Protein 1DN2 (pdb70)

Secondary structure (DSSP, 8-state):
--EEEEEPPPHHHHH-TTS--EEEEEEEEEESS----EEEEEETTEEE---EEPPPEE-SSSEEEEEEEEE--HHHHHTT--EEEEEE-TTSSS-EEEEE-PPPS--BPPEEEEEPPPGGGGGSSEEEEEEEEEEEBSS--EEEEEETTEEE--EEEPPPEE-TTS-EEEEEEEEEEHHHHHTT--EEEEEE-TTSGGGEEEEEE--/--EEEEEPPPHHHHH-TTS--EEEEEEEEEESS----EEEEEETTEEE---EEPPPEE-SSSEEEEEEEEE--HHHHHTT--EEEEEE-TT-SS-EEEEE-PPPS--BPPEEEEEPPPGGGGGSSEEEEEEEEEEEBSS--EEEEEETTEEE--EEEPPPEE-TTS-EEEEEEEEEEHHHHHTT--EEEEEE-TTSGGGEEEEEE--/-EEEETTEEEEE-/-EEEETTEEEEE-

Solvent-accessible surface area: 21873 Å² total; per-residue (Å²): 86,9,42,5,106,18,99,72,11,140,42,45,27,5,4,0,84,60,76,87,1,63,0,27,0,7,0,41,68,0,30,79,145,50,25,123,28,128,38,19,6,34,22,79,57,106,70,41,155,84,34,150,88,102,112,133,100,60,72,194,102,85,19,28,94,12,9,2,18,3,62,8,120,24,125,34,13,25,96,26,68,70,4,64,0,50,0,28,12,183,47,23,144,60,78,45,91,89,66,37,27,23,49,140,41,155,54,95,106,4,54,6,5,12,4,68,11,11,178,59,0,53,112,70,132,85,0,2,0,1,0,2,0,23,5,0,40,1,41,59,24,15,16,34,4,21,3,124,48,118,67,26,132,73,61,75,44,3,64,53,23,103,20,92,82,43,0,38,0,3,0,0,2,0,23,5,67,48,58,77,4,94,132,39,41,73,0,19,0,2,0,2,0,38,27,12,109,6,14,22,32,71,53,70,17,50,137,111,55,13,142,2,75,60,69,51,0,51,57,102,89,11,43,5,106,19,100,72,12,138,43,47,28,6,5,0,85,60,74,87,1,60,0,26,0,7,0,40,64,0,31,74,150,47,23,113,29,127,36,20,6,34,22,78,58,106,68,39,153,83,34,151,90,102,111,134,98,59,73,198,98,88,20,28,95,12,9,2,18,2,61,8,119,22,124,33,14,26,94,27,67,68,4,63,0,50,0,24,14,170,53,22,142,61,73,45,89,89,68,36,28,24,48,142,41,152,56,90,108,4,47,6,5,17,4,61,16,15,199,62,1,44,107,78,139,73,0,1,0,1,0,3,0,24,5,0,38,2,40,63,25,14,15,36,3,18,3,121,47,119,66,26,131,74,61,77,44,2,67,54,25,101,21,91,82,44,0,38,0,4,0,0,3,0,22,6,66,64,56,77,18,103,134,30,43,76,0,15,0,1,0,1,0,34,29,14,110,7,12,27,35,78,47,76,14,49,130,112,56,13,144,3,83,60,70,50,0,52,55,104

Sequence (440 aa):
GPSVFLFPPKPKDTLMISRTPEVTCVVVDVSHENPEVKFNWYVDGVEVHNAKTKPREEQYNSTYRVVSVLTVLHQDWLNGKEYKCKVSNKALPAPIEKTISKAKGQPREPQVYTLPPSREEMTKNQVSLTCLVKGFYPSDIAVEWESNGQPENNYKTTPPVLDSDGSFFLYSKLTVDKSRWQQGNVFSCSVMHEALHNHYTQKSLSLDCAWHLGELVWCTGPSVFLFPPKPKDTLMISRTPEVTCVVVDVSHENPEVKFNWYVDGVEVHNAKTKPREEQYNSTYRVVSVLTVLHQDWLNGKEYKCKVSNKALPAPIEKTISKAKGQPREPQVYTLPPSREEMTKNQVSLTCLVKGFYPSDIAVEWESNGQPENNYKTTPPVLDSDGSFFLYSKLTVDKSRWQQGNVFSCSVMHEALHNHYTQKSLSLDCAWHLGELVWCT

CATH classification: 2.60.40.10 (+1 more: 2.60.40.10)

Structure (mmCIF, N/CA/C/O backbone):
data_1DN2
#
_entry.id   1DN2
#
_cell.length_a   67.541
_cell.length_b   60.825
_cell.length_c   68.174
_cell.angle_alpha   90.00
_cell.angle_beta   103.87
_cell.angle_gamma   90.00
#
_symmetry.space_group_name_H-M   'P 1 21 1'
#
loop_
_entity.id
_entity.type
_entity.pdbx_description
1 polymer 'IMMUNOGLOBULIN LAMBDA HEAVY CHAIN'
2 polymer 'ENGINEERED PEPTIDE'
3 branched beta-D-galactopyranose-(1-4)-2-acetamido-2-deoxy-beta-D-glucopyranose-(1-2)-alpha-D-mannopyranose-(1-6)-[alpha-D-mannopyranose-(1-3)]beta-D-mannopyranose-(1-4)-2-acetamido-2-deoxy-beta-D-glucopyranose-(1-4)-[beta-L-fucopyranose-(1-6)]2-acetamido-2-deoxy-beta-D-glucopyranose
4 branched beta-D-galactopyranose-(1-4)-2-acetamido-2-deoxy-beta-D-glucopyranose-(1-2)-alpha-D-mannopyranose-(1-6)-[alpha-D-mannopyranose-(1-3)]beta-D-mannopyranose-(1-4)-2-acetamido-2-deoxy-beta-D-glucopyranose-(1-4)-[alpha-L-fucopyranose-(1-6)]2-acetamido-2-deoxy-beta-D-glucopyranose
5 water water
#
loop_
_atom_site.group_PDB
_atom_site.id
_atom_site.type_symbol
_atom_site.label_atom_id
_atom_site.label_alt_id
_atom_site.label_comp_id
_atom_site.label_asym_id
_atom_site.label_entity_id
_atom_site.label_seq_id
_atom_site.pdbx_PDB_ins_code
_atom_site.Cartn_x
_atom_site.Cartn_y
_atom_site.Cartn_z
_atom_site.occupancy
_atom_site.B_iso_or_equiv
_atom_site.auth_seq_id
_atom_site.auth_comp_id
_atom_site.auth_asym_id
_atom_site.auth_atom_id
_atom_site.pdbx_PDB_model_num
ATOM 1 N N . GLY A 1 1 ? 9.900 4.725 -22.072 1.00 27.24 237 GLY A N 1
ATOM 2 C CA . GLY A 1 1 ? 9.713 3.320 -21.580 1.00 28.22 237 GLY A CA 1
ATOM 3 C C . GLY A 1 1 ? 9.239 3.291 -20.134 1.00 27.28 237 GLY A C 1
ATOM 4 O O . GLY A 1 1 ? 9.486 4.245 -19.390 1.00 29.89 237 GLY A O 1
ATOM 5 N N . PRO A 1 2 ? 8.517 2.241 -19.717 1.00 25.80 238 PRO A N 1
ATOM 6 C CA . PRO A 1 2 ? 8.019 2.126 -18.341 1.00 25.21 238 PRO A CA 1
ATOM 7 C C . PRO A 1 2 ? 9.165 2.010 -17.350 1.00 24.24 238 PRO A C 1
ATOM 8 O O . PRO A 1 2 ? 10.277 1.653 -17.719 1.00 27.27 238 PRO A O 1
ATOM 12 N N . SER A 1 3 ? 8.893 2.307 -16.094 1.00 23.48 239 SER A N 1
ATOM 13 C CA . SER A 1 3 ? 9.901 2.198 -15.057 1.00 26.22 239 SER A CA 1
ATOM 14 C C . SER A 1 3 ? 9.316 1.355 -13.923 1.00 27.04 239 SER A C 1
ATOM 15 O O . SER A 1 3 ? 8.101 1.340 -13.712 1.00 29.97 239 SER A O 1
ATOM 18 N N . VAL A 1 4 ? 10.164 0.632 -13.207 1.00 25.68 240 VAL A N 1
ATOM 19 C CA . VAL A 1 4 ? 9.677 -0.228 -12.142 1.00 25.96 240 VAL A CA 1
ATOM 20 C C . VAL A 1 4 ? 10.276 0.075 -10.768 1.00 26.48 240 VAL A C 1
ATOM 21 O O . VAL A 1 4 ? 11.462 0.412 -10.652 1.00 28.26 240 VAL A O 1
ATOM 25 N N . PHE A 1 5 ? 9.448 -0.039 -9.733 1.00 24.10 241 PHE A N 1
ATOM 26 C CA . PHE A 1 5 ? 9.875 0.195 -8.358 1.00 23.50 241 PHE A CA 1
ATOM 27 C C . PHE A 1 5 ? 9.300 -0.891 -7.452 1.00 22.81 241 PHE A C 1
ATOM 28 O O . PHE A 1 5 ? 8.080 -1.055 -7.363 1.00 21.07 241 PHE A O 1
ATOM 36 N N . LEU A 1 6 ? 10.191 -1.616 -6.771 1.00 21.58 242 LEU A N 1
ATOM 37 C CA . LEU A 1 6 ? 9.815 -2.728 -5.890 1.00 21.06 242 LEU A CA 1
ATOM 38 C C . LEU A 1 6 ? 9.920 -2.354 -4.413 1.00 20.56 242 LEU A C 1
ATOM 39 O O . LEU A 1 6 ? 11.008 -2.062 -3.915 1.00 24.29 242 LEU A O 1
ATOM 44 N N . PHE A 1 7 ? 8.795 -2.398 -3.709 1.00 18.78 243 PHE A N 1
ATOM 45 C CA . PHE A 1 7 ? 8.755 -2.001 -2.306 1.00 17.70 243 PHE A CA 1
ATOM 46 C C . PHE A 1 7 ? 8.603 -3.147 -1.301 1.00 19.17 243 PHE A C 1
ATOM 47 O O . PHE A 1 7 ? 7.880 -4.112 -1.552 1.00 21.27 243 PHE A O 1
ATOM 55 N N . PRO A 1 8 ? 9.293 -3.054 -0.143 1.00 19.27 244 PRO A N 1
ATOM 56 C CA . PRO A 1 8 ? 9.234 -4.083 0.899 1.00 18.20 244 PRO A CA 1
ATOM 57 C C . PRO A 1 8 ? 7.970 -3.917 1.717 1.00 19.48 244 PRO A C 1
ATOM 58 O O . PRO A 1 8 ? 7.293 -2.901 1.608 1.00 23.54 244 PRO A O 1
ATOM 62 N N . PRO A 1 9 ? 7.601 -4.928 2.504 1.00 19.95 245 PRO A N 1
ATOM 63 C CA . PRO A 1 9 ? 6.389 -4.798 3.317 1.00 21.34 245 PRO A CA 1
ATOM 64 C C . PRO A 1 9 ? 6.622 -3.865 4.509 1.00 21.88 245 PRO A C 1
ATOM 65 O O . PRO A 1 9 ? 7.760 -3.531 4.819 1.00 23.60 245 PRO A O 1
ATOM 69 N N . LYS A 1 10 ? 5.547 -3.412 5.145 1.00 24.00 246 LYS A N 1
ATOM 70 C CA . LYS A 1 10 ? 5.651 -2.518 6.300 1.00 23.94 246 LYS A CA 1
ATOM 71 C C . LYS A 1 10 ? 6.240 -3.269 7.485 1.00 24.66 246 LYS A C 1
ATOM 72 O O . LYS A 1 10 ? 5.943 -4.455 7.699 1.00 23.96 246 LYS A O 1
ATOM 78 N N . PRO A 1 11 ? 7.039 -2.577 8.311 1.00 25.53 247 PRO A N 1
ATOM 79 C CA . PRO A 1 11 ? 7.635 -3.243 9.473 1.00 24.47 247 PRO A CA 1
ATOM 80 C C . PRO A 1 11 ? 6.586 -3.893 10.377 1.00 24.45 247 PRO A C 1
ATOM 81 O O . PRO A 1 11 ? 6.730 -5.056 10.757 1.00 24.69 247 PRO A O 1
ATOM 85 N N . LYS A 1 12 ? 5.508 -3.167 10.675 1.00 25.11 248 LYS A N 1
ATOM 86 C CA . LYS A 1 12 ? 4.439 -3.697 11.532 1.00 23.40 248 LYS A CA 1
ATOM 87 C C . LYS A 1 12 ? 3.756 -4.938 10.969 1.00 22.57 248 LYS A C 1
ATOM 88 O O . LYS A 1 12 ? 3.305 -5.777 11.728 1.00 24.77 248 LYS A O 1
ATOM 94 N N . ASP A 1 13 ? 3.682 -5.052 9.646 1.00 23.43 249 ASP A N 1
ATOM 95 C CA . ASP A 1 13 ? 3.046 -6.200 9.003 1.00 22.66 249 ASP A CA 1
ATOM 96 C C . ASP A 1 13 ? 3.904 -7.455 9.078 1.00 22.55 249 ASP A C 1
ATOM 97 O O . ASP A 1 13 ? 3.388 -8.567 9.027 1.00 23.78 249 ASP A O 1
ATOM 102 N N . THR A 1 14 ? 5.219 -7.279 9.137 1.00 22.54 250 THR A N 1
ATOM 103 C CA . THR A 1 14 ? 6.120 -8.421 9.212 1.00 21.30 250 THR A CA 1
ATOM 104 C C . THR A 1 14 ? 6.313 -8.908 10.647 1.00 20.69 250 THR A C 1
ATOM 105 O O . THR A 1 14 ? 6.536 -10.092 10.872 1.00 22.08 250 THR A O 1
ATOM 109 N N . LEU A 1 15 ? 6.208 -7.989 11.605 1.00 19.77 251 LEU A N 1
ATOM 110 C CA . LEU A 1 15 ? 6.390 -8.280 13.031 1.00 18.52 251 LEU A CA 1
ATOM 111 C C . LEU A 1 15 ? 5.142 -8.743 13.807 1.00 18.93 251 LEU A C 1
ATOM 112 O O . LEU A 1 15 ? 5.269 -9.314 14.890 1.00 18.57 251 LEU A O 1
ATOM 117 N N . MET A 1 16 ? 3.948 -8.461 13.284 1.00 18.39 252 MET A N 1
ATOM 118 C CA . MET A 1 16 ? 2.703 -8.856 13.933 1.00 17.03 252 MET A CA 1
ATOM 119 C C . MET A 1 16 ? 2.078 -10.010 13.167 1.00 18.42 252 MET A C 1
ATOM 120 O O . MET A 1 16 ? 1.800 -9.894 11.974 1.00 20.41 252 MET A O 1
ATOM 125 N N . ILE A 1 17 ? 1.817 -11.109 13.863 1.00 18.75 253 ILE A N 1
ATOM 126 C CA . ILE A 1 17 ? 1.227 -12.301 13.268 1.00 17.73 253 ILE A CA 1
ATOM 127 C C . ILE A 1 17 ? -0.235 -12.067 12.892 1.00 19.03 253 ILE A C 1
ATOM 128 O O . ILE A 1 17 ? -0.816 -12.831 12.120 1.00 20.07 253 ILE A O 1
ATOM 133 N N . SER A 1 18 ? -0.822 -11.001 13.427 1.00 19.70 254 SER A N 1
ATOM 134 C CA . SER A 1 18 ? -2.209 -10.677 13.126 1.00 21.66 254 SER A CA 1
ATOM 135 C C . SER A 1 18 ? -2.344 -9.841 11.852 1.00 21.84 254 SER A C 1
ATOM 136 O O . SER A 1 18 ? -3.451 -9.418 11.500 1.00 22.63 254 SER A O 1
ATOM 139 N N . ARG A 1 19 ? -1.229 -9.592 11.170 1.00 22.58 255 ARG A N 1
ATOM 140 C CA . ARG A 1 19 ? -1.252 -8.802 9.937 1.00 24.29 255 ARG A CA 1
ATOM 141 C C . ARG A 1 19 ? -0.703 -9.574 8.749 1.00 25.38 255 ARG A C 1
ATOM 142 O O . ARG A 1 19 ? -0.087 -10.622 8.920 1.00 27.04 255 ARG A O 1
ATOM 150 N N . THR A 1 20 ? -0.928 -9.048 7.549 1.00 26.26 256 THR A N 1
ATOM 151 C CA . THR A 1 20 ? -0.486 -9.706 6.317 1.00 25.84 256 THR A CA 1
ATOM 152 C C . THR A 1 20 ? 0.465 -8.844 5.473 1.00 26.04 256 THR A C 1
ATOM 153 O O . THR A 1 20 ? 0.024 -7.938 4.751 1.00 28.71 256 THR A O 1
ATOM 157 N N . PRO A 1 21 ? 1.780 -9.123 5.557 1.00 22.74 257 PRO A N 1
ATOM 158 C CA . PRO A 1 21 ? 2.832 -8.409 4.835 1.00 21.99 257 PRO A CA 1
ATOM 159 C C . PRO A 1 21 ? 2.779 -8.709 3.348 1.00 22.63 257 PRO A C 1
ATOM 160 O O . PRO A 1 21 ? 2.406 -9.815 2.956 1.00 25.95 257 PRO A O 1
ATOM 164 N N . GLU A 1 22 ? 3.195 -7.750 2.524 1.00 21.46 258 GLU A N 1
ATOM 165 C CA . GLU A 1 22 ? 3.182 -7.944 1.081 1.00 20.78 258 GLU A CA 1
ATOM 166 C C . GLU A 1 22 ? 4.226 -7.095 0.369 1.00 22.09 258 GLU A C 1
ATOM 167 O O . GLU A 1 22 ? 4.595 -6.016 0.847 1.00 23.80 258 GLU A O 1
ATOM 173 N N . VAL A 1 23 ? 4.761 -7.628 -0.724 1.00 21.88 259 VAL A N 1
ATOM 174 C CA . VAL A 1 23 ? 5.750 -6.924 -1.532 1.00 22.41 259 VAL A CA 1
ATOM 175 C C . VAL A 1 23 ? 4.962 -6.306 -2.692 1.00 24.11 259 VAL A C 1
ATOM 176 O O . VAL A 1 23 ? 4.080 -6.961 -3.267 1.00 27.81 259 VAL A O 1
ATOM 180 N N . THR A 1 24 ? 5.272 -5.060 -3.041 1.00 21.97 260 THR A N 1
ATOM 181 C CA . THR A 1 24 ? 4.546 -4.354 -4.095 1.00 18.08 260 THR A CA 1
ATOM 182 C C . THR A 1 24 ? 5.408 -3.950 -5.281 1.00 17.25 260 THR A C 1
ATOM 183 O O . THR A 1 24 ? 6.323 -3.150 -5.137 1.00 19.33 260 THR A O 1
ATOM 187 N N . CYS A 1 25 ? 5.104 -4.493 -6.454 1.00 17.23 261 CYS A N 1
ATOM 188 C CA . CYS A 1 25 ? 5.849 -4.173 -7.664 1.00 16.73 261 CYS A CA 1
ATOM 189 C C . CYS A 1 25 ? 5.050 -3.131 -8.458 1.00 18.39 261 CYS A C 1
ATOM 190 O O . CYS A 1 25 ? 4.025 -3.465 -9.058 1.00 18.32 261 CYS A O 1
ATOM 193 N N . VAL A 1 26 ? 5.504 -1.875 -8.420 1.00 18.76 262 VAL A N 1
ATOM 194 C CA . VAL A 1 26 ? 4.856 -0.745 -9.103 1.00 16.23 262 VAL A CA 1
ATOM 195 C C . VAL A 1 26 ? 5.489 -0.408 -10.451 1.00 18.51 262 VAL A C 1
ATOM 196 O O . VAL A 1 26 ? 6.695 -0.146 -10.534 1.00 21.67 262 VAL A O 1
ATOM 200 N N . VAL A 1 27 ? 4.674 -0.360 -11.496 1.00 18.67 263 VAL A N 1
ATOM 201 C CA . VAL A 1 27 ? 5.161 -0.014 -12.828 1.00 19.64 263 VAL A CA 1
ATOM 202 C C . VAL A 1 27 ? 4.578 1.344 -13.244 1.00 19.07 263 VAL A C 1
ATOM 203 O O . VAL A 1 27 ? 3.360 1.527 -13.301 1.00 17.02 263 VAL A O 1
ATOM 207 N N . VAL A 1 28 ? 5.452 2.310 -13.479 1.00 19.17 264 VAL A N 1
ATOM 208 C CA . VAL A 1 28 ? 5.009 3.636 -13.886 1.00 21.28 264 VAL A CA 1
ATOM 209 C C . VAL A 1 28 ? 5.317 3.911 -15.354 1.00 20.38 26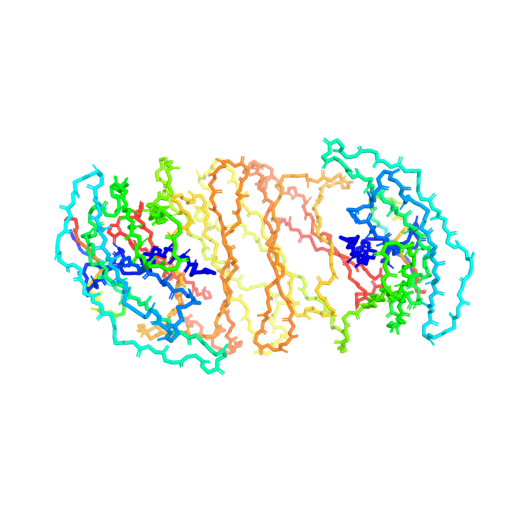4 VAL A C 1
ATOM 210 O O . VAL A 1 28 ? 5.998 3.128 -16.020 1.00 20.39 264 VAL A O 1
ATOM 214 N N . ASP A 1 29 ? 4.789 5.020 -15.855 1.00 18.88 265 ASP A N 1
ATOM 215 C CA . ASP A 1 29 ? 4.992 5.415 -17.234 1.00 18.15 265 ASP A CA 1
ATOM 216 C C . ASP A 1 29 ? 4.533 4.368 -18.227 1.00 20.08 265 ASP A C 1
ATOM 217 O O . ASP A 1 29 ? 5.228 4.087 -19.215 1.00 22.30 265 ASP A O 1
ATOM 222 N N . VAL A 1 30 ? 3.387 3.756 -17.950 1.00 20.38 266 VAL A N 1
ATOM 223 C CA . VAL A 1 30 ? 2.824 2.772 -18.870 1.00 20.08 266 VAL A CA 1
ATOM 224 C C . VAL A 1 30 ? 2.092 3.608 -19.924 1.00 21.07 266 VAL A C 1
ATOM 225 O O . VAL A 1 30 ? 1.436 4.598 -19.579 1.00 22.91 266 VAL A O 1
ATOM 229 N N . SER A 1 31 ? 2.238 3.247 -21.197 1.00 21.32 267 SER A N 1
ATOM 230 C CA . SER A 1 31 ? 1.614 3.995 -22.294 1.00 21.15 267 SER A CA 1
ATOM 231 C C . SER A 1 31 ? 0.197 3.559 -22.649 1.00 22.53 267 SER A C 1
ATOM 232 O O . SER A 1 31 ? -0.197 2.423 -22.381 1.00 24.58 267 SER A O 1
ATOM 235 N N . HIS A 1 32 ? -0.561 4.447 -23.285 1.00 23.46 268 HIS A N 1
ATOM 236 C CA . HIS A 1 32 ? -1.914 4.093 -23.701 1.00 25.34 268 HIS A CA 1
ATOM 237 C C . HIS A 1 32 ? -1.870 3.145 -24.897 1.00 27.29 268 HIS A C 1
ATOM 238 O O . HIS A 1 32 ? -2.713 2.259 -25.027 1.00 27.36 268 HIS A O 1
ATOM 245 N N . GLU A 1 33 ? -0.848 3.296 -25.736 1.00 29.42 269 GLU A N 1
ATOM 246 C CA . GLU A 1 33 ? -0.690 2.446 -26.910 1.00 29.68 269 GLU A CA 1
ATOM 247 C C . GLU A 1 33 ? -0.471 0.983 -26.517 1.00 28.81 269 GLU A C 1
ATOM 248 O O . GLU A 1 33 ? -1.002 0.083 -27.165 1.00 28.31 269 GLU A O 1
ATOM 254 N N . ASN A 1 34 ? 0.292 0.748 -25.449 1.00 27.90 270 ASN A N 1
ATOM 255 C CA . ASN A 1 34 ? 0.573 -0.618 -24.968 1.00 27.63 270 ASN A CA 1
ATOM 256 C C . ASN A 1 34 ? 0.521 -0.716 -23.437 1.00 24.99 270 ASN A C 1
ATOM 257 O O . ASN A 1 34 ? 1.555 -0.775 -22.782 1.00 24.39 270 ASN A O 1
ATOM 262 N N . PRO A 1 35 ? -0.690 -0.784 -22.855 1.00 23.42 271 PRO A N 1
ATOM 263 C CA . PRO A 1 35 ? -0.883 -0.869 -21.402 1.00 21.91 271 PRO A CA 1
ATOM 264 C C . PRO A 1 35 ? -0.798 -2.259 -20.766 1.00 20.97 271 PRO A C 1
ATOM 265 O O . PRO A 1 35 ? -0.847 -2.380 -19.543 1.00 18.33 271 PRO A O 1
ATOM 269 N N . GLU A 1 36 ? -0.685 -3.296 -21.596 1.00 21.40 272 GLU A N 1
ATOM 270 C CA . GLU A 1 36 ? -0.617 -4.685 -21.137 1.00 21.05 272 GLU A CA 1
ATOM 271 C C . GLU A 1 36 ? 0.750 -5.002 -20.554 1.00 22.65 272 GLU A C 1
ATOM 272 O O . GLU A 1 36 ? 1.755 -4.930 -21.262 1.00 25.71 272 GLU A O 1
ATOM 278 N N . VAL A 1 37 ? 0.786 -5.386 -19.282 1.00 21.55 273 VAL A N 1
ATOM 279 C CA . VAL A 1 37 ? 2.036 -5.702 -18.600 1.00 19.12 273 VAL A CA 1
ATOM 280 C C . VAL A 1 37 ? 2.034 -7.099 -17.987 1.00 20.88 273 VAL A C 1
ATOM 281 O O . VAL A 1 37 ? 1.095 -7.463 -17.267 1.00 21.11 273 VAL A O 1
ATOM 285 N N . LYS A 1 38 ? 3.086 -7.871 -18.267 1.00 19.63 274 LYS A N 1
ATOM 286 C CA . LYS A 1 38 ? 3.207 -9.217 -17.731 1.00 20.92 274 LYS A CA 1
ATOM 287 C C . LYS A 1 38 ? 4.142 -9.231 -16.532 1.00 21.88 274 LYS A C 1
ATOM 288 O O . LYS A 1 38 ? 5.185 -8.572 -16.537 1.00 22.42 274 LYS A O 1
ATOM 294 N N . PHE A 1 39 ? 3.735 -9.952 -15.490 1.00 21.82 275 PHE A N 1
ATOM 295 C CA . PHE A 1 39 ? 4.516 -10.066 -14.274 1.00 19.12 275 PHE A CA 1
ATOM 296 C C . PHE A 1 39 ? 4.961 -11.507 -14.029 1.00 21.91 275 PHE A C 1
ATOM 297 O O . PHE A 1 39 ? 4.179 -12.460 -14.181 1.00 20.04 275 PHE A O 1
ATOM 305 N N . ASN A 1 40 ? 6.228 -11.655 -13.650 1.00 24.03 276 ASN A N 1
ATOM 306 C CA . ASN A 1 40 ? 6.808 -12.948 -13.309 1.00 23.00 276 ASN A CA 1
ATOM 307 C C . ASN A 1 40 ? 7.480 -12.748 -11.952 1.00 23.11 276 ASN A C 1
ATOM 308 O O . ASN A 1 40 ? 8.362 -11.901 -11.816 1.00 22.30 276 ASN A O 1
ATOM 313 N N . TRP A 1 41 ? 6.972 -13.434 -10.927 1.00 23.90 277 TRP A N 1
ATOM 314 C CA . TRP A 1 41 ? 7.516 -13.333 -9.570 1.00 23.77 277 TRP A CA 1
ATOM 315 C C . TRP A 1 41 ? 8.356 -14.555 -9.204 1.00 23.81 277 TRP A C 1
ATOM 316 O O . TRP A 1 41 ? 8.066 -15.677 -9.626 1.00 23.90 277 TRP A O 1
ATOM 327 N N . TYR A 1 42 ? 9.384 -14.333 -8.397 1.00 23.42 278 TYR A N 1
ATOM 328 C CA . TYR A 1 42 ? 10.269 -15.399 -7.982 1.00 22.01 278 TYR A CA 1
ATOM 329 C C . TYR A 1 42 ? 10.624 -15.208 -6.523 1.00 23.39 278 TYR A C 1
ATOM 330 O O . TYR A 1 42 ? 10.602 -14.083 -6.024 1.00 23.99 278 TYR A O 1
ATOM 339 N N . VAL A 1 43 ? 10.864 -16.311 -5.822 1.00 24.98 279 VAL A N 1
ATOM 340 C CA . VAL A 1 43 ? 11.291 -16.264 -4.425 1.00 26.75 279 VAL A CA 1
ATOM 341 C C . VAL A 1 43 ? 12.491 -17.211 -4.370 1.00 30.38 279 VAL A C 1
ATOM 342 O O . VAL A 1 43 ? 12.329 -18.436 -4.476 1.00 31.54 279 VAL A O 1
ATOM 346 N N . ASP A 1 44 ? 13.688 -16.625 -4.307 1.00 30.15 280 ASP A N 1
ATOM 347 C CA . ASP A 1 44 ? 14.947 -17.365 -4.277 1.00 28.39 280 ASP A CA 1
ATOM 348 C C . ASP A 1 44 ? 15.111 -18.156 -5.562 1.00 30.76 280 ASP A C 1
ATOM 349 O O . ASP A 1 44 ? 15.586 -19.299 -5.555 1.00 33.36 280 ASP A O 1
ATOM 354 N N . GLY A 1 45 ? 14.684 -17.550 -6.665 1.00 31.45 281 GLY A N 1
ATOM 355 C CA . GLY A 1 45 ? 14.792 -18.189 -7.965 1.00 31.68 281 GLY A CA 1
ATOM 356 C C . GLY A 1 45 ? 13.566 -18.986 -8.370 1.00 32.31 281 GLY A C 1
ATOM 357 O O . GLY A 1 45 ? 13.258 -19.088 -9.559 1.00 33.61 281 GLY A O 1
ATOM 358 N N . VAL A 1 46 ? 12.853 -19.538 -7.391 1.00 32.29 282 VAL A N 1
ATOM 359 C CA . VAL A 1 46 ? 11.660 -20.344 -7.656 1.00 31.40 282 VAL A CA 1
ATOM 360 C C . VAL A 1 46 ? 10.460 -19.451 -7.976 1.00 30.51 282 VAL A C 1
ATOM 361 O O . VAL A 1 46 ? 10.054 -18.636 -7.141 1.00 30.78 282 VAL A O 1
ATOM 365 N N . GLU A 1 47 ? 9.908 -19.605 -9.181 1.00 27.79 283 GLU A N 1
ATOM 366 C CA . GLU A 1 47 ? 8.759 -18.818 -9.619 1.00 25.71 283 GLU A CA 1
ATOM 367 C C . GLU A 1 47 ? 7.498 -19.169 -8.835 1.00 27.73 283 GLU A C 1
ATOM 368 O O . GLU A 1 47 ? 7.213 -20.354 -8.632 1.00 30.60 283 GLU A O 1
ATOM 374 N N . VAL A 1 48 ? 6.763 -18.148 -8.382 1.00 27.60 284 VAL A N 1
ATOM 375 C CA . VAL A 1 48 ? 5.512 -18.339 -7.631 1.00 25.27 284 VAL A CA 1
ATOM 376 C C . VAL A 1 48 ? 4.342 -17.755 -8.407 1.00 25.09 284 VAL A C 1
ATOM 377 O O . VAL A 1 48 ? 4.526 -16.862 -9.227 1.00 25.38 284 VAL A O 1
ATOM 381 N N . HIS A 1 49 ? 3.128 -18.205 -8.103 1.00 27.07 285 HIS A N 1
ATOM 382 C CA . HIS A 1 49 ? 1.950 -17.752 -8.852 1.00 26.13 285 HIS A CA 1
ATOM 383 C C . HIS A 1 49 ? 0.767 -17.135 -8.108 1.00 25.46 285 HIS A C 1
ATOM 384 O O . HIS A 1 49 ? -0.270 -16.886 -8.722 1.00 25.51 285 HIS A O 1
ATOM 391 N N . ASN A 1 50 ? 0.919 -16.841 -6.821 1.00 23.85 286 ASN A N 1
ATOM 392 C CA . ASN A 1 50 ? -0.189 -16.278 -6.050 1.00 22.25 286 ASN A CA 1
ATOM 393 C C . ASN A 1 50 ? -0.319 -14.747 -6.024 1.00 21.99 286 ASN A C 1
ATOM 394 O O . ASN A 1 50 ? -1.035 -14.206 -5.175 1.00 21.19 286 ASN A O 1
ATOM 399 N N . ALA A 1 51 ? 0.353 -14.049 -6.936 1.00 20.21 287 ALA A N 1
ATOM 400 C CA . ALA A 1 51 ? 0.267 -12.590 -6.958 1.00 19.18 287 ALA A CA 1
ATOM 401 C C . ALA A 1 51 ? -1.023 -12.099 -7.616 1.00 19.72 287 ALA A C 1
ATOM 402 O O . ALA A 1 51 ? -1.594 -12.766 -8.482 1.00 18.56 287 ALA A O 1
ATOM 404 N N . LYS A 1 52 ? -1.477 -10.928 -7.185 1.00 20.41 288 LYS A N 1
ATOM 405 C CA . LYS A 1 52 ? -2.688 -10.313 -7.710 1.00 21.15 288 LYS A CA 1
ATOM 406 C C . LYS A 1 52 ? -2.376 -8.924 -8.287 1.00 21.62 288 LYS A C 1
ATOM 407 O O . LYS A 1 52 ? -1.505 -8.214 -7.776 1.00 22.09 288 LYS A O 1
ATOM 413 N N . THR A 1 53 ? -3.077 -8.540 -9.350 1.00 19.46 289 THR A N 1
ATOM 414 C CA . THR A 1 53 ? -2.870 -7.231 -9.948 1.00 17.95 289 THR A CA 1
ATOM 415 C C . THR A 1 53 ? -3.894 -6.235 -9.423 1.00 19.51 289 THR A C 1
ATOM 416 O O . THR A 1 53 ? -5.094 -6.514 -9.408 1.00 20.18 289 THR A O 1
ATOM 420 N N . LYS A 1 54 ? -3.418 -5.091 -8.951 1.00 20.88 290 LYS A N 1
ATOM 421 C CA . LYS A 1 54 ? -4.313 -4.064 -8.450 1.00 24.20 290 LYS A CA 1
ATOM 422 C C . LYS A 1 54 ? -5.026 -3.462 -9.668 1.00 26.64 290 LYS A C 1
ATOM 423 O O . LYS A 1 54 ? -4.555 -3.616 -10.795 1.00 29.40 290 LYS A O 1
ATOM 429 N N . PRO A 1 55 ? -6.203 -2.838 -9.476 1.00 26.89 291 PRO A N 1
ATOM 430 C CA . PRO A 1 55 ? -6.902 -2.246 -10.627 1.00 26.66 291 PRO A CA 1
ATOM 431 C C . PRO A 1 55 ? -6.088 -1.105 -11.247 1.00 27.57 291 PRO A C 1
ATOM 432 O O . PRO A 1 55 ? -5.541 -0.276 -10.520 1.00 29.40 291 PRO A O 1
ATOM 436 N N . ARG A 1 56 ? -6.011 -1.073 -12.580 1.00 27.88 292 ARG A N 1
ATOM 437 C CA . ARG A 1 56 ? -5.257 -0.046 -13.311 1.00 26.54 292 ARG A CA 1
ATOM 438 C C . ARG A 1 56 ? -5.666 1.381 -12.942 1.00 27.21 292 ARG A C 1
ATOM 439 O O . ARG A 1 56 ? -6.849 1.664 -12.730 1.00 28.00 292 ARG A O 1
ATOM 447 N N . GLU A 1 57 ? -4.690 2.282 -12.903 1.00 28.30 293 GLU A N 1
ATOM 448 C CA . GLU A 1 57 ? -4.959 3.662 -12.529 1.00 29.77 293 GLU A CA 1
ATOM 449 C C . GLU A 1 57 ? -4.374 4.724 -13.476 1.00 29.83 293 GLU A C 1
ATOM 450 O O . GLU A 1 57 ? -3.160 4.807 -13.679 1.00 26.86 293 GLU A O 1
ATOM 456 N N . GLU A 1 58 ? -5.268 5.537 -14.035 1.00 30.79 294 GLU A N 1
ATOM 457 C CA . GLU A 1 58 ? -4.932 6.631 -14.942 1.00 29.08 294 GLU A CA 1
ATOM 458 C C . GLU A 1 58 ? -4.260 7.747 -14.145 1.00 27.58 294 GLU A C 1
ATOM 459 O O . GLU A 1 58 ? -4.823 8.247 -13.164 1.00 25.16 294 GLU A O 1
ATOM 465 N N . GLN A 1 59 ? -3.074 8.153 -14.589 1.00 27.32 295 GLN A N 1
ATOM 466 C CA . GLN A 1 59 ? -2.307 9.182 -13.894 1.00 27.58 295 GLN A CA 1
ATOM 467 C C . GLN A 1 59 ? -2.513 10.616 -14.402 1.00 26.67 295 GLN A C 1
ATOM 468 O O . GLN A 1 59 ? -2.081 11.578 -13.771 1.00 25.75 295 GLN A O 1
ATOM 474 N N . TYR A 1 60 ? -3.174 10.747 -15.545 1.00 25.97 296 TYR A N 1
ATOM 475 C CA . TYR A 1 60 ? -3.485 12.045 -16.138 1.00 23.81 296 TYR A CA 1
ATOM 476 C C . TYR A 1 60 ? -2.317 12.827 -16.688 1.00 22.32 296 TYR A C 1
ATOM 477 O O . TYR A 1 60 ? -2.468 13.974 -17.093 1.00 19.07 296 TYR A O 1
ATOM 486 N N . ASN A 1 61 ? -1.157 12.187 -16.755 1.00 23.28 297 ASN A N 1
ATOM 487 C CA . ASN A 1 61 ? 0.030 12.827 -17.320 1.00 23.73 297 ASN A CA 1
ATOM 488 C C . ASN A 1 61 ? 0.472 12.042 -18.568 1.00 22.78 297 ASN A C 1
ATOM 489 O O . ASN A 1 61 ? 1.638 12.062 -18.947 1.00 20.39 297 ASN A O 1
ATOM 494 N N . SER A 1 62 ? -0.506 11.370 -19.182 1.00 23.48 298 SER A N 1
ATOM 495 C CA . SER A 1 62 ? -0.374 10.544 -20.396 1.00 24.85 298 SER A CA 1
ATOM 496 C C . SER A 1 62 ? 0.019 9.080 -20.169 1.00 25.08 298 SER A C 1
ATOM 497 O O . SER A 1 62 ? 0.180 8.322 -21.138 1.00 23.66 298 SER A O 1
ATOM 500 N N . THR A 1 63 ? 0.124 8.673 -18.905 1.00 25.12 299 THR A N 1
ATOM 501 C CA . THR A 1 63 ? 0.526 7.312 -18.579 1.00 22.77 299 THR A CA 1
ATOM 502 C C . THR A 1 63 ? -0.388 6.641 -17.570 1.00 23.10 299 THR A C 1
ATOM 503 O O . THR A 1 63 ? -1.196 7.295 -16.895 1.00 23.14 299 THR A O 1
ATOM 507 N N . TYR A 1 64 ? -0.216 5.331 -17.451 1.00 22.99 300 TYR A N 1
ATOM 508 C CA . TYR A 1 64 ? -0.950 4.521 -16.485 1.00 21.88 300 TYR A CA 1
ATOM 509 C C . TYR A 1 64 ? 0.061 4.122 -15.421 1.00 19.64 300 TYR A C 1
ATOM 510 O O . TYR A 1 64 ? 1.266 4.361 -15.567 1.00 18.85 300 TYR A O 1
ATOM 519 N N . ARG A 1 65 ? -0.448 3.500 -14.366 1.00 19.12 301 ARG A N 1
ATOM 520 C CA . ARG A 1 65 ? 0.346 2.991 -13.264 1.00 18.61 301 ARG A CA 1
ATOM 521 C C . ARG A 1 65 ? -0.239 1.598 -13.048 1.00 19.29 301 ARG A C 1
ATOM 522 O O . ARG A 1 65 ? -1.438 1.458 -12.771 1.00 18.42 301 ARG A O 1
ATOM 530 N N . VAL A 1 66 ? 0.571 0.578 -13.320 1.00 18.64 302 VAL A N 1
ATOM 531 C CA . VAL A 1 66 ? 0.167 -0.815 -13.158 1.00 17.02 302 VAL A CA 1
ATOM 532 C C . VAL A 1 66 ? 0.903 -1.372 -11.937 1.00 17.16 302 VAL A C 1
ATOM 533 O O . VAL A 1 66 ? 2.112 -1.212 -11.822 1.00 20.70 302 VAL A O 1
ATOM 537 N N . VAL A 1 67 ? 0.179 -2.020 -11.033 1.00 15.44 303 VAL A N 1
ATOM 538 C CA . VAL A 1 67 ? 0.772 -2.554 -9.814 1.00 14.40 303 VAL A CA 1
ATOM 539 C C . VAL A 1 67 ? 0.442 -4.031 -9.537 1.00 13.88 303 VAL A C 1
ATOM 540 O O . VAL A 1 67 ? -0.687 -4.463 -9.729 1.00 15.36 303 VAL A O 1
ATOM 544 N N . SER A 1 68 ? 1.434 -4.796 -9.087 1.00 14.80 304 SER A N 1
ATOM 545 C CA . SER A 1 68 ? 1.238 -6.197 -8.722 1.00 13.63 304 SER A CA 1
ATOM 546 C C . SER A 1 68 ? 1.617 -6.339 -7.259 1.00 13.46 304 SER A C 1
ATOM 547 O O . SER A 1 68 ? 2.611 -5.778 -6.824 1.00 14.29 304 SER A O 1
ATOM 550 N N . VAL A 1 69 ? 0.805 -7.066 -6.503 1.00 16.65 305 VAL A N 1
ATOM 551 C CA . VAL A 1 69 ? 1.029 -7.285 -5.080 1.00 17.49 305 VAL A CA 1
ATOM 552 C C . VAL A 1 69 ? 1.237 -8.771 -4.799 1.00 19.31 305 VAL A C 1
ATOM 553 O O . VAL A 1 69 ? 0.456 -9.613 -5.253 1.00 19.77 305 VAL A O 1
ATOM 557 N N . LEU A 1 70 ? 2.300 -9.089 -4.066 1.00 20.93 306 LEU A N 1
ATOM 558 C CA . LEU A 1 70 ? 2.594 -10.473 -3.687 1.00 22.24 306 LEU A CA 1
ATOM 559 C C . LEU A 1 70 ? 2.579 -10.564 -2.170 1.00 23.94 306 LEU A C 1
ATOM 560 O O . LEU A 1 70 ? 3.258 -9.790 -1.481 1.00 24.89 306 LEU A O 1
ATOM 565 N N . THR A 1 71 ? 1.766 -11.470 -1.651 1.00 24.95 307 THR A N 1
ATOM 566 C CA . THR A 1 71 ? 1.680 -11.679 -0.213 1.00 25.23 307 THR A CA 1
ATOM 567 C C . THR A 1 71 ? 2.892 -12.520 0.190 1.00 24.58 307 THR A C 1
ATOM 568 O O . THR A 1 71 ? 3.336 -13.385 -0.575 1.00 24.37 307 THR A O 1
ATOM 572 N N . VAL A 1 72 ? 3.486 -12.222 1.339 1.00 23.31 308 VAL A N 1
ATOM 573 C CA . VAL A 1 72 ? 4.629 -13.008 1.779 1.00 24.38 308 VAL A CA 1
ATOM 574 C C . VAL A 1 72 ? 4.355 -13.580 3.163 1.00 25.50 308 VAL A C 1
ATOM 575 O O . VAL A 1 72 ? 3.408 -13.164 3.848 1.00 24.33 308 VAL A O 1
ATOM 579 N N . LEU A 1 73 ? 5.135 -14.595 3.529 1.00 25.17 309 LEU A N 1
ATOM 580 C CA . LEU A 1 73 ? 5.007 -15.234 4.834 1.00 23.79 309 LEU A CA 1
ATOM 581 C C . LEU A 1 73 ? 5.948 -14.527 5.792 1.00 23.06 309 LEU A C 1
ATOM 582 O O . LEU A 1 73 ? 7.102 -14.274 5.455 1.00 25.05 309 LEU A O 1
ATOM 587 N N . HIS A 1 74 ? 5.451 -14.195 6.977 1.00 23.23 310 HIS A N 1
ATOM 588 C CA . HIS A 1 74 ? 6.244 -13.501 7.989 1.00 23.49 310 HIS A CA 1
ATOM 589 C C . HIS A 1 74 ? 7.638 -14.096 8.122 1.00 25.86 310 HIS A C 1
ATOM 590 O O . HIS A 1 74 ? 8.634 -13.381 8.050 1.00 26.01 310 HIS A O 1
ATOM 597 N N . GLN A 1 75 ? 7.699 -15.415 8.285 1.00 27.46 311 GLN A N 1
ATOM 598 C CA . GLN A 1 75 ? 8.969 -16.114 8.444 1.00 28.80 311 GLN A CA 1
ATOM 599 C C . GLN A 1 75 ? 9.831 -16.083 7.169 1.00 29.30 311 GLN A C 1
ATOM 600 O O . GLN A 1 75 ? 11.056 -16.016 7.254 1.00 30.48 311 GLN A O 1
ATOM 606 N N . ASP A 1 76 ? 9.210 -16.108 5.991 1.00 28.69 312 ASP A N 1
ATOM 607 C CA . ASP A 1 76 ? 9.983 -16.056 4.747 1.00 27.84 312 ASP A CA 1
ATOM 608 C C . ASP A 1 76 ? 10.719 -14.725 4.647 1.00 27.21 312 ASP A C 1
ATOM 609 O O . ASP A 1 76 ? 11.908 -14.681 4.328 1.00 28.32 312 ASP A O 1
ATOM 614 N N . TRP A 1 77 ? 10.012 -13.636 4.932 1.00 25.45 313 TRP A N 1
ATOM 615 C CA . TRP A 1 77 ? 10.617 -12.309 4.875 1.00 25.44 313 TRP A CA 1
ATOM 616 C C . TRP A 1 77 ? 11.712 -12.184 5.929 1.00 25.62 313 TRP A C 1
ATOM 617 O O . TRP A 1 77 ? 12.865 -11.879 5.607 1.00 29.47 313 TRP A O 1
ATOM 628 N N . LEU A 1 78 ? 11.351 -12.439 7.181 1.00 23.64 314 LEU A N 1
ATOM 629 C CA . LEU A 1 78 ? 12.296 -12.356 8.280 1.00 24.86 314 LEU A CA 1
ATOM 630 C C . LEU A 1 78 ? 13.531 -13.241 8.096 1.00 26.57 314 LEU A C 1
ATOM 631 O O . LEU A 1 78 ? 14.601 -12.924 8.621 1.00 27.63 314 LEU A O 1
ATOM 636 N N . ASN A 1 79 ? 13.400 -14.322 7.328 1.00 28.15 315 ASN A N 1
ATOM 637 C CA . ASN A 1 79 ? 14.531 -15.224 7.095 1.00 29.51 315 ASN A CA 1
ATOM 638 C C . ASN A 1 79 ? 15.456 -14.800 5.948 1.00 30.12 315 ASN A C 1
ATOM 639 O O . ASN A 1 79 ? 16.370 -15.540 5.576 1.00 31.22 315 ASN A O 1
ATOM 644 N N . GLY A 1 80 ? 15.204 -13.629 5.370 1.00 29.76 316 GLY A N 1
ATOM 645 C CA . GLY A 1 80 ? 16.065 -13.124 4.312 1.00 30.21 316 GLY A CA 1
ATOM 646 C C . GLY A 1 80 ? 15.910 -13.683 2.915 1.00 31.14 316 GLY A C 1
ATOM 647 O O . GLY A 1 80 ? 16.875 -13.706 2.142 1.00 32.24 316 GLY A O 1
ATOM 648 N N . LYS A 1 81 ? 14.703 -14.125 2.576 1.00 31.25 317 LYS A N 1
ATOM 649 C CA . LYS A 1 81 ? 14.439 -14.665 1.245 1.00 30.51 317 LYS A CA 1
ATOM 650 C C . LYS A 1 81 ? 14.348 -13.514 0.252 1.00 30.59 317 LYS A C 1
ATOM 651 O O . LYS A 1 81 ? 13.901 -12.425 0.606 1.00 30.00 317 LYS A O 1
ATOM 657 N N . GLU A 1 82 ? 14.795 -13.738 -0.977 1.00 31.82 318 GLU A N 1
ATOM 658 C CA . GLU A 1 82 ? 14.770 -12.683 -1.980 1.00 32.77 318 GLU A CA 1
ATOM 659 C C . GLU A 1 82 ? 13.579 -12.762 -2.902 1.00 30.95 318 GLU A C 1
ATOM 660 O O . GLU A 1 82 ? 13.271 -13.826 -3.438 1.00 31.70 318 GLU A O 1
ATOM 666 N N . TYR A 1 83 ? 12.933 -11.618 -3.100 1.00 29.30 319 TYR A N 1
ATOM 667 C CA . TYR A 1 83 ? 11.762 -11.504 -3.967 1.00 26.05 319 TYR A CA 1
ATOM 668 C C . TYR A 1 83 ? 12.123 -10.728 -5.239 1.00 25.59 319 TYR A C 1
ATOM 669 O O . TYR A 1 83 ? 12.593 -9.587 -5.168 1.00 25.48 319 TYR A O 1
ATOM 678 N N . LYS A 1 84 ? 11.943 -11.359 -6.396 1.00 24.57 320 LYS A N 1
ATOM 679 C CA . LYS A 1 84 ? 12.256 -10.728 -7.671 1.00 22.79 320 LYS A CA 1
ATOM 680 C C . LYS A 1 84 ? 10.987 -10.554 -8.499 1.00 24.06 320 LYS A C 1
ATOM 681 O O . LYS A 1 84 ? 10.189 -11.483 -8.625 1.00 23.48 320 LYS A O 1
ATOM 687 N N . CYS A 1 85 ? 10.831 -9.369 -9.084 1.00 24.20 321 CYS A N 1
ATOM 688 C CA . CYS A 1 85 ? 9.683 -9.047 -9.920 1.00 22.79 321 CYS A CA 1
ATOM 689 C C . CYS A 1 85 ? 10.197 -8.747 -11.308 1.00 21.92 321 CYS A C 1
ATOM 690 O O . CYS A 1 85 ? 11.059 -7.887 -11.466 1.00 23.37 321 CYS A O 1
ATOM 693 N N . LYS A 1 86 ? 9.696 -9.469 -12.304 1.00 21.87 322 LYS A N 1
ATOM 694 C CA . LYS A 1 86 ? 10.097 -9.242 -13.687 1.00 19.95 322 LYS A CA 1
ATOM 695 C C . LYS A 1 86 ? 8.912 -8.616 -14.412 1.00 18.30 322 LYS A C 1
ATOM 696 O O . LYS A 1 86 ? 7.804 -9.138 -14.355 1.00 19.07 322 LYS A O 1
ATOM 702 N N . VAL A 1 87 ? 9.155 -7.489 -15.074 1.00 18.39 323 VAL A N 1
ATOM 703 C CA . VAL A 1 87 ? 8.123 -6.752 -15.800 1.00 16.96 323 VAL A CA 1
ATOM 704 C C . VAL A 1 87 ? 8.389 -6.746 -17.302 1.00 19.02 323 VAL A C 1
ATOM 705 O O . VAL A 1 87 ? 9.466 -6.335 -17.741 1.00 19.46 323 VAL A O 1
ATOM 709 N N . SER A 1 88 ? 7.396 -7.161 -18.085 1.00 20.81 324 SER A N 1
ATOM 710 C CA . SER A 1 88 ? 7.516 -7.207 -19.538 1.00 22.04 324 SER A CA 1
ATOM 711 C C . SER A 1 88 ? 6.412 -6.365 -20.182 1.00 25.09 324 SER A C 1
ATOM 712 O O . SER A 1 88 ? 5.257 -6.445 -19.768 1.00 27.62 324 SER A O 1
ATOM 715 N N . ASN A 1 89 ? 6.767 -5.576 -21.197 1.00 26.99 325 ASN A N 1
ATOM 716 C CA . ASN A 1 89 ? 5.828 -4.692 -21.903 1.00 27.83 325 ASN A CA 1
ATOM 717 C C . ASN A 1 89 ? 6.378 -4.382 -23.309 1.00 29.48 325 ASN A C 1
ATOM 718 O O . ASN A 1 89 ? 7.572 -4.126 -23.456 1.00 29.41 325 ASN A O 1
ATOM 723 N N . LYS A 1 90 ? 5.515 -4.366 -24.326 1.00 29.29 326 LYS A N 1
ATOM 724 C CA . LYS A 1 90 ? 5.966 -4.136 -25.698 1.00 31.52 326 LYS A CA 1
ATOM 725 C C . LYS A 1 90 ? 6.809 -2.881 -25.952 1.00 32.87 326 LYS A C 1
ATOM 726 O O . LYS A 1 90 ? 7.501 -2.802 -26.962 1.00 33.35 326 LYS A O 1
ATOM 732 N N . ALA A 1 91 ? 6.757 -1.900 -25.057 1.00 33.64 327 ALA A N 1
ATOM 733 C CA . ALA A 1 91 ? 7.553 -0.681 -25.225 1.00 33.33 327 ALA A CA 1
ATOM 734 C C . ALA A 1 91 ? 8.898 -0.786 -24.480 1.00 32.14 327 ALA A C 1
ATOM 735 O O . ALA A 1 91 ? 9.623 0.201 -24.320 1.00 31.85 327 ALA A O 1
ATOM 737 N N . LEU A 1 92 ? 9.236 -2.001 -24.066 1.00 30.11 328 LEU A N 1
ATOM 738 C CA . LEU A 1 92 ? 10.451 -2.272 -23.313 1.00 29.71 328 LEU A CA 1
ATOM 739 C C . LEU A 1 92 ? 11.319 -3.193 -24.142 1.00 33.38 328 LEU A C 1
ATOM 740 O O . LEU A 1 92 ? 10.892 -4.295 -24.500 1.00 34.63 328 LEU A O 1
ATOM 745 N N . PRO A 1 93 ? 12.568 -2.780 -24.420 1.00 36.11 329 PRO A N 1
ATOM 746 C CA . PRO A 1 93 ? 13.487 -3.602 -25.218 1.00 36.64 329 PRO A CA 1
ATOM 747 C C . PRO A 1 93 ? 13.665 -5.024 -24.671 1.00 35.54 329 PRO A C 1
ATOM 748 O O . PRO A 1 93 ? 13.613 -5.994 -25.431 1.00 34.56 329 PRO A O 1
ATOM 752 N N . ALA A 1 94 ? 13.809 -5.135 -23.351 1.00 34.52 330 ALA A N 1
ATOM 753 C CA . ALA A 1 94 ? 13.982 -6.417 -22.663 1.00 33.86 330 ALA A CA 1
ATOM 754 C C . ALA A 1 94 ? 13.321 -6.330 -21.288 1.00 32.25 330 ALA A C 1
ATOM 755 O O . ALA A 1 94 ? 13.207 -5.238 -20.719 1.00 31.94 330 ALA A O 1
ATOM 757 N N . PRO A 1 95 ? 12.845 -7.471 -20.753 1.00 30.50 331 PRO A N 1
ATOM 758 C CA . PRO A 1 95 ? 12.201 -7.469 -19.430 1.00 28.47 331 PRO A CA 1
ATOM 759 C C . PRO A 1 95 ? 13.056 -6.796 -18.341 1.00 25.88 331 PRO A C 1
ATOM 760 O O . PRO A 1 95 ? 14.283 -6.919 -18.340 1.00 23.86 331 PRO A O 1
ATOM 764 N N . ILE A 1 96 ? 12.400 -6.071 -17.435 1.00 25.13 332 ILE A N 1
ATOM 765 C CA . ILE A 1 96 ? 13.078 -5.383 -16.333 1.00 23.84 332 ILE A CA 1
ATOM 766 C C . ILE A 1 96 ? 12.901 -6.201 -15.076 1.00 24.79 332 ILE A C 1
ATOM 767 O O . ILE A 1 96 ? 11.794 -6.639 -14.789 1.00 26.78 332 ILE A O 1
ATOM 772 N N . GLU A 1 97 ? 13.983 -6.386 -14.322 1.00 26.57 333 GLU A N 1
ATOM 773 C CA . GLU A 1 97 ? 13.946 -7.160 -13.083 1.00 27.10 333 GLU A CA 1
ATOM 774 C C . GLU A 1 97 ? 14.493 -6.382 -11.898 1.00 27.97 333 GLU A C 1
ATOM 775 O O . GLU A 1 97 ? 15.582 -5.807 -11.965 1.00 28.21 333 GLU A O 1
ATOM 781 N N . LYS A 1 98 ? 13.719 -6.349 -10.819 1.00 28.83 334 LYS A N 1
ATOM 782 C CA . LYS A 1 98 ? 14.127 -5.687 -9.589 1.00 28.49 334 LYS A CA 1
ATOM 783 C C . LYS A 1 98 ? 14.080 -6.764 -8.509 1.00 28.82 334 LYS A C 1
ATOM 784 O O . LYS A 1 98 ? 13.276 -7.690 -8.596 1.00 28.17 334 LYS A O 1
ATOM 790 N N . THR A 1 99 ? 14.964 -6.667 -7.523 1.00 29.47 335 THR A N 1
ATOM 791 C CA . THR A 1 99 ? 14.998 -7.629 -6.436 1.00 29.76 335 THR A CA 1
ATOM 792 C C . THR A 1 99 ? 15.076 -6.870 -5.127 1.00 30.82 335 THR A C 1
ATOM 793 O O . THR A 1 99 ? 15.746 -5.833 -5.049 1.00 31.79 335 THR A O 1
ATOM 797 N N . ILE A 1 100 ? 14.321 -7.333 -4.132 1.00 30.24 336 ILE A N 1
ATOM 798 C CA . ILE A 1 100 ? 14.351 -6.735 -2.798 1.00 31.39 336 ILE A CA 1
ATOM 799 C C . ILE A 1 100 ? 14.136 -7.803 -1.746 1.00 30.92 336 ILE A C 1
ATOM 800 O O . ILE A 1 100 ? 13.435 -8.795 -1.970 1.00 30.74 336 ILE A O 1
ATOM 805 N N . SER A 1 101 ? 14.756 -7.592 -0.597 1.00 30.64 337 SER A N 1
ATOM 806 C CA . SER A 1 101 ? 14.653 -8.509 0.521 1.00 31.18 337 SER A CA 1
ATOM 807 C C . SER A 1 101 ? 15.104 -7.742 1.749 1.00 30.71 337 SER A C 1
ATOM 808 O O . SER A 1 101 ? 15.490 -6.572 1.643 1.00 31.16 337 SER A O 1
ATOM 811 N N . LYS A 1 102 ? 15.018 -8.386 2.907 1.00 28.18 338 LYS A N 1
ATOM 812 C CA . LYS A 1 102 ? 15.425 -7.778 4.163 1.00 26.70 338 LYS A CA 1
ATOM 813 C C . LYS A 1 102 ? 16.907 -7.406 4.093 1.00 26.26 338 LYS A C 1
ATOM 814 O O . LYS A 1 102 ? 17.657 -7.976 3.293 1.00 27.82 338 LYS A O 1
ATOM 820 N N . ALA A 1 103 ? 17.314 -6.426 4.896 1.00 24.29 339 ALA A N 1
ATOM 821 C CA . ALA A 1 103 ? 18.711 -6.007 4.947 1.00 21.60 339 ALA A CA 1
ATOM 822 C C . ALA A 1 103 ? 19.513 -7.158 5.543 1.00 22.94 339 ALA A C 1
ATOM 823 O O . ALA A 1 103 ? 19.107 -7.759 6.537 1.00 21.36 339 ALA A O 1
ATOM 825 N N . LYS A 1 104 ? 20.645 -7.475 4.930 1.00 25.26 340 LYS A N 1
ATOM 826 C CA . LYS A 1 104 ? 21.487 -8.564 5.417 1.00 27.03 340 LYS A CA 1
ATOM 827 C C . LYS A 1 104 ? 22.439 -8.126 6.542 1.00 26.99 340 LYS A C 1
ATOM 828 O O . LYS A 1 104 ? 23.032 -7.044 6.487 1.00 26.27 340 LYS A O 1
ATOM 834 N N . GLY A 1 105 ? 22.581 -8.980 7.552 1.00 25.03 341 GLY A N 1
ATOM 835 C CA . GLY A 1 105 ? 23.443 -8.672 8.678 1.00 25.39 341 GLY A CA 1
ATOM 836 C C . GLY A 1 105 ? 22.816 -9.296 9.904 1.00 27.94 341 GLY A C 1
ATOM 837 O O . GLY A 1 105 ? 21.584 -9.365 9.988 1.00 28.07 341 GLY A O 1
ATOM 838 N N . GLN A 1 106 ? 23.625 -9.760 10.854 1.00 28.28 342 GLN A N 1
ATOM 839 C CA . GLN A 1 106 ? 23.060 -10.391 12.043 1.00 28.51 342 GLN A CA 1
ATOM 840 C C . GLN A 1 106 ? 22.148 -9.440 12.811 1.00 27.37 342 GLN A C 1
ATOM 841 O O . GLN A 1 106 ? 22.521 -8.303 13.090 1.00 30.69 342 GLN A O 1
ATOM 847 N N . PRO A 1 107 ? 20.905 -9.865 13.072 1.00 25.15 343 PRO A N 1
ATOM 848 C CA . PRO A 1 107 ? 19.935 -9.053 13.804 1.00 24.45 343 PRO A CA 1
ATOM 849 C C . PRO A 1 107 ? 20.389 -8.841 15.238 1.00 25.93 343 PRO A C 1
ATOM 850 O O . PRO A 1 107 ? 20.878 -9.772 15.878 1.00 29.54 343 PRO A O 1
ATOM 854 N N . ARG A 1 108 ? 20.238 -7.619 15.738 1.00 25.30 344 ARG A N 1
ATOM 855 C CA . ARG A 1 108 ? 20.611 -7.292 17.108 1.00 23.41 344 ARG A CA 1
ATOM 856 C C . ARG A 1 108 ? 19.423 -6.662 17.803 1.00 23.60 344 ARG A C 1
ATOM 857 O O . ARG A 1 108 ? 18.692 -5.863 17.210 1.00 22.88 344 ARG A O 1
ATOM 865 N N . GLU A 1 109 ? 19.230 -7.045 19.061 1.00 25.38 345 GLU A N 1
ATOM 866 C CA . GLU A 1 109 ? 18.125 -6.560 19.880 1.00 25.01 345 GLU A CA 1
ATOM 867 C C . GLU A 1 109 ? 18.311 -5.125 20.329 1.00 23.42 345 GLU A C 1
ATOM 868 O O . GLU A 1 109 ? 19.367 -4.754 20.837 1.00 26.09 345 GLU A O 1
ATOM 874 N N . PRO A 1 110 ? 17.286 -4.290 20.121 1.00 23.19 346 PRO A N 1
ATOM 875 C CA . PRO A 1 110 ? 17.328 -2.881 20.508 1.00 20.92 346 PRO A CA 1
ATOM 876 C C . PRO A 1 110 ? 17.193 -2.716 22.005 1.00 21.44 346 PRO A C 1
ATOM 877 O O . PRO A 1 110 ? 16.426 -3.436 22.658 1.00 23.47 346 PRO A O 1
ATOM 881 N N . GLN A 1 111 ? 17.961 -1.789 22.556 1.00 21.96 347 GLN A N 1
ATOM 882 C CA . GLN A 1 111 ? 17.910 -1.493 23.980 1.00 23.85 347 GLN A CA 1
ATOM 883 C C . GLN A 1 111 ? 17.023 -0.261 24.051 1.00 24.09 347 GLN A C 1
ATOM 884 O O . GLN A 1 111 ? 17.260 0.721 23.336 1.00 25.65 347 GLN A O 1
ATOM 890 N N . VAL A 1 112 ? 15.988 -0.320 24.880 1.00 21.14 348 VAL A N 1
ATOM 891 C CA . VAL A 1 112 ? 15.038 0.778 24.984 1.00 18.53 348 VAL A CA 1
ATOM 892 C C . VAL A 1 112 ? 15.121 1.443 26.346 1.00 19.37 348 VAL A C 1
ATOM 893 O O . VAL A 1 112 ? 14.954 0.777 27.368 1.00 23.32 348 VAL A O 1
ATOM 897 N N . TYR A 1 113 ? 15.381 2.747 26.368 1.00 17.63 349 TYR A N 1
ATOM 898 C CA . TYR A 1 113 ? 15.485 3.471 27.627 1.00 17.98 349 TYR A CA 1
ATOM 899 C C . TYR A 1 113 ? 14.603 4.713 27.595 1.00 20.21 349 TYR A C 1
ATOM 900 O O . TYR A 1 113 ? 14.719 5.537 26.690 1.00 23.58 349 TYR A O 1
ATOM 909 N N . THR A 1 114 ? 13.700 4.838 28.559 1.00 20.30 350 THR A N 1
ATOM 910 C CA . THR A 1 114 ? 12.827 6.003 28.626 1.00 21.55 350 THR A CA 1
ATOM 911 C C . THR A 1 114 ? 13.545 7.091 29.427 1.00 22.78 350 THR A C 1
ATOM 912 O O . THR A 1 114 ? 14.167 6.798 30.453 1.00 25.07 350 THR A O 1
ATOM 916 N N . LEU A 1 115 ? 13.487 8.330 28.949 1.00 21.08 351 LEU A N 1
ATOM 917 C CA . LEU A 1 115 ? 14.156 9.445 29.612 1.00 19.82 351 LEU A CA 1
ATOM 918 C C . LEU A 1 115 ? 13.157 10.547 29.923 1.00 22.72 351 LEU A C 1
ATOM 919 O O . LEU A 1 115 ? 12.496 11.069 29.029 1.00 26.83 351 LEU A O 1
ATOM 924 N N . PRO A 1 116 ? 13.053 10.938 31.196 1.00 24.55 352 PRO A N 1
ATOM 925 C CA . PRO A 1 116 ? 12.124 11.986 31.623 1.00 25.11 352 PRO A CA 1
ATOM 926 C C . PRO A 1 116 ? 12.529 13.373 31.145 1.00 25.98 352 PRO A C 1
ATOM 927 O O . PRO A 1 116 ? 13.687 13.597 30.786 1.00 28.56 352 PRO A O 1
ATOM 931 N N . PRO A 1 117 ? 11.575 14.323 31.136 1.00 25.74 353 PRO A N 1
ATOM 932 C CA . PRO A 1 117 ? 11.817 15.707 30.704 1.00 24.31 353 PRO A CA 1
ATOM 933 C C . PRO A 1 117 ? 12.772 16.439 31.631 1.00 23.69 353 PRO A C 1
ATOM 934 O O . PRO A 1 117 ? 12.782 16.197 32.833 1.00 23.16 353 PRO A O 1
ATOM 938 N N . SER A 1 118 ? 13.589 17.317 31.065 1.00 24.81 354 SER A N 1
ATOM 939 C CA . SER A 1 118 ? 14.534 18.079 31.854 1.00 26.18 354 SER A CA 1
ATOM 940 C C . SER A 1 118 ? 13.774 18.982 32.806 1.00 28.39 354 SER A C 1
ATOM 941 O O . SER A 1 118 ? 12.756 19.570 32.446 1.00 28.05 354 SER A O 1
ATOM 944 N N . ARG A 1 119 ? 14.274 19.070 34.032 1.00 30.38 355 ARG A N 1
ATOM 945 C CA . ARG A 1 119 ? 13.688 19.926 35.058 1.00 29.45 355 ARG A CA 1
ATOM 946 C C . ARG A 1 119 ? 13.579 21.361 34.540 1.00 28.76 355 ARG A C 1
ATOM 947 O O . ARG A 1 119 ? 12.695 22.114 34.940 1.00 26.51 355 ARG A O 1
ATOM 955 N N . GLU A 1 120 ? 14.469 21.728 33.626 1.00 29.41 356 GLU A N 1
ATOM 956 C CA . GLU A 1 120 ? 14.443 23.065 33.052 1.00 32.03 356 GLU A CA 1
ATOM 957 C C . GLU A 1 120 ? 13.246 23.305 32.139 1.00 30.31 356 GLU A C 1
ATOM 958 O O . GLU A 1 120 ? 12.832 24.440 31.931 1.00 29.76 356 GLU A O 1
ATOM 964 N N . GLU A 1 121 ? 12.692 22.231 31.597 1.00 30.27 357 GLU A N 1
ATOM 965 C CA . GLU A 1 121 ? 11.556 22.326 30.694 1.00 29.61 357 GLU A CA 1
ATOM 966 C C . GLU A 1 121 ? 10.214 22.591 31.390 1.00 31.93 357 GLU A C 1
ATOM 967 O O . GLU A 1 121 ? 9.252 22.999 30.744 1.00 33.54 357 GLU A O 1
ATOM 973 N N . MET A 1 122 ? 10.165 22.415 32.707 1.00 33.76 358 MET A N 1
ATOM 974 C CA . MET A 1 122 ? 8.936 22.619 33.473 1.00 35.05 358 MET A CA 1
ATOM 975 C C . MET A 1 122 ? 8.375 24.043 33.440 1.00 37.04 358 MET A C 1
ATOM 976 O O . MET A 1 122 ? 7.248 24.292 33.873 1.00 38.25 358 MET A O 1
ATOM 981 N N . THR A 1 123 ? 9.158 24.985 32.944 1.00 38.28 359 THR A N 1
ATOM 982 C CA . THR A 1 123 ? 8.695 26.357 32.870 1.00 40.45 359 THR A CA 1
ATOM 983 C C . THR A 1 123 ? 7.789 26.544 31.652 1.00 40.81 359 THR A C 1
ATOM 984 O O . THR A 1 123 ? 7.122 27.574 31.517 1.00 42.59 359 THR A O 1
ATOM 988 N N . LYS A 1 124 ? 7.791 25.551 30.762 1.00 38.46 360 LYS A N 1
ATOM 989 C CA . LYS A 1 124 ? 6.988 25.576 29.543 1.00 34.14 360 LYS A CA 1
ATOM 990 C C . LYS A 1 124 ? 5.587 25.002 29.771 1.00 32.59 360 LYS A C 1
ATOM 991 O O . LYS A 1 124 ? 5.297 24.444 30.827 1.00 32.74 360 LYS A O 1
ATOM 997 N N . ASN A 1 125 ? 4.708 25.161 28.789 1.00 32.03 361 ASN A N 1
ATOM 998 C CA . ASN A 1 125 ? 3.338 24.659 28.909 1.00 31.35 361 ASN A CA 1
ATOM 999 C C . ASN A 1 125 ? 3.192 23.149 28.692 1.00 31.03 361 ASN A C 1
ATOM 1000 O O . ASN A 1 125 ? 2.291 22.511 29.255 1.00 32.30 361 ASN A O 1
ATOM 1005 N N . GLN A 1 126 ? 4.071 22.583 27.869 1.00 27.64 362 GLN A N 1
ATOM 1006 C CA . GLN A 1 126 ? 4.049 21.160 27.568 1.00 24.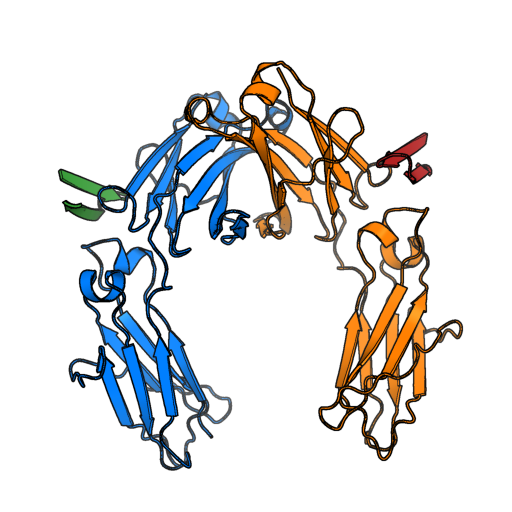58 362 GLN A CA 1
ATOM 1007 C C . GLN A 1 126 ? 5.481 20.637 27.704 1.00 24.36 362 GLN A C 1
ATOM 1008 O O . GLN A 1 126 ? 6.435 21.400 27.530 1.00 24.76 362 GLN A O 1
ATOM 1014 N N . VAL A 1 127 ? 5.633 19.344 27.990 1.00 22.22 363 VAL A N 1
ATOM 1015 C CA . VAL A 1 127 ? 6.952 18.745 28.163 1.00 22.15 363 VAL A CA 1
ATOM 1016 C C . VAL A 1 127 ? 7.295 17.606 27.208 1.00 20.80 363 VAL A C 1
ATOM 1017 O O . VAL A 1 127 ? 6.410 17.025 26.585 1.00 22.52 363 VAL A O 1
ATOM 1021 N N . SER A 1 128 ? 8.576 17.253 27.149 1.00 19.35 364 SER A N 1
ATOM 1022 C CA . SER A 1 128 ? 9.054 16.200 26.257 1.00 19.42 364 SER A CA 1
ATOM 1023 C C . SER A 1 128 ? 9.469 14.900 26.934 1.00 19.82 364 SER A C 1
ATOM 1024 O O . SER A 1 128 ? 10.379 14.881 27.762 1.00 17.95 364 SER A O 1
ATOM 1027 N N . LEU A 1 129 ? 8.818 13.808 26.563 1.00 20.51 365 LEU A N 1
ATOM 1028 C CA . LEU A 1 129 ? 9.171 12.506 27.103 1.00 20.95 365 LEU A CA 1
ATOM 1029 C C . LEU A 1 129 ? 10.024 11.829 26.027 1.00 18.36 365 LEU A C 1
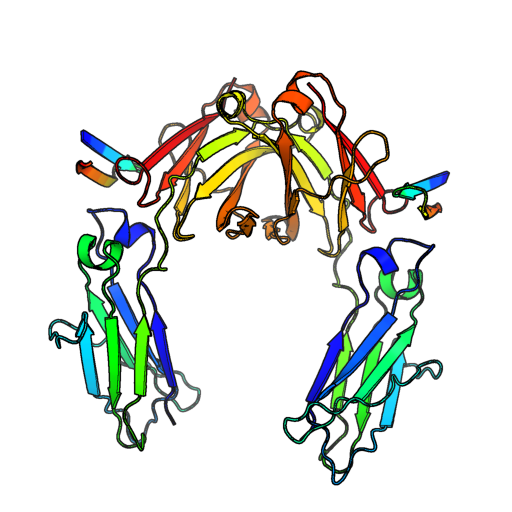ATOM 1030 O O . LEU A 1 129 ? 9.619 11.720 24.882 1.00 18.05 365 LEU A O 1
ATOM 1035 N N . THR A 1 130 ? 11.230 11.427 26.378 1.00 17.79 366 THR A N 1
ATOM 1036 C CA . THR A 1 130 ? 12.101 10.807 25.405 1.00 16.85 366 THR A CA 1
ATOM 1037 C C . THR A 1 130 ? 12.125 9.292 25.550 1.00 18.47 366 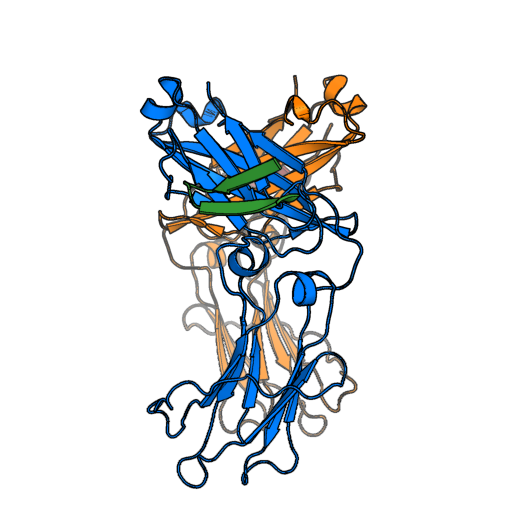THR A C 1
ATOM 1038 O O . THR A 1 130 ? 11.865 8.754 26.633 1.00 18.55 366 THR A O 1
ATOM 1042 N N . CYS A 1 131 ? 12.406 8.619 24.438 1.00 18.07 367 CYS A N 1
ATOM 1043 C CA . CYS A 1 131 ? 12.546 7.175 24.389 1.00 17.06 367 CYS A CA 1
ATOM 1044 C C . CYS A 1 131 ? 13.739 6.935 23.462 1.00 17.57 367 CYS A C 1
ATOM 1045 O O . CYS A 1 131 ? 13.732 7.361 22.297 1.00 18.10 367 CYS A O 1
ATOM 1048 N N . LEU A 1 132 ? 14.804 6.364 24.018 1.00 17.01 368 LEU A N 1
ATOM 1049 C CA . LEU A 1 132 ? 16.012 6.054 23.260 1.00 15.86 368 LEU A CA 1
ATOM 1050 C C . LEU A 1 132 ? 16.003 4.583 22.904 1.00 15.54 368 LEU A C 1
ATOM 1051 O O . LEU A 1 132 ? 15.942 3.717 23.776 1.00 16.12 368 LEU A O 1
ATOM 1056 N N . VAL A 1 133 ? 16.034 4.308 21.614 1.00 14.57 369 VAL A N 1
ATOM 1057 C CA . VAL A 1 133 ? 16.037 2.942 21.134 1.00 14.44 369 VAL A CA 1
ATOM 1058 C C . VAL A 1 133 ? 17.356 2.831 20.400 1.00 15.35 369 VAL A C 1
ATOM 1059 O O . VAL A 1 133 ? 17.555 3.510 19.390 1.00 16.91 369 VAL A O 1
ATOM 1063 N N . LYS A 1 134 ? 18.265 2.009 20.916 1.00 15.53 370 LYS A N 1
ATOM 1064 C CA . LYS A 1 134 ? 19.582 1.867 20.304 1.00 16.45 370 LYS A CA 1
ATOM 1065 C C . LYS A 1 134 ? 20.090 0.440 20.207 1.00 16.92 370 LYS A C 1
ATOM 1066 O O . LYS A 1 134 ? 19.560 -0.459 20.851 1.00 19.50 370 LYS A O 1
ATOM 1072 N N . GLY A 1 135 ? 21.148 0.266 19.415 1.00 16.82 371 GLY A N 1
ATOM 1073 C CA . GLY A 1 135 ? 21.784 -1.027 19.239 1.00 15.34 371 GLY A CA 1
ATOM 1074 C C . GLY A 1 135 ? 21.006 -2.051 18.447 1.00 15.27 371 GLY A C 1
ATOM 1075 O O . GLY A 1 135 ? 21.259 -3.252 18.577 1.00 14.42 371 GLY A O 1
ATOM 1076 N N . PHE A 1 136 ? 20.110 -1.583 17.579 1.00 15.15 372 PHE A N 1
ATOM 1077 C CA . PHE A 1 136 ? 19.296 -2.496 16.789 1.00 14.07 372 PHE A CA 1
ATOM 1078 C C . PHE A 1 136 ? 19.717 -2.698 15.346 1.00 14.34 372 PHE A C 1
ATOM 1079 O O . PHE A 1 136 ? 20.289 -1.814 14.711 1.00 15.36 372 PHE A O 1
ATOM 1087 N N . TYR A 1 137 ? 19.426 -3.883 14.836 1.00 15.33 373 TYR A N 1
ATOM 1088 C CA . TYR A 1 137 ? 19.731 -4.225 13.457 1.00 15.45 373 TYR A CA 1
ATOM 1089 C C . TYR A 1 137 ? 18.793 -5.351 13.009 1.00 16.08 373 TYR A C 1
ATOM 1090 O O . TYR A 1 137 ? 18.585 -6.313 13.745 1.00 19.72 373 TYR A O 1
ATOM 1099 N N . PRO A 1 138 ? 18.144 -5.210 11.841 1.00 15.52 374 PRO A N 1
ATOM 1100 C CA . PRO A 1 138 ? 18.194 -4.099 10.890 1.00 15.78 374 PRO A CA 1
ATOM 1101 C C . PRO A 1 138 ? 17.398 -2.866 11.353 1.00 17.30 374 PRO A C 1
ATOM 1102 O O . PRO A 1 138 ? 16.847 -2.844 12.455 1.00 15.35 374 PRO A O 1
ATOM 1106 N N . SER A 1 139 ? 17.367 -1.835 10.513 1.00 19.19 375 SER A N 1
ATOM 1107 C CA . SER A 1 139 ? 16.667 -0.599 10.840 1.00 18.82 375 SER A CA 1
ATOM 1108 C C . SER A 1 139 ? 15.144 -0.696 10.807 1.00 19.25 375 SER A C 1
ATOM 1109 O O . SER A 1 139 ? 14.464 0.249 11.195 1.00 21.95 375 SER A O 1
ATOM 1112 N N . ASP A 1 140 ? 14.607 -1.808 10.312 1.00 18.96 376 ASP A N 1
ATOM 1113 C CA . ASP A 1 140 ? 13.158 -1.997 10.237 1.00 19.74 376 ASP A CA 1
ATOM 1114 C C . ASP A 1 140 ? 12.602 -2.046 11.644 1.00 17.62 376 ASP A C 1
ATOM 1115 O O . ASP A 1 140 ? 12.857 -2.996 12.377 1.00 16.71 376 ASP A O 1
ATOM 1120 N N . ILE A 1 141 ? 11.796 -1.052 12.001 1.00 16.92 377 ILE A N 1
ATOM 1121 C CA . ILE A 1 141 ? 11.254 -0.968 13.357 1.00 13.77 377 ILE A CA 1
ATOM 1122 C C . ILE A 1 141 ? 9.935 -0.165 13.409 1.00 15.31 377 ILE A C 1
ATOM 1123 O O . ILE A 1 141 ? 9.517 0.450 12.413 1.00 15.66 377 ILE A O 1
ATOM 1128 N N . ALA A 1 142 ? 9.266 -0.208 14.557 1.00 14.23 378 ALA A N 1
ATOM 1129 C CA . ALA A 1 142 ? 8.023 0.515 14.756 1.00 13.47 378 ALA A CA 1
ATOM 1130 C C . ALA A 1 142 ? 8.015 0.971 16.193 1.00 14.91 378 ALA A C 1
ATOM 1131 O O . ALA A 1 142 ? 8.166 0.146 17.093 1.00 16.29 378 ALA A O 1
ATOM 1133 N N . VAL A 1 143 ? 7.864 2.275 16.412 1.00 16.73 379 VAL A N 1
ATOM 1134 C CA . VAL A 1 143 ? 7.852 2.848 17.768 1.00 16.88 379 VAL A CA 1
ATOM 1135 C C . VAL A 1 143 ? 6.602 3.705 17.965 1.00 19.41 379 VAL A C 1
ATOM 1136 O O . VAL A 1 143 ? 6.338 4.598 17.150 1.00 21.47 379 VAL A O 1
ATOM 1140 N N . GLU A 1 144 ? 5.858 3.456 19.045 1.00 19.16 380 GLU A N 1
ATOM 1141 C CA . GLU A 1 144 ? 4.631 4.200 19.343 1.00 20.88 380 GLU A CA 1
ATOM 1142 C C . GLU A 1 144 ? 4.537 4.484 20.846 1.00 21.93 380 GLU A C 1
ATOM 1143 O O . GLU A 1 144 ? 5.324 3.951 21.627 1.00 20.38 380 GLU A O 1
ATOM 1149 N N . TRP A 1 145 ? 3.589 5.326 21.250 1.00 21.47 381 TRP A N 1
ATOM 1150 C CA . TRP A 1 145 ? 3.413 5.669 22.664 1.00 22.99 381 TRP A CA 1
ATOM 1151 C C . TRP A 1 145 ? 1.969 5.449 23.128 1.00 25.83 381 TRP A C 1
ATOM 1152 O O . TRP A 1 145 ? 1.027 5.490 22.318 1.00 26.09 381 TRP A O 1
ATOM 1163 N N . GLU A 1 146 ? 1.793 5.267 24.434 1.00 27.30 382 GLU A N 1
ATOM 1164 C CA . GLU A 1 146 ? 0.467 5.055 25.002 1.00 31.48 382 GLU A CA 1
ATOM 1165 C C . GLU A 1 146 ? 0.404 5.374 26.496 1.00 33.33 382 GLU A C 1
ATOM 1166 O O . GLU A 1 146 ? 1.436 5.502 27.155 1.00 32.75 382 GLU A O 1
ATOM 1172 N N . SER A 1 147 ? -0.818 5.494 27.012 1.00 35.41 383 SER A N 1
ATOM 1173 C CA . SER A 1 147 ? -1.075 5.788 28.416 1.00 37.65 383 SER A CA 1
ATOM 1174 C C . SER A 1 147 ? -2.440 5.194 28.773 1.00 40.68 383 SER A C 1
ATOM 1175 O O . SER A 1 147 ? -3.445 5.463 28.106 1.00 41.49 383 SER A O 1
ATOM 1178 N N . ASN A 1 148 ? -2.464 4.370 29.817 1.00 43.15 384 ASN A N 1
ATOM 1179 C CA . ASN A 1 148 ? -3.688 3.725 30.279 1.00 44.73 384 ASN A CA 1
ATOM 1180 C C . ASN A 1 148 ? -4.274 2.895 29.149 1.00 44.92 384 ASN A C 1
ATOM 1181 O O . ASN A 1 148 ? -5.488 2.887 28.935 1.00 45.78 384 ASN A O 1
ATOM 1186 N N . GLY A 1 149 ? -3.397 2.237 28.395 1.00 43.73 385 GLY A N 1
ATOM 1187 C CA . GLY A 1 149 ? -3.842 1.409 27.287 1.00 42.17 385 GLY A CA 1
ATOM 1188 C C . GLY A 1 149 ? -4.352 2.184 26.088 1.00 40.11 385 GLY A C 1
ATOM 1189 O O . GLY A 1 149 ? -4.759 1.598 25.094 1.00 39.49 385 GLY A O 1
ATOM 1190 N N . GLN A 1 150 ? -4.356 3.504 26.190 1.00 41.25 386 GLN A N 1
ATOM 1191 C CA . GLN A 1 150 ? -4.803 4.357 25.101 1.00 42.67 386 GLN A CA 1
ATOM 1192 C C . GLN A 1 150 ? -3.611 4.952 24.361 1.00 40.65 386 GLN A C 1
ATOM 1193 O O . GLN A 1 150 ? -2.650 5.404 24.984 1.00 40.10 386 GLN A O 1
ATOM 1199 N N . PRO A 1 151 ? -3.648 4.936 23.017 1.00 37.20 387 PRO A N 1
ATOM 1200 C CA . PRO A 1 151 ? -2.573 5.473 22.182 1.00 34.09 387 PRO A CA 1
ATOM 1201 C C . PRO A 1 151 ? -2.400 6.997 22.249 1.00 32.76 387 PRO A C 1
ATOM 1202 O O . PRO A 1 151 ? -3.375 7.747 22.174 1.00 31.45 387 PRO A O 1
ATOM 1206 N N . GLU A 1 152 ? -1.152 7.441 22.406 1.00 31.91 388 GLU A N 1
ATOM 1207 C CA . GLU A 1 152 ? -0.823 8.864 22.464 1.00 31.22 388 GLU A CA 1
ATOM 1208 C C . GLU A 1 152 ? -0.239 9.194 21.096 1.00 31.06 388 GLU A C 1
ATOM 1209 O O . GLU A 1 152 ? 0.809 8.679 20.732 1.00 32.55 388 GLU A O 1
ATOM 1215 N N . ASN A 1 153 ? -0.923 10.050 20.344 1.00 31.80 389 ASN A N 1
ATOM 1216 C CA . ASN A 1 153 ? -0.505 10.408 18.991 1.00 33.04 389 ASN A CA 1
ATOM 1217 C C . ASN A 1 153 ? 0.380 11.633 18.867 1.00 33.35 389 ASN A C 1
ATOM 1218 O O . ASN A 1 153 ? 0.829 11.959 17.770 1.00 33.86 389 ASN A O 1
ATOM 1223 N N . ASN A 1 154 ? 0.626 12.330 19.967 1.00 32.41 390 ASN A N 1
ATOM 1224 C CA . ASN A 1 154 ? 1.429 13.542 19.900 1.00 30.14 390 ASN A CA 1
ATOM 1225 C C . ASN A 1 154 ? 2.944 13.331 19.994 1.00 28.80 390 ASN A C 1
ATOM 1226 O O . ASN A 1 154 ? 3.590 13.871 20.892 1.00 30.60 390 ASN A O 1
ATOM 1231 N N . TYR A 1 155 ? 3.516 12.578 19.055 1.00 25.87 391 TYR A N 1
ATOM 1232 C CA . TYR A 1 155 ? 4.957 12.325 19.050 1.00 22.23 391 TYR A CA 1
ATOM 1233 C C . TYR A 1 155 ? 5.601 12.410 17.661 1.00 21.57 391 TYR A C 1
ATOM 1234 O O . TYR A 1 155 ? 4.925 12.432 16.640 1.00 21.78 391 TYR A O 1
ATOM 1243 N N . LYS A 1 156 ? 6.924 12.478 17.642 1.00 20.97 392 LYS A N 1
ATOM 1244 C CA . LYS A 1 156 ? 7.706 12.551 16.410 1.00 18.78 392 LYS A CA 1
ATOM 1245 C C . LYS A 1 156 ? 8.889 11.626 16.646 1.00 17.96 392 LYS A C 1
ATOM 1246 O O . LYS A 1 156 ? 9.446 11.614 17.746 1.00 21.97 392 LYS A O 1
ATOM 1252 N N . THR A 1 157 ? 9.274 10.855 15.642 1.00 13.36 393 THR A N 1
ATOM 1253 C CA . THR A 1 157 ? 10.393 9.943 15.817 1.00 13.34 393 THR A CA 1
ATOM 1254 C C . THR A 1 157 ? 11.464 10.196 14.767 1.00 14.34 393 THR A C 1
ATOM 1255 O O . THR A 1 157 ? 11.161 10.329 13.580 1.00 17.10 393 THR A O 1
ATOM 1259 N N . THR A 1 158 ? 12.714 10.294 15.197 1.00 12.93 394 THR A N 1
ATOM 1260 C CA . THR A 1 158 ? 13.783 10.544 14.248 1.00 15.01 394 THR A CA 1
ATOM 1261 C C . THR A 1 158 ? 13.969 9.335 13.349 1.00 16.73 394 THR A C 1
ATOM 1262 O O . THR A 1 158 ? 13.506 8.236 13.679 1.00 21.40 394 THR A O 1
ATOM 1266 N N . PRO A 1 159 ? 14.538 9.538 12.146 1.00 17.43 395 PRO A N 1
ATOM 1267 C CA . PRO A 1 159 ? 14.728 8.359 11.303 1.00 16.99 395 PRO A CA 1
ATOM 1268 C C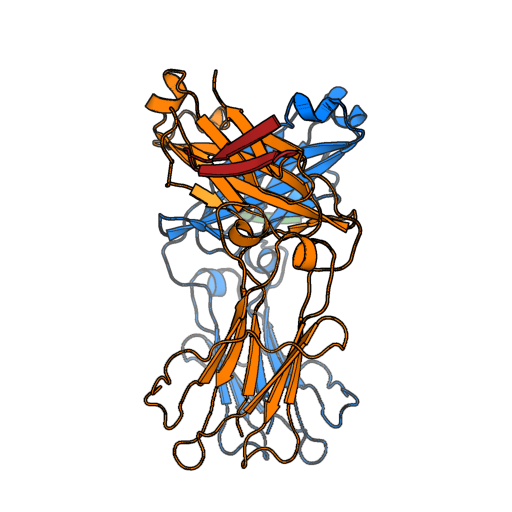 . PRO A 1 159 ? 15.914 7.603 11.915 1.00 16.85 395 PRO A C 1
ATOM 1269 O O . PRO A 1 159 ? 16.643 8.155 12.743 1.00 16.69 395 PRO A O 1
ATOM 1273 N N . PRO A 1 160 ? 16.049 6.309 11.620 1.00 16.31 396 PRO A N 1
ATOM 1274 C CA . PRO A 1 160 ? 17.177 5.581 12.199 1.00 15.58 396 PRO A CA 1
ATOM 1275 C C . PRO A 1 160 ? 18.502 6.172 11.755 1.00 15.52 396 PRO A C 1
ATOM 1276 O O . PRO A 1 160 ? 18.666 6.522 10.580 1.00 15.31 396 PRO A O 1
ATOM 1280 N N . VAL A 1 161 ? 19.427 6.316 12.702 1.00 14.39 397 VAL A N 1
ATOM 1281 C CA . VAL A 1 161 ? 20.758 6.840 12.404 1.00 13.81 397 VAL A CA 1
ATOM 1282 C C . VAL A 1 161 ? 21.769 5.700 12.609 1.00 15.74 397 VAL A C 1
ATOM 1283 O O . VAL A 1 161 ? 21.669 4.937 13.574 1.00 16.03 397 VAL A O 1
ATOM 1287 N N . LEU A 1 162 ? 22.696 5.545 11.670 1.00 15.93 398 LEU A N 1
ATOM 1288 C CA . LEU A 1 162 ? 23.706 4.497 11.765 1.00 16.18 398 LEU A CA 1
ATOM 1289 C C . LEU A 1 162 ? 24.764 4.832 12.833 1.00 16.60 398 LEU A C 1
ATOM 1290 O O . LEU A 1 162 ? 25.459 5.836 12.723 1.00 19.54 398 LEU A O 1
ATOM 1295 N N . ASP A 1 163 ? 24.863 4.006 13.871 1.00 16.66 399 ASP A N 1
ATOM 1296 C CA . ASP A 1 163 ? 25.825 4.226 14.959 1.00 16.59 399 ASP A CA 1
ATOM 1297 C C . ASP A 1 163 ? 27.221 3.721 14.561 1.00 17.56 399 ASP A C 1
ATOM 1298 O O . ASP A 1 163 ? 27.369 3.011 13.564 1.00 18.73 399 ASP A O 1
ATOM 1303 N N . SER A 1 164 ? 28.230 4.042 15.368 1.00 18.05 400 SER A N 1
ATOM 1304 C CA . SER A 1 164 ? 29.611 3.649 15.086 1.00 19.34 400 SER A CA 1
ATOM 1305 C C . SER A 1 164 ? 29.930 2.160 15.214 1.00 21.35 400 SER A C 1
ATOM 1306 O O . SER A 1 164 ? 31.017 1.721 14.822 1.00 21.09 400 SER A O 1
ATOM 1309 N N . ASP A 1 165 ? 28.991 1.385 15.758 1.00 21.68 401 ASP A N 1
ATOM 1310 C CA . ASP A 1 165 ? 29.197 -0.054 15.923 1.00 21.09 401 ASP A CA 1
ATOM 1311 C C . ASP A 1 165 ? 28.441 -0.888 14.886 1.00 21.76 401 ASP A C 1
ATOM 1312 O O . ASP A 1 165 ? 28.301 -2.102 15.033 1.00 21.29 401 ASP A O 1
ATOM 1317 N N . GLY A 1 166 ? 27.910 -0.225 13.866 1.00 21.08 402 GLY A N 1
ATOM 1318 C CA . GLY A 1 166 ? 27.191 -0.939 12.829 1.00 22.42 402 GLY A CA 1
ATOM 1319 C C . GLY A 1 166 ? 25.731 -1.197 13.148 1.00 22.42 402 GLY A C 1
ATOM 1320 O O . GLY A 1 166 ? 25.034 -1.904 12.403 1.00 24.67 402 GLY A O 1
ATOM 1321 N N . SER A 1 167 ? 25.265 -0.651 14.263 1.00 19.08 403 SER A N 1
ATOM 1322 C CA . SER A 1 167 ? 23.881 -0.827 14.645 1.00 16.19 403 SER A CA 1
ATOM 1323 C C . SER A 1 167 ? 23.214 0.512 14.421 1.00 15.92 403 SER A C 1
ATOM 1324 O O . SER A 1 167 ? 23.887 1.501 14.120 1.00 15.52 403 SER A O 1
ATOM 1327 N N . PHE A 1 168 ? 21.899 0.541 14.603 1.00 16.49 404 PHE A N 1
ATOM 1328 C CA . PHE A 1 168 ? 21.102 1.748 14.455 1.00 14.74 404 PHE A CA 1
ATOM 1329 C C . PHE A 1 168 ? 20.514 2.177 15.800 1.00 15.07 404 PHE A C 1
ATOM 1330 O O . PHE A 1 168 ? 20.328 1.357 16.708 1.00 17.73 404 PHE A O 1
ATOM 1338 N N . PHE A 1 169 ? 20.207 3.461 15.910 1.00 14.79 405 PHE A N 1
ATOM 1339 C CA . PHE A 1 169 ? 19.585 4.025 17.099 1.00 15.37 405 PHE A CA 1
ATOM 1340 C C . PHE A 1 169 ? 18.659 5.144 16.612 1.00 16.68 405 PHE A C 1
ATOM 1341 O O . PHE A 1 169 ? 18.773 5.608 15.467 1.00 17.27 405 PHE A O 1
ATOM 1349 N N . LEU A 1 170 ? 17.730 5.554 17.463 1.00 15.15 406 LEU A N 1
ATOM 1350 C CA . LEU A 1 170 ? 16.819 6.632 17.126 1.00 12.82 406 LEU A CA 1
ATOM 1351 C C . LEU A 1 170 ? 16.268 7.161 18.436 1.00 13.98 406 LEU A C 1
ATOM 1352 O O . LEU A 1 170 ? 16.477 6.567 19.500 1.00 14.17 406 LEU A O 1
ATOM 1357 N N . TYR A 1 171 ? 15.555 8.270 18.347 1.00 15.40 407 TYR A N 1
ATOM 1358 C CA . TYR A 1 171 ? 14.947 8.892 19.505 1.00 17.29 407 TYR A CA 1
ATOM 1359 C C . TYR A 1 171 ? 13.505 9.242 19.140 1.00 19.05 407 TYR A C 1
ATOM 1360 O O . TYR A 1 171 ? 13.233 9.661 18.006 1.00 19.24 407 TYR A O 1
ATOM 1369 N N . SER A 1 172 ? 12.587 9.038 20.083 1.00 18.02 408 SER A N 1
ATOM 1370 C CA . SER A 1 172 ? 11.183 9.360 19.867 1.00 17.49 408 SER A CA 1
ATOM 1371 C C . SER A 1 172 ? 10.796 10.334 20.958 1.00 18.88 408 SER A C 1
ATOM 1372 O O . SER A 1 172 ? 11.134 10.120 22.128 1.00 21.46 408 SER A O 1
ATOM 1375 N N . LYS A 1 173 ? 10.105 11.404 20.580 1.00 17.88 409 LYS A N 1
ATOM 1376 C CA . LYS A 1 173 ? 9.700 12.423 21.532 1.00 16.36 409 LYS A CA 1
ATOM 1377 C C . LYS A 1 173 ? 8.196 12.620 21.596 1.00 17.50 409 LYS A C 1
ATOM 1378 O O . LYS A 1 173 ? 7.564 12.966 20.604 1.00 19.34 409 LYS A O 1
ATOM 1384 N N . LEU A 1 174 ? 7.627 12.374 22.766 1.00 16.92 410 LEU A N 1
ATOM 1385 C CA . LEU A 1 174 ? 6.205 12.562 22.993 1.00 18.20 410 LEU A CA 1
ATOM 1386 C C . LEU A 1 174 ? 6.059 13.857 23.793 1.00 20.27 410 LEU A C 1
ATOM 1387 O O . LEU A 1 174 ? 6.745 14.049 24.799 1.00 21.42 410 LEU A O 1
ATOM 1392 N N . THR A 1 175 ? 5.182 14.741 23.334 1.00 19.43 411 THR A N 1
ATOM 1393 C CA . THR A 1 175 ? 4.948 16.016 23.997 1.00 19.32 411 THR A CA 1
ATOM 1394 C C . THR A 1 175 ? 3.609 15.969 24.735 1.00 20.39 411 THR A C 1
ATOM 1395 O O . THR A 1 175 ? 2.569 15.709 24.127 1.00 20.63 411 THR A O 1
ATOM 1399 N N . VAL A 1 176 ? 3.628 16.205 26.041 1.00 21.29 412 VAL A N 1
ATOM 1400 C CA . VAL A 1 176 ? 2.399 16.162 26.827 1.00 23.57 412 VAL A CA 1
ATOM 1401 C C . VAL A 1 176 ? 2.207 17.414 27.675 1.00 25.77 412 VAL A C 1
ATOM 1402 O O . VAL A 1 176 ? 3.172 18.106 27.982 1.00 25.36 412 VAL A O 1
ATOM 1406 N N . ASP A 1 177 ? 0.955 17.720 28.019 1.00 29.21 413 ASP A N 1
ATOM 1407 C CA . ASP A 1 177 ? 0.654 18.882 28.845 1.00 31.84 413 ASP A CA 1
ATOM 1408 C C . ASP A 1 177 ? 1.362 18.693 30.171 1.00 32.19 413 ASP A C 1
ATOM 1409 O O . ASP A 1 177 ? 1.212 17.651 30.822 1.00 32.03 413 ASP A O 1
ATOM 1414 N N . LYS A 1 178 ? 2.115 19.709 30.574 1.00 30.18 414 LYS A N 1
ATOM 1415 C CA . LYS A 1 178 ? 2.877 19.656 31.807 1.00 28.74 414 LYS A CA 1
ATOM 1416 C C . LYS A 1 178 ? 2.041 19.141 32.957 1.00 28.84 414 LYS A C 1
ATOM 1417 O O . LYS A 1 178 ? 2.516 18.345 33.762 1.00 30.15 414 LYS A O 1
ATOM 1423 N N . SER A 1 179 ? 0.779 19.548 32.998 1.00 29.10 415 SER A N 1
ATOM 1424 C CA . SER A 1 179 ? -0.115 19.113 34.062 1.00 29.76 415 SER A CA 1
ATOM 1425 C C . SER A 1 179 ? -0.191 17.591 34.138 1.00 29.10 415 SER A C 1
ATOM 1426 O O . SER A 1 179 ? -0.048 17.003 35.211 1.00 29.46 415 SER A O 1
ATOM 1429 N N . ARG A 1 180 ? -0.336 16.953 32.982 1.00 30.44 416 ARG A N 1
ATOM 1430 C CA . ARG A 1 180 ? -0.436 15.502 32.914 1.00 29.29 416 ARG A CA 1
ATOM 1431 C C . ARG A 1 180 ? 0.779 14.816 33.506 1.00 29.47 416 ARG A C 1
ATOM 1432 O O . ARG A 1 180 ? 0.653 13.829 34.227 1.00 29.67 416 ARG A O 1
ATOM 1440 N N . TRP A 1 181 ? 1.959 15.356 33.224 1.00 30.72 417 TRP A N 1
ATOM 1441 C CA . TRP A 1 181 ? 3.197 14.782 33.740 1.00 30.15 417 TRP A CA 1
ATOM 1442 C C . TRP A 1 181 ? 3.300 14.904 35.257 1.00 31.04 417 TRP A C 1
ATOM 1443 O O . TRP A 1 181 ? 3.528 13.910 35.951 1.00 30.55 417 TRP A O 1
ATOM 1454 N N . GLN A 1 182 ? 3.115 16.126 35.757 1.00 33.87 418 GLN A N 1
ATOM 1455 C CA . GLN A 1 182 ? 3.205 16.436 37.191 1.00 34.83 418 GLN A CA 1
ATOM 1456 C C . GLN A 1 182 ? 2.181 15.707 38.056 1.00 33.64 418 GLN A C 1
ATOM 1457 O O . GLN A 1 182 ? 2.331 15.642 39.279 1.00 30.73 418 GLN A O 1
ATOM 1463 N N . GLN A 1 183 ? 1.153 15.154 37.414 1.00 34.08 419 GLN A N 1
ATOM 1464 C CA . GLN A 1 183 ? 0.112 14.415 38.123 1.00 34.36 419 GLN A CA 1
ATOM 1465 C C . GLN A 1 183 ? 0.380 12.932 38.339 1.00 33.07 419 GLN A C 1
ATOM 1466 O O . GLN A 1 183 ? -0.453 12.247 38.912 1.00 35.30 419 GLN A O 1
ATOM 1472 N N . GLY A 1 184 ? 1.516 12.429 37.865 1.00 32.23 420 GLY A N 1
ATOM 1473 C CA . GLY A 1 184 ? 1.844 11.023 38.057 1.00 30.46 420 GLY A CA 1
ATOM 1474 C C . GLY A 1 184 ? 1.400 10.040 36.989 1.00 30.18 420 GLY A C 1
ATOM 1475 O O . GLY A 1 184 ? 1.570 8.833 37.159 1.00 30.71 420 GLY A O 1
ATOM 1476 N N . ASN A 1 185 ? 0.838 10.546 35.894 1.00 30.28 421 ASN A N 1
ATOM 1477 C CA . ASN A 1 185 ? 0.382 9.707 34.790 1.00 30.73 421 ASN A CA 1
ATOM 1478 C C . ASN A 1 185 ? 1.497 8.853 34.210 1.00 30.36 421 ASN A C 1
ATOM 1479 O O . ASN A 1 185 ? 2.615 9.333 33.990 1.00 31.17 421 ASN A O 1
ATOM 1484 N N . VAL A 1 186 ? 1.189 7.586 33.960 1.00 28.83 422 VAL A N 1
ATOM 1485 C CA . VAL A 1 186 ? 2.177 6.679 33.408 1.00 26.53 422 VAL A CA 1
ATOM 1486 C C . VAL A 1 186 ? 2.064 6.584 31.896 1.00 26.36 422 VAL A C 1
ATOM 1487 O O . VAL A 1 186 ? 0.984 6.332 31.351 1.00 28.24 422 VAL A O 1
ATOM 1491 N N . PHE A 1 187 ? 3.192 6.809 31.233 1.00 24.00 423 PHE A N 1
ATOM 1492 C CA . PHE A 1 187 ? 3.284 6.744 29.789 1.00 22.46 423 PHE A CA 1
ATOM 1493 C C . PHE A 1 187 ? 4.237 5.620 29.409 1.00 23.77 423 PHE A C 1
ATOM 1494 O O . PHE A 1 187 ? 5.198 5.348 30.130 1.00 24.49 423 PHE A O 1
ATOM 1502 N N . SER A 1 188 ? 3.980 4.974 28.276 1.00 25.16 424 SER A N 1
ATOM 1503 C CA . SER A 1 188 ? 4.813 3.877 27.817 1.00 25.33 424 SER A CA 1
ATOM 1504 C C . SER A 1 188 ? 5.265 4.033 26.370 1.00 25.38 424 SER A C 1
ATOM 1505 O O . SER A 1 188 ? 4.555 4.615 25.547 1.00 25.95 424 SER A O 1
ATOM 1508 N N . CYS A 1 189 ? 6.470 3.533 26.093 1.00 24.47 425 CYS A N 1
ATOM 1509 C CA . CYS A 1 189 ? 7.074 3.555 24.764 1.00 22.62 425 CYS A CA 1
ATOM 1510 C C . CYS A 1 189 ? 7.043 2.120 24.246 1.00 22.59 425 CYS A C 1
ATOM 1511 O O . CYS A 1 189 ? 7.661 1.229 24.836 1.00 20.64 425 CYS A O 1
ATOM 1514 N N . SER A 1 190 ? 6.266 1.890 23.194 1.00 23.44 426 SER A N 1
ATOM 1515 C CA . SER A 1 190 ? 6.124 0.566 22.606 1.00 23.69 426 SER A CA 1
ATOM 1516 C C . SER A 1 190 ? 7.012 0.423 21.384 1.00 24.85 426 SER A C 1
ATOM 1517 O O . SER A 1 190 ? 6.886 1.190 20.422 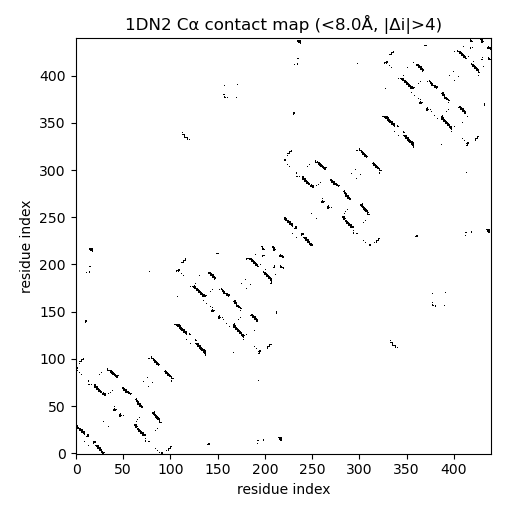1.00 27.66 426 SER A O 1
ATOM 1520 N N . VAL A 1 191 ? 7.893 -0.572 21.416 1.00 23.92 427 VAL A N 1
ATOM 1521 C CA . VAL A 1 191 ? 8.815 -0.831 20.312 1.00 22.44 427 VAL A CA 1
ATOM 1522 C C . VAL A 1 191 ? 8.621 -2.244 19.752 1.00 22.49 427 VAL A C 1
ATOM 1523 O O . VAL A 1 191 ? 8.494 -3.214 20.514 1.00 22.75 427 VAL A O 1
ATOM 1527 N N . MET A 1 192 ? 8.596 -2.345 18.425 1.00 21.60 428 MET A N 1
ATOM 1528 C CA . MET A 1 192 ? 8.451 -3.619 17.720 1.00 20.83 428 MET A CA 1
ATOM 1529 C C . MET A 1 192 ? 9.650 -3.836 16.789 1.00 19.68 428 MET A C 1
ATOM 1530 O O . MET A 1 192 ? 9.920 -3.011 15.909 1.00 17.56 428 MET A O 1
ATOM 1535 N N . HIS A 1 193 ? 10.339 -4.959 16.969 1.00 18.58 429 HIS A N 1
ATOM 1536 C CA . HIS A 1 193 ? 11.517 -5.304 16.179 1.00 19.38 429 HIS A CA 1
ATOM 1537 C C . HIS A 1 193 ? 11.672 -6.823 16.216 1.00 21.66 429 HIS A C 1
ATOM 1538 O O . HIS A 1 193 ? 11.340 -7.455 17.215 1.00 24.69 429 HIS A O 1
ATOM 1545 N N . GLU A 1 194 ? 12.229 -7.405 15.161 1.00 22.50 430 GLU A N 1
ATOM 1546 C CA . GLU A 1 194 ? 12.397 -8.859 15.074 1.00 22.50 430 GLU A CA 1
ATOM 1547 C C . GLU A 1 194 ? 13.278 -9.523 16.122 1.00 22.10 430 GLU A C 1
ATOM 1548 O O . GLU A 1 194 ? 13.107 -10.705 16.415 1.00 22.09 430 GLU A O 1
ATOM 1554 N N . ALA A 1 195 ? 14.241 -8.778 16.652 1.00 21.50 431 ALA A N 1
ATOM 1555 C CA . ALA A 1 195 ? 15.175 -9.300 17.646 1.00 20.36 431 ALA A CA 1
ATOM 1556 C C . ALA A 1 195 ? 14.692 -9.245 19.086 1.00 21.67 431 ALA A C 1
ATOM 1557 O O . ALA A 1 195 ? 15.404 -9.670 19.998 1.00 25.90 431 ALA A O 1
ATOM 1559 N N . LEU A 1 196 ? 13.526 -8.652 19.306 1.00 21.98 432 LEU A N 1
ATOM 1560 C CA . LEU A 1 196 ? 12.963 -8.560 20.648 1.00 21.13 432 LEU A CA 1
ATOM 1561 C C . LEU A 1 196 ? 12.201 -9.843 20.911 1.00 23.27 432 LEU A C 1
ATOM 1562 O O . LEU A 1 196 ? 11.765 -10.519 19.969 1.00 23.99 432 LEU A O 1
ATOM 1567 N N . HIS A 1 197 ? 12.029 -10.190 22.182 1.00 24.07 433 HIS A N 1
ATOM 1568 C CA . HIS A 1 197 ? 11.272 -11.392 22.491 1.00 22.99 433 HIS A CA 1
ATOM 1569 C C . HIS A 1 197 ? 9.841 -11.118 22.014 1.00 24.03 433 HIS A C 1
ATOM 1570 O O . HIS A 1 197 ? 9.247 -10.092 22.366 1.00 25.33 433 HIS A O 1
ATOM 1577 N N . ASN A 1 198 ? 9.318 -11.998 21.164 1.00 21.35 434 ASN A N 1
ATOM 1578 C CA . ASN A 1 198 ? 7.975 -11.832 20.627 1.00 20.22 434 ASN A CA 1
ATOM 1579 C C . ASN A 1 198 ? 7.819 -10.510 19.853 1.00 20.10 434 ASN A C 1
ATOM 1580 O O . ASN A 1 198 ? 6.715 -9.958 19.751 1.00 17.38 434 ASN A O 1
ATOM 1585 N N . HIS A 1 199 ? 8.933 -10.018 19.306 1.00 18.14 435 HIS A N 1
ATOM 1586 C CA . HIS A 1 199 ? 8.957 -8.792 18.498 1.00 17.28 435 HIS A CA 1
ATOM 1587 C C . HIS A 1 199 ? 8.411 -7.560 19.187 1.00 16.50 435 HIS A C 1
ATOM 1588 O O . HIS A 1 199 ? 8.149 -6.558 18.532 1.00 16.62 435 HIS A O 1
ATOM 1595 N N . TYR A 1 200 ? 8.287 -7.594 20.503 1.00 17.18 436 TYR A N 1
ATOM 1596 C CA . TYR A 1 200 ? 7.716 -6.460 21.197 1.00 20.13 436 TYR A CA 1
ATOM 1597 C C . TYR A 1 200 ? 8.389 -6.249 22.535 1.00 22.69 436 TYR A C 1
ATOM 1598 O O . TYR A 1 200 ? 9.045 -7.147 23.055 1.00 25.17 436 TYR A O 1
ATOM 1607 N N . THR A 1 201 ? 8.280 -5.021 23.032 1.00 23.91 437 THR A N 1
ATOM 1608 C CA . THR A 1 201 ? 8.791 -4.620 24.329 1.00 24.96 437 THR A CA 1
ATOM 1609 C C . THR A 1 201 ? 8.135 -3.273 24.581 1.00 25.97 437 THR A C 1
ATOM 1610 O O . THR A 1 201 ? 7.860 -2.515 23.641 1.00 25.33 437 THR A O 1
ATOM 1614 N N . GLN A 1 202 ? 7.902 -2.974 25.850 1.00 26.19 438 GLN A N 1
ATOM 1615 C CA . GLN A 1 202 ? 7.239 -1.746 26.252 1.00 25.54 438 GLN A CA 1
ATOM 1616 C C . GLN A 1 202 ? 7.988 -1.227 27.467 1.00 23.71 438 GLN A C 1
ATOM 1617 O O . GLN A 1 202 ? 8.301 -1.998 28.362 1.00 25.79 438 GLN A O 1
ATOM 1623 N N . LYS A 1 203 ? 8.333 0.054 27.475 1.00 22.57 439 LYS A N 1
ATOM 1624 C CA . LYS A 1 203 ? 9.039 0.643 28.611 1.00 21.84 439 LYS A CA 1
ATOM 1625 C C . LYS A 1 203 ? 8.256 1.848 29.104 1.00 21.63 439 LYS A C 1
ATOM 1626 O O . LYS A 1 203 ? 7.929 2.749 28.326 1.00 17.73 439 LYS A O 1
ATOM 1632 N N . SER A 1 204 ? 7.932 1.836 30.393 1.00 25.17 440 SER A N 1
ATOM 1633 C CA . SER A 1 204 ? 7.154 2.900 31.028 1.00 28.56 440 SER A CA 1
ATOM 1634 C C . SER A 1 204 ? 7.985 4.064 31.571 1.00 27.62 440 SER A C 1
ATOM 1635 O O . SER A 1 204 ? 9.187 3.926 31.832 1.00 25.02 440 SER A O 1
ATOM 1638 N N . LEU A 1 205 ? 7.307 5.186 31.799 1.00 28.03 441 LEU A N 1
ATOM 1639 C CA . LEU A 1 205 ? 7.930 6.408 32.295 1.00 29.20 441 LEU A CA 1
ATOM 1640 C C . LEU A 1 205 ? 6.887 7.198 33.086 1.00 30.12 441 LEU A C 1
ATOM 1641 O O . LEU A 1 205 ? 5.751 7.350 32.630 1.00 31.97 441 LEU A O 1
ATOM 1646 N N . SER A 1 206 ? 7.252 7.664 34.278 1.00 29.86 442 SER A N 1
ATOM 1647 C CA . SER A 1 206 ? 6.336 8.450 35.109 1.00 30.15 442 SER A CA 1
ATOM 1648 C C . SER A 1 206 ? 7.183 9.265 36.074 1.00 30.47 442 SER A C 1
ATOM 1649 O O . SER A 1 206 ? 8.391 9.047 36.170 1.00 31.52 442 SER A O 1
ATOM 1652 N N . LEU A 1 207 ? 6.560 10.203 36.777 1.00 31.22 443 LEU A N 1
ATOM 1653 C CA . LEU A 1 207 ? 7.281 11.046 37.725 1.00 32.22 443 LEU A CA 1
ATOM 1654 C C . LEU A 1 207 ? 7.938 10.296 38.897 1.00 33.33 443 LEU A C 1
ATOM 1655 O O . LEU A 1 207 ? 7.690 9.107 39.130 1.00 36.29 443 LEU A O 1
ATOM 1660 N N . ASP B 2 1 ? 4.868 -17.809 25.188 1.00 34.37 1 ASP E N 1
ATOM 1661 C CA . ASP B 2 1 ? 3.984 -16.723 25.698 1.00 33.85 1 ASP E CA 1
ATOM 1662 C C . ASP B 2 1 ? 3.789 -15.753 24.546 1.00 33.96 1 ASP E C 1
ATOM 1663 O O . ASP B 2 1 ? 4.456 -15.889 23.517 1.00 35.44 1 ASP E O 1
ATOM 1668 N N . CYS B 2 2 ? 2.908 -14.771 24.711 1.00 31.94 2 CYS E N 1
ATOM 1669 C CA . CYS B 2 2 ? 2.638 -13.825 23.633 1.00 29.67 2 CYS E CA 1
ATOM 1670 C C . CYS B 2 2 ? 2.842 -12.366 24.012 1.00 30.31 2 CYS E C 1
ATOM 1671 O O . CYS B 2 2 ? 3.025 -12.039 25.188 1.00 30.74 2 CYS E O 1
ATOM 1674 N N . ALA B 2 3 ? 2.792 -11.504 22.996 1.00 30.15 3 ALA E N 1
ATOM 1675 C CA . ALA B 2 3 ? 2.923 -10.056 23.151 1.00 30.15 3 ALA E CA 1
ATOM 1676 C C . ALA B 2 3 ? 1.736 -9.418 22.436 1.00 29.90 3 ALA E C 1
ATOM 1677 O O . ALA B 2 3 ? 1.332 -9.867 21.362 1.00 28.16 3 ALA E O 1
ATOM 1679 N N . TRP B 2 4 ? 1.173 -8.377 23.038 1.00 31.77 4 TRP E N 1
ATOM 1680 C CA . TRP B 2 4 ? 0.007 -7.715 22.471 1.00 32.08 4 TRP E CA 1
ATOM 1681 C C . TRP B 2 4 ? 0.231 -6.212 22.372 1.00 32.17 4 TRP E C 1
ATOM 1682 O O . TRP B 2 4 ? 0.752 -5.592 23.297 1.00 33.32 4 TRP E O 1
ATOM 1693 N N . HIS B 2 5 ? -0.135 -5.634 21.235 1.00 32.18 5 HIS E N 1
ATOM 1694 C CA . HIS B 2 5 ? -0.006 -4.205 21.043 1.00 32.91 5 HIS E CA 1
ATOM 1695 C C . HIS B 2 5 ? -1.408 -3.636 20.918 1.00 34.58 5 HIS E C 1
ATOM 1696 O O . HIS B 2 5 ? -2.092 -3.870 19.914 1.00 35.87 5 HIS E O 1
ATOM 1703 N N . LEU B 2 6 ? -1.838 -2.904 21.943 1.00 34.54 6 LEU E N 1
ATOM 1704 C CA . LEU B 2 6 ? -3.165 -2.295 21.956 1.00 34.66 6 LEU E CA 1
ATOM 1705 C C . LEU B 2 6 ? -4.242 -3.339 21.698 1.00 36.23 6 LEU E C 1
ATOM 1706 O O . LEU B 2 6 ? -5.181 -3.100 20.933 1.00 35.26 6 LEU E O 1
ATOM 1711 N N . GLY B 2 7 ? -4.087 -4.506 22.315 1.00 37.53 7 GLY E N 1
ATOM 1712 C CA . GLY B 2 7 ? -5.063 -5.564 22.138 1.00 38.95 7 GLY E CA 1
ATOM 1713 C C . GLY B 2 7 ? -4.781 -6.514 20.988 1.00 39.52 7 GLY E C 1
ATOM 1714 O O . GLY B 2 7 ? -5.188 -7.669 21.049 1.00 42.08 7 GLY E O 1
ATOM 1715 N N . GLU B 2 8 ? -4.092 -6.046 19.948 1.00 39.31 8 GLU E N 1
ATOM 1716 C CA . GLU B 2 8 ? -3.771 -6.883 18.787 1.00 38.11 8 GLU E CA 1
ATOM 1717 C C . GLU B 2 8 ? -2.646 -7.877 19.066 1.00 35.96 8 GLU E C 1
ATOM 1718 O O . GLU B 2 8 ? -1.643 -7.529 19.691 1.00 37.36 8 GLU E O 1
ATOM 1724 N N . LEU B 2 9 ? -2.793 -9.104 18.579 1.00 32.21 9 LEU E N 1
ATOM 1725 C CA . LEU B 2 9 ? -1.763 -10.108 18.791 1.00 27.94 9 LEU E CA 1
ATOM 1726 C C . LEU B 2 9 ? -0.569 -9.800 17.911 1.00 25.48 9 LEU E C 1
ATOM 1727 O O . LEU B 2 9 ? -0.699 -9.660 16.692 1.00 25.09 9 LEU E O 1
ATOM 1732 N N . VAL B 2 10 ? 0.589 -9.697 18.547 1.00 22.25 10 VAL E N 1
ATOM 1733 C CA . VAL B 2 10 ? 1.835 -9.417 17.858 1.00 18.77 10 VAL E CA 1
ATOM 1734 C C . VAL B 2 10 ? 2.537 -10.717 17.473 1.00 19.09 10 VAL E C 1
ATOM 1735 O O . VAL B 2 10 ? 2.708 -11.019 16.296 1.00 18.92 10 VAL E O 1
ATOM 1739 N N . TRP B 2 11 ? 2.886 -11.525 18.465 1.00 19.41 11 TRP E N 1
ATOM 1740 C CA . TRP B 2 11 ? 3.622 -12.742 18.191 1.00 18.86 11 TRP E CA 1
ATOM 1741 C C . TRP B 2 11 ? 3.637 -13.609 19.431 1.00 21.88 11 TRP E C 1
ATOM 1742 O O . TRP B 2 11 ? 3.449 -13.097 20.534 1.00 24.04 11 TRP E O 1
ATOM 1753 N N . CYS B 2 12 ? 3.878 -14.908 19.252 1.00 24.56 12 CYS E N 1
ATOM 1754 C CA . CYS B 2 12 ? 3.978 -15.845 20.367 1.00 27.16 12 CYS E CA 1
ATOM 1755 C C . CYS B 2 12 ? 5.126 -16.810 20.107 1.00 30.17 12 CYS E C 1
ATOM 1756 O O . CYS B 2 12 ? 5.278 -17.322 18.998 1.00 29.17 12 CYS E O 1
ATOM 1759 N N . THR B 2 13 ? 5.959 -17.026 21.117 1.00 35.02 13 THR E N 1
ATOM 1760 C CA . THR B 2 13 ? 7.053 -17.973 20.984 1.00 39.40 13 THR E CA 1
ATOM 1761 C C . THR B 2 13 ? 6.513 -19.322 21.459 1.00 42.05 13 THR E C 1
ATOM 1762 O O . THR B 2 13 ? 5.962 -19.432 22.570 1.00 41.54 13 THR E O 1
ATOM 1767 N N . GLY C 1 1 ? 24.054 18.516 -22.147 1.00 26.80 237 GLY B N 1
ATOM 1768 C CA . GLY C 1 1 ? 24.235 19.938 -21.726 1.00 29.64 237 GLY B CA 1
ATOM 1769 C C . GLY C 1 1 ? 24.659 20.012 -20.272 1.00 27.80 237 GLY B C 1
ATOM 1770 O O . GLY C 1 1 ? 24.394 19.072 -19.518 1.00 29.98 237 GLY B O 1
ATOM 1771 N N . PRO C 1 2 ? 25.356 21.081 -19.863 1.00 25.99 238 PRO B N 1
ATOM 1772 C CA . PRO C 1 2 ? 25.819 21.264 -18.482 1.00 25.73 238 PRO B CA 1
ATOM 1773 C C . PRO C 1 2 ? 24.658 21.411 -17.500 1.00 26.49 238 PRO B C 1
ATOM 1774 O O . PRO C 1 2 ? 23.544 21.784 -17.893 1.00 28.83 238 PRO B O 1
ATOM 1778 N N . SER C 1 3 ? 24.915 21.098 -16.236 1.00 25.48 239 SER B N 1
ATOM 1779 C CA . SER C 1 3 ? 23.906 21.222 -15.193 1.00 28.18 239 SER B CA 1
ATOM 1780 C C . SER C 1 3 ? 24.497 22.086 -14.095 1.00 28.46 239 SER B C 1
ATOM 1781 O O . SER C 1 3 ? 25.719 22.119 -13.918 1.00 31.42 239 SER B O 1
ATOM 1784 N N . VAL C 1 4 ? 23.638 22.776 -13.354 1.00 27.51 240 VAL B N 1
ATOM 1785 C CA . VAL C 1 4 ? 24.097 23.683 -12.308 1.00 27.09 240 VAL B CA 1
ATOM 1786 C C . VAL C 1 4 ? 23.502 23.386 -10.936 1.00 26.25 240 VAL B C 1
ATOM 1787 O O . VAL C 1 4 ? 22.326 23.029 -10.823 1.00 29.34 240 VAL B O 1
ATOM 1791 N N . PHE C 1 5 ? 24.320 23.514 -9.897 1.00 25.03 241 PHE B N 1
ATOM 1792 C CA . PHE C 1 5 ? 23.880 23.289 -8.524 1.00 24.70 241 PHE B CA 1
ATOM 1793 C C . PHE C 1 5 ? 24.461 24.383 -7.648 1.00 24.20 241 PHE B C 1
ATOM 1794 O O . PHE C 1 5 ? 25.682 24.571 -7.618 1.00 22.70 241 PHE B O 1
ATOM 1802 N N . LEU C 1 6 ? 23.578 25.102 -6.946 1.00 23.79 242 LEU B N 1
ATOM 1803 C CA . LEU C 1 6 ? 23.961 26.227 -6.075 1.00 22.03 242 LEU B CA 1
ATOM 1804 C C . LEU C 1 6 ? 23.874 25.858 -4.597 1.00 20.61 242 LEU B C 1
ATOM 1805 O O . LEU C 1 6 ? 22.790 25.549 -4.095 1.00 24.18 242 LEU B O 1
ATOM 1810 N N . PHE C 1 7 ? 25.006 25.910 -3.899 1.00 18.85 243 PHE B N 1
ATOM 1811 C CA . PHE C 1 7 ? 25.052 25.539 -2.481 1.00 18.27 243 PHE B CA 1
ATOM 1812 C C . PHE C 1 7 ? 25.189 26.687 -1.467 1.00 18.01 243 PHE B C 1
ATOM 1813 O O . PHE C 1 7 ? 25.956 27.624 -1.674 1.00 19.26 243 PHE B O 1
ATOM 1821 N N . PRO C 1 8 ? 24.456 26.611 -0.341 1.00 18.22 244 PRO B N 1
ATOM 1822 C CA . PRO C 1 8 ? 24.510 27.646 0.690 1.00 17.76 244 PRO B CA 1
ATOM 1823 C C . PRO C 1 8 ? 25.773 27.471 1.516 1.00 20.36 244 PRO B C 1
ATOM 1824 O O . PRO C 1 8 ? 26.442 26.440 1.423 1.00 24.86 244 PRO B O 1
ATOM 1828 N N . PRO C 1 9 ? 26.143 28.489 2.303 1.00 20.69 245 PRO B N 1
ATOM 1829 C CA . PRO C 1 9 ? 27.344 28.368 3.128 1.00 21.03 245 PRO B CA 1
ATOM 1830 C C . PRO C 1 9 ? 27.098 27.435 4.311 1.00 21.25 245 PRO B C 1
ATOM 1831 O O . PRO C 1 9 ? 25.954 27.100 4.614 1.00 21.81 245 PRO B O 1
ATOM 1835 N N . LYS C 1 10 ? 28.173 26.996 4.956 1.00 23.46 246 LYS B N 1
ATOM 1836 C CA . LYS C 1 10 ? 28.080 26.104 6.116 1.00 24.33 246 LYS B CA 1
ATOM 1837 C C . LYS C 1 10 ? 27.509 26.862 7.296 1.00 24.15 246 LYS B C 1
ATOM 1838 O O . LYS C 1 10 ? 27.833 28.033 7.493 1.00 24.49 246 LYS B O 1
ATOM 1844 N N . PRO C 1 11 ? 26.687 26.197 8.123 1.00 25.83 247 PRO B N 1
ATOM 1845 C CA . PRO C 1 11 ? 26.093 26.855 9.297 1.00 25.63 247 PRO B CA 1
ATOM 1846 C C . PRO C 1 11 ? 27.136 27.518 10.196 1.00 24.74 247 PRO B C 1
ATOM 1847 O O . PRO C 1 11 ? 26.988 28.681 10.569 1.00 25.05 247 PRO B O 1
ATOM 1851 N N . LYS C 1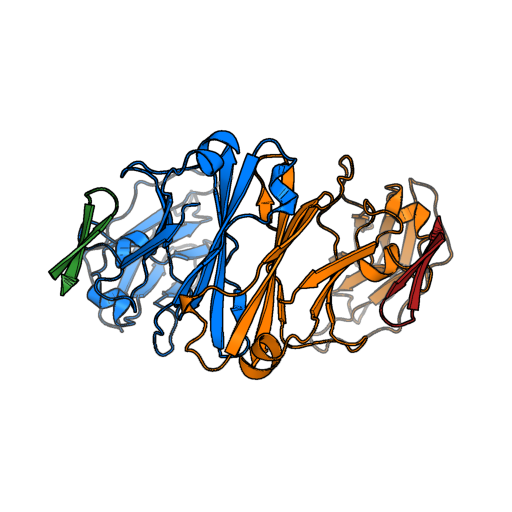 12 ? 28.213 26.797 10.500 1.00 25.11 248 LYS B N 1
ATOM 1852 C CA . LYS C 1 12 ? 29.272 27.340 11.353 1.00 23.99 248 LYS B CA 1
ATOM 1853 C C . LYS C 1 12 ? 29.964 28.577 10.781 1.00 23.36 248 LYS B C 1
ATOM 1854 O O . LYS C 1 12 ? 30.422 29.430 11.533 1.00 26.94 248 LYS B O 1
ATOM 1860 N N . ASP C 1 13 ? 30.029 28.687 9.460 1.00 22.93 249 ASP B N 1
ATOM 1861 C CA . ASP C 1 13 ? 30.670 29.833 8.819 1.00 22.43 249 ASP B CA 1
ATOM 1862 C C . ASP C 1 13 ? 29.807 31.093 8.874 1.00 21.92 249 ASP B C 1
ATOM 1863 O O . ASP C 1 13 ? 30.313 32.207 8.783 1.00 22.53 249 ASP B O 1
ATOM 1868 N N . THR C 1 14 ? 28.496 30.915 8.967 1.00 22.48 250 THR B N 1
ATOM 1869 C CA . THR C 1 14 ? 27.579 32.049 9.014 1.00 21.22 250 THR B CA 1
ATOM 1870 C C . THR C 1 14 ? 27.379 32.542 10.437 1.00 20.63 250 THR B C 1
ATOM 1871 O O . THR C 1 14 ? 27.149 33.734 10.654 1.00 20.13 250 THR B O 1
ATOM 1875 N N . LEU C 1 15 ? 27.507 31.617 11.391 1.00 19.12 251 LEU B N 1
ATOM 1876 C CA . LEU C 1 15 ? 27.327 31.886 12.816 1.00 18.21 251 LEU B CA 1
ATOM 1877 C C . LEU C 1 15 ? 28.563 32.344 13.599 1.00 19.13 251 LEU B C 1
ATOM 1878 O O . LEU C 1 15 ? 28.433 32.877 14.706 1.00 18.20 251 LEU B O 1
ATOM 1883 N N . MET C 1 16 ? 29.754 32.076 13.067 1.00 19.47 252 MET B N 1
ATOM 1884 C CA . MET C 1 16 ? 30.998 32.483 13.718 1.00 17.57 252 MET B CA 1
ATOM 1885 C C . MET C 1 16 ? 31.631 33.635 12.942 1.00 19.19 252 MET B C 1
ATOM 1886 O O . MET C 1 16 ? 31.917 33.509 11.751 1.00 19.47 252 MET B O 1
ATOM 1891 N N . ILE C 1 17 ? 31.863 34.751 13.628 1.00 20.54 253 ILE B N 1
ATOM 1892 C CA . ILE C 1 17 ? 32.458 35.946 13.026 1.00 18.92 253 ILE B CA 1
ATOM 1893 C C . ILE C 1 17 ? 33.930 35.709 12.677 1.00 20.20 253 ILE B C 1
ATOM 1894 O O . ILE C 1 17 ? 34.529 36.465 11.901 1.00 20.88 253 ILE B O 1
ATOM 1899 N N . SER C 1 18 ? 34.506 34.648 13.232 1.00 19.05 254 SER B N 1
ATOM 1900 C CA . SER C 1 18 ? 35.891 34.327 12.945 1.00 21.13 254 SER B CA 1
ATOM 1901 C C . SER C 1 18 ? 36.056 33.485 11.673 1.00 22.40 254 SER B C 1
ATOM 1902 O O . SER C 1 18 ? 37.172 33.069 11.354 1.00 22.89 254 SER B O 1
ATOM 1905 N N . ARG C 1 19 ? 34.954 33.225 10.961 1.00 23.38 255 ARG B N 1
ATOM 1906 C CA . ARG C 1 19 ? 34.993 32.434 9.726 1.00 23.13 255 ARG B CA 1
ATOM 1907 C C . ARG C 1 19 ? 34.419 33.198 8.553 1.00 24.34 255 ARG B C 1
ATOM 1908 O O . ARG C 1 19 ? 33.769 34.220 8.740 1.00 24.57 255 ARG B O 1
ATOM 1916 N N . THR C 1 20 ? 34.652 32.685 7.346 1.00 26.09 256 THR B N 1
ATOM 1917 C CA . THR C 1 20 ? 34.197 33.335 6.112 1.00 24.48 256 THR B CA 1
ATOM 1918 C C . THR C 1 20 ? 33.274 32.468 5.257 1.00 24.39 256 THR B C 1
ATOM 1919 O O . THR C 1 20 ? 33.736 31.591 4.517 1.00 26.27 256 THR B O 1
ATOM 1923 N N . PRO C 1 21 ? 31.956 32.717 5.351 1.00 21.63 257 PRO B N 1
ATOM 1924 C CA . PRO C 1 21 ? 30.914 31.997 4.623 1.00 21.78 257 PRO B CA 1
ATOM 1925 C C . PRO C 1 21 ? 30.956 32.287 3.127 1.00 22.36 257 PRO B C 1
ATOM 1926 O O . PRO C 1 21 ? 31.332 33.386 2.708 1.00 24.45 257 PRO B O 1
ATOM 1930 N N . GLU C 1 22 ? 30.549 31.313 2.321 1.00 21.02 258 GLU B N 1
ATOM 1931 C CA . GLU C 1 22 ? 30.548 31.501 0.881 1.00 20.70 258 GLU B CA 1
ATOM 1932 C C . GLU C 1 22 ? 29.511 30.637 0.186 1.00 22.35 258 GLU B C 1
ATOM 1933 O O . GLU C 1 22 ? 29.145 29.564 0.677 1.00 24.71 258 GLU B O 1
ATOM 1939 N N . VAL C 1 23 ? 29.000 31.143 -0.931 1.00 22.23 259 VAL B N 1
ATOM 1940 C CA . VAL C 1 23 ? 28.024 30.430 -1.742 1.00 21.83 259 VAL B CA 1
ATOM 1941 C C . VAL C 1 23 ? 28.821 29.817 -2.896 1.00 21.71 259 VAL B C 1
ATOM 1942 O O . VAL C 1 23 ? 29.688 30.473 -3.475 1.00 24.04 259 VAL B O 1
ATOM 1946 N N . THR C 1 24 ? 28.541 28.564 -3.224 1.00 20.64 260 THR B N 1
ATOM 1947 C CA . THR C 1 24 ? 29.266 27.867 -4.280 1.00 17.10 260 THR B CA 1
ATOM 1948 C C . THR C 1 24 ? 28.392 27.466 -5.454 1.00 17.21 260 THR B C 1
ATOM 1949 O O . THR C 1 24 ? 27.466 26.677 -5.285 1.00 19.02 260 THR B O 1
ATOM 1953 N N . CYS C 1 25 ? 28.690 28.003 -6.636 1.00 16.97 261 CYS B N 1
ATOM 1954 C CA . CYS C 1 25 ? 27.942 27.676 -7.852 1.00 17.30 261 CYS B CA 1
ATOM 1955 C C . CYS C 1 25 ? 28.740 26.615 -8.631 1.00 18.39 261 CYS B C 1
ATOM 1956 O O . CYS C 1 25 ? 29.770 26.932 -9.224 1.00 16.95 261 CYS B O 1
ATOM 1959 N N . VAL C 1 26 ? 28.268 25.365 -8.601 1.00 19.23 262 VAL B N 1
ATOM 1960 C CA . VAL C 1 26 ? 28.918 24.231 -9.271 1.00 17.13 262 VAL B CA 1
ATOM 1961 C C . VAL C 1 26 ? 28.288 23.896 -10.614 1.00 18.82 262 VAL B C 1
ATOM 1962 O O . VAL C 1 26 ? 27.081 23.682 -10.703 1.00 21.11 262 VAL B O 1
ATOM 1966 N N . VAL C 1 27 ? 29.109 23.803 -11.652 1.00 19.24 263 VAL B N 1
ATOM 1967 C CA . VAL C 1 27 ? 28.619 23.471 -12.979 1.00 18.39 263 VAL B CA 1
ATOM 1968 C C . VAL C 1 27 ? 29.222 22.134 -13.389 1.00 19.63 263 VAL B C 1
ATOM 1969 O O . VAL C 1 27 ? 30.443 22.000 -13.499 1.00 18.45 263 VAL B O 1
ATOM 1973 N N . VAL C 1 28 ? 28.367 21.131 -13.556 1.00 20.98 264 VAL B N 1
ATOM 1974 C CA . VAL C 1 28 ? 28.817 19.803 -13.953 1.00 22.18 264 VAL B CA 1
ATOM 1975 C C . VAL C 1 28 ? 28.485 19.524 -15.414 1.00 23.06 264 VAL B C 1
ATOM 1976 O O . VAL C 1 28 ? 27.771 20.297 -16.062 1.00 23.46 264 VAL B O 1
ATOM 1980 N N . ASP C 1 29 ? 29.014 18.421 -15.927 1.00 23.27 265 ASP B N 1
ATOM 1981 C CA . ASP C 1 29 ? 28.793 18.043 -17.306 1.00 22.98 265 ASP B CA 1
ATOM 1982 C C . ASP C 1 29 ? 29.267 19.107 -18.286 1.00 24.20 265 ASP B C 1
ATOM 1983 O O . ASP C 1 29 ? 28.668 19.308 -19.350 1.00 24.93 265 ASP B O 1
ATOM 1988 N N . VAL C 1 30 ? 30.341 19.798 -17.916 1.00 24.68 266 VAL B N 1
ATOM 1989 C CA . VAL C 1 30 ? 30.924 20.808 -18.787 1.00 25.24 266 VAL B CA 1
ATOM 1990 C C . VAL C 1 30 ? 31.694 19.968 -19.812 1.00 27.13 266 VAL B C 1
ATOM 1991 O O . VAL C 1 30 ? 32.379 19.010 -19.437 1.00 27.00 266 VAL B O 1
ATOM 1995 N N . SER C 1 31 ? 31.559 20.296 -21.095 1.00 29.60 267 SER B N 1
ATOM 1996 C CA . SER C 1 31 ? 32.207 19.519 -22.151 1.00 29.32 267 SER B CA 1
ATOM 1997 C C . SER C 1 31 ? 33.650 19.894 -22.451 1.00 30.51 267 SER B C 1
ATOM 1998 O O . SER C 1 31 ? 34.057 21.046 -22.294 1.00 31.63 267 SER B O 1
ATOM 2001 N N . HIS C 1 32 ? 34.409 18.913 -22.928 1.00 32.47 268 HIS B N 1
ATOM 2002 C CA . HIS C 1 32 ? 35.808 19.117 -23.272 1.00 33.48 268 HIS B CA 1
ATOM 2003 C C . HIS C 1 32 ? 35.978 20.022 -24.464 1.00 34.99 268 HIS B C 1
ATOM 2004 O O . HIS C 1 32 ? 36.995 20.693 -24.594 1.00 35.10 268 HIS B O 1
ATOM 2011 N N . GLU C 1 33 ? 34.969 20.042 -25.327 1.00 37.35 269 GLU B N 1
ATOM 2012 C CA . GLU C 1 33 ? 35.005 20.854 -26.531 1.00 38.09 269 GLU B CA 1
ATOM 2013 C C . GLU C 1 33 ? 34.633 22.322 -26.315 1.00 36.31 269 GLU B C 1
ATOM 2014 O O . GLU C 1 33 ? 35.040 23.187 -27.084 1.00 35.88 269 GLU B O 1
ATOM 2020 N N . ASN C 1 34 ? 33.855 22.598 -25.276 1.00 35.93 270 ASN B N 1
ATOM 2021 C CA . ASN C 1 34 ? 33.464 23.971 -24.954 1.00 36.65 270 ASN B CA 1
ATOM 2022 C C . ASN C 1 34 ? 33.362 24.130 -23.435 1.00 35.82 270 ASN B C 1
ATOM 2023 O O . ASN C 1 34 ? 32.270 24.121 -22.865 1.00 36.62 270 ASN B O 1
ATOM 2028 N N . PRO C 1 35 ? 34.515 24.248 -22.753 1.00 35.08 271 PRO B N 1
ATOM 2029 C CA . PRO C 1 35 ? 34.561 24.395 -21.298 1.00 32.82 271 PRO B CA 1
ATOM 2030 C C . PRO C 1 35 ? 34.478 25.832 -20.801 1.00 30.25 271 PRO B C 1
ATOM 2031 O O . PRO C 1 35 ? 34.467 26.061 -19.598 1.00 29.27 271 PRO B O 1
ATOM 2035 N N . GLU C 1 36 ? 34.468 26.795 -21.721 1.00 30.45 272 GLU B N 1
ATOM 2036 C CA . GLU C 1 36 ? 34.370 28.209 -21.355 1.00 29.31 272 GLU B CA 1
ATOM 2037 C C . GLU C 1 36 ? 33.002 28.459 -20.745 1.00 27.47 272 GLU B C 1
ATOM 2038 O O . GLU C 1 36 ? 31.968 28.291 -21.414 1.00 27.59 272 GLU B O 1
ATOM 2044 N N . VAL C 1 37 ? 33.000 28.838 -19.471 1.00 24.00 273 VAL B N 1
ATOM 2045 C CA . VAL C 1 37 ? 31.769 29.114 -18.751 1.00 19.95 273 VAL B CA 1
ATOM 2046 C C . VAL C 1 37 ? 31.799 30.510 -18.150 1.00 21.88 273 VAL B C 1
ATOM 2047 O O . VAL C 1 37 ? 32.756 30.880 -17.447 1.00 23.86 273 VAL B O 1
ATOM 2051 N N . LYS C 1 38 ? 30.762 31.292 -18.445 1.00 21.74 274 LYS B N 1
ATOM 2052 C CA . LYS C 1 38 ? 30.646 32.649 -17.921 1.00 21.99 274 LYS B CA 1
ATOM 2053 C C . LYS C 1 38 ? 29.689 32.669 -16.730 1.00 21.02 274 LYS B C 1
ATOM 2054 O O . LYS C 1 38 ? 28.637 32.033 -16.756 1.00 21.02 274 LYS B O 1
ATOM 2060 N N . PHE C 1 39 ? 30.088 33.371 -15.677 1.00 20.96 275 PHE B N 1
ATOM 2061 C CA . PHE C 1 39 ? 29.284 33.484 -14.472 1.00 19.06 275 PHE B CA 1
ATOM 2062 C C . PHE C 1 39 ? 28.863 34.928 -14.248 1.00 21.61 275 PHE B C 1
ATOM 2063 O O . PHE C 1 39 ? 29.666 35.856 -14.406 1.00 20.92 275 PHE B O 1
ATOM 2071 N N . ASN C 1 40 ? 27.604 35.108 -13.869 1.00 22.94 276 ASN B N 1
ATOM 2072 C CA . ASN C 1 40 ? 27.062 36.421 -13.542 1.00 22.49 276 ASN B CA 1
ATOM 2073 C C . ASN C 1 40 ? 26.400 36.238 -12.176 1.00 22.82 276 ASN B C 1
ATOM 2074 O O . ASN C 1 40 ? 25.520 35.386 -12.026 1.00 23.85 276 ASN B O 1
ATOM 2079 N N . TRP C 1 41 ? 26.885 36.949 -11.160 1.00 23.10 277 TRP B N 1
ATOM 2080 C CA . TRP C 1 41 ? 26.308 36.833 -9.813 1.00 22.87 277 TRP B CA 1
ATOM 2081 C C . TRP C 1 41 ? 25.452 38.048 -9.440 1.00 22.92 277 TRP B C 1
ATOM 2082 O O . TRP C 1 41 ? 25.764 39.183 -9.800 1.00 22.31 277 TRP B O 1
ATOM 2093 N N . TYR C 1 42 ? 24.383 37.806 -8.697 1.00 23.23 278 TYR B N 1
ATOM 2094 C CA . TYR C 1 42 ? 23.486 38.875 -8.284 1.00 22.93 278 TYR B CA 1
ATOM 2095 C C . TYR C 1 42 ? 23.120 38.700 -6.821 1.00 23.09 278 TYR B C 1
ATOM 2096 O O . TYR C 1 42 ? 23.099 37.579 -6.321 1.00 24.55 278 TYR B O 1
ATOM 2105 N N . VAL C 1 43 ? 22.901 39.811 -6.128 1.00 23.74 279 VAL B N 1
ATOM 2106 C CA . VAL C 1 43 ? 22.489 39.792 -4.730 1.00 25.60 279 VAL B CA 1
ATOM 2107 C C . VAL C 1 43 ? 21.298 40.737 -4.684 1.00 29.17 279 VAL B C 1
ATOM 2108 O O . VAL C 1 43 ? 21.458 41.957 -4.794 1.00 29.96 279 VAL B O 1
ATOM 2112 N N . ASP C 1 44 ? 20.103 40.147 -4.629 1.00 30.46 280 ASP B N 1
ATOM 2113 C CA . ASP C 1 44 ? 18.843 40.878 -4.608 1.00 28.75 280 ASP B CA 1
ATOM 2114 C C . ASP C 1 44 ? 18.678 41.653 -5.907 1.00 30.17 280 ASP B C 1
ATOM 2115 O O . ASP C 1 44 ? 18.185 42.786 -5.922 1.00 32.52 280 ASP B O 1
ATOM 2120 N N . GLY C 1 45 ? 19.105 41.036 -7.003 1.00 30.88 281 GLY B N 1
ATOM 2121 C CA . GLY C 1 45 ? 19.007 41.671 -8.307 1.00 30.44 281 GLY B CA 1
ATOM 2122 C C . GLY C 1 45 ? 20.233 42.470 -8.720 1.00 30.79 281 GLY B C 1
ATOM 2123 O O . GLY C 1 45 ? 20.542 42.558 -9.905 1.00 32.46 281 GLY B O 1
ATOM 2124 N N . VAL C 1 46 ? 20.948 43.034 -7.750 1.00 31.27 282 VAL B N 1
ATOM 2125 C CA . VAL C 1 46 ? 22.136 43.848 -8.024 1.00 30.58 282 VAL B CA 1
ATOM 2126 C C . VAL C 1 46 ? 23.338 42.964 -8.330 1.00 30.77 282 VAL B C 1
ATOM 2127 O O . VAL C 1 46 ? 23.762 42.177 -7.478 1.00 31.93 282 VAL B O 1
ATOM 2131 N N . GLU C 1 47 ? 23.898 43.107 -9.530 1.00 29.18 283 GLU B N 1
ATOM 2132 C CA . GLU C 1 47 ? 25.051 42.305 -9.939 1.00 26.98 283 GLU B CA 1
ATOM 2133 C C . GLU C 1 47 ? 26.298 42.661 -9.138 1.00 28.12 283 GLU B C 1
ATOM 2134 O O . GLU C 1 47 ? 26.572 43.842 -8.915 1.00 30.25 283 GLU B O 1
ATOM 2140 N N . VAL C 1 48 ? 27.020 41.637 -8.674 1.00 28.61 284 VAL B N 1
ATOM 2141 C CA . VAL C 1 48 ? 28.262 41.815 -7.903 1.00 26.14 284 VAL B CA 1
ATOM 2142 C C . VAL C 1 48 ? 29.451 41.242 -8.675 1.00 26.17 284 VAL B C 1
ATOM 2143 O O . VAL C 1 48 ? 29.277 40.387 -9.541 1.00 27.14 284 VAL B O 1
ATOM 2147 N N . HIS C 1 49 ? 30.665 41.666 -8.338 1.00 27.72 285 HIS B N 1
ATOM 2148 C CA . HIS C 1 49 ? 31.832 41.215 -9.099 1.00 26.86 285 HIS B CA 1
ATOM 2149 C C . HIS C 1 49 ? 33.019 40.600 -8.373 1.00 25.42 285 HIS B C 1
ATOM 2150 O O . HIS C 1 49 ? 34.034 40.314 -9.002 1.00 25.16 285 HIS B O 1
ATOM 2157 N N . ASN C 1 50 ? 32.881 40.341 -7.079 1.00 23.98 286 ASN B N 1
ATOM 2158 C CA . ASN C 1 50 ? 33.983 39.784 -6.297 1.00 22.78 286 ASN B CA 1
ATOM 2159 C C . ASN C 1 50 ? 34.100 38.248 -6.270 1.00 22.93 286 ASN B C 1
ATOM 2160 O O . ASN C 1 50 ? 34.766 37.693 -5.384 1.00 23.39 286 ASN B O 1
ATOM 2165 N N . ALA C 1 51 ? 33.447 37.555 -7.199 1.00 19.77 287 ALA B N 1
ATOM 2166 C CA . ALA C 1 51 ? 33.525 36.097 -7.208 1.00 20.15 287 ALA B CA 1
ATOM 2167 C C . ALA C 1 51 ? 34.826 35.601 -7.840 1.00 21.25 287 ALA B C 1
ATOM 2168 O O . ALA C 1 51 ? 35.420 36.281 -8.680 1.00 21.34 287 ALA B O 1
ATOM 2170 N N . LYS C 1 52 ? 35.263 34.418 -7.418 1.00 21.35 288 LYS B N 1
ATOM 2171 C CA . LYS C 1 52 ? 36.484 33.798 -7.918 1.00 21.39 288 LYS B CA 1
ATOM 2172 C C . LYS C 1 52 ? 36.160 32.425 -8.493 1.00 21.33 288 LYS B C 1
ATOM 2173 O O . LYS C 1 52 ? 35.272 31.733 -7.990 1.00 24.28 288 LYS B O 1
ATOM 2179 N N . THR C 1 53 ? 36.870 32.027 -9.543 1.00 18.52 289 THR B N 1
ATOM 2180 C CA . THR C 1 53 ? 36.647 30.719 -10.147 1.00 18.11 289 THR B CA 1
ATOM 2181 C C . THR C 1 53 ? 37.664 29.712 -9.615 1.00 19.30 289 THR B C 1
ATOM 2182 O O . THR C 1 53 ? 38.870 29.979 -9.623 1.00 17.93 289 THR B O 1
ATOM 2186 N N . LYS C 1 54 ? 37.177 28.582 -9.111 1.00 20.94 290 LYS B N 1
ATOM 2187 C CA . LYS C 1 54 ? 38.063 27.542 -8.604 1.00 24.30 290 LYS B CA 1
ATOM 2188 C C . LYS C 1 54 ? 38.773 26.905 -9.807 1.00 26.89 290 LYS B C 1
ATOM 2189 O O . LYS C 1 54 ? 38.274 26.994 -10.936 1.00 29.75 290 LYS B O 1
ATOM 2195 N N . PRO C 1 55 ? 39.971 26.316 -9.603 1.00 26.92 291 PRO B N 1
ATOM 2196 C CA . PRO C 1 55 ? 40.668 25.700 -10.734 1.00 26.46 291 PRO B CA 1
ATOM 2197 C C . PRO C 1 55 ? 39.845 24.561 -11.337 1.00 28.05 291 PRO B C 1
ATOM 2198 O O . PRO C 1 55 ? 39.242 23.773 -10.603 1.00 30.45 291 PRO B O 1
ATOM 2202 N N . ARG C 1 56 ? 39.810 24.495 -12.668 1.00 28.09 292 ARG B N 1
ATOM 2203 C CA . ARG C 1 56 ? 39.057 23.473 -13.391 1.00 26.55 292 ARG B CA 1
ATOM 2204 C C . ARG C 1 56 ? 39.478 22.060 -13.006 1.00 27.88 292 ARG B C 1
ATOM 2205 O O . ARG C 1 56 ? 40.667 21.785 -12.827 1.00 29.76 292 ARG B O 1
ATOM 2213 N N . GLU C 1 57 ? 38.505 21.156 -12.928 1.00 29.07 293 GLU B N 1
ATOM 2214 C CA . GLU C 1 57 ? 38.770 19.777 -12.539 1.00 29.30 293 GLU B CA 1
ATOM 2215 C C . GLU C 1 57 ? 38.194 18.718 -13.489 1.00 29.91 293 GLU B C 1
ATOM 2216 O O . GLU C 1 57 ? 36.978 18.669 -13.741 1.00 26.72 293 GLU B O 1
ATOM 2222 N N . GLU C 1 58 ? 39.093 17.893 -14.026 1.00 30.95 294 GLU B N 1
ATOM 2223 C CA . GLU C 1 58 ? 38.753 16.796 -14.933 1.00 29.94 294 GLU B CA 1
ATOM 2224 C C . GLU C 1 58 ? 38.059 15.687 -14.132 1.00 28.25 294 GLU B C 1
ATOM 2225 O O . GLU C 1 58 ? 38.598 15.200 -13.131 1.00 24.13 294 GLU B O 1
ATOM 2231 N N . GLN C 1 59 ? 36.885 15.271 -14.596 1.00 26.82 295 GLN B N 1
ATOM 2232 C CA . GLN C 1 59 ? 36.118 14.259 -13.895 1.00 26.55 295 GLN B CA 1
ATOM 2233 C C . GLN C 1 59 ? 36.353 12.831 -14.369 1.00 26.40 295 GLN B C 1
ATOM 2234 O O . GLN C 1 59 ? 35.984 11.881 -13.684 1.00 26.81 295 GLN B O 1
ATOM 2240 N N . TYR C 1 60 ? 36.992 12.682 -15.527 1.00 26.20 296 TYR B N 1
ATOM 2241 C CA . TYR C 1 60 ? 37.315 11.366 -16.097 1.00 23.91 296 TYR B CA 1
ATOM 2242 C C . TYR C 1 60 ? 36.124 10.591 -16.646 1.00 22.53 296 TYR B C 1
ATOM 2243 O O . TYR C 1 60 ? 36.245 9.426 -17.024 1.00 19.06 296 TYR B O 1
ATOM 2252 N N . ASN C 1 61 ? 34.978 11.257 -16.724 1.00 22.44 297 ASN B N 1
ATOM 2253 C CA . ASN C 1 61 ? 33.780 10.634 -17.272 1.00 24.83 297 ASN B CA 1
ATOM 2254 C C . ASN C 1 61 ? 33.336 11.387 -18.527 1.00 23.10 297 ASN B C 1
ATOM 2255 O O . ASN C 1 61 ? 32.163 11.356 -18.890 1.00 20.67 297 ASN B O 1
ATOM 2260 N N . SER C 1 62 ? 34.314 12.036 -19.171 1.00 23.73 298 SER B N 1
ATOM 2261 C CA . SER C 1 62 ? 34.177 12.837 -20.403 1.00 23.63 298 SER B CA 1
ATOM 2262 C C . SER C 1 62 ? 33.787 14.300 -20.191 1.00 23.80 298 SER B C 1
ATOM 2263 O O . SER C 1 62 ? 33.661 15.066 -21.155 1.00 23.41 298 SER B O 1
ATOM 2266 N N . THR C 1 63 ? 33.672 14.704 -18.928 1.00 25.05 299 THR B N 1
ATOM 2267 C CA . THR C 1 63 ? 33.269 16.064 -18.591 1.00 22.91 299 THR B CA 1
ATOM 2268 C C . THR C 1 63 ? 34.168 16.726 -17.553 1.00 22.49 299 THR B C 1
ATOM 2269 O O . THR C 1 63 ? 34.915 16.057 -16.821 1.00 20.87 299 THR B O 1
ATOM 2273 N N . TYR C 1 64 ? 34.066 18.051 -17.502 1.00 23.26 300 TYR B N 1
ATOM 2274 C CA . TYR C 1 64 ? 34.775 18.884 -16.532 1.00 23.31 300 TYR B CA 1
ATOM 2275 C C . TYR C 1 64 ? 33.747 19.316 -15.474 1.00 20.23 300 TYR B C 1
ATOM 2276 O O . TYR C 1 64 ? 32.538 19.122 -15.630 1.00 19.05 300 TYR B O 1
ATOM 2285 N N . ARG C 1 65 ? 34.249 19.935 -14.420 1.00 19.88 301 ARG B N 1
ATOM 2286 C CA . ARG C 1 65 ? 33.436 20.456 -13.335 1.00 19.23 301 ARG B CA 1
ATOM 2287 C C . ARG C 1 65 ? 34.009 21.855 -13.118 1.00 20.78 301 ARG B C 1
ATOM 2288 O O . ARG C 1 65 ? 35.193 22.004 -12.782 1.00 21.52 301 ARG B O 1
ATOM 2296 N N . VAL C 1 66 ? 33.211 22.871 -13.433 1.00 19.51 302 VAL B N 1
ATOM 2297 C CA . VAL C 1 66 ? 33.622 24.265 -13.283 1.00 18.64 302 VAL B CA 1
ATOM 2298 C C . VAL C 1 66 ? 32.881 24.838 -12.070 1.00 18.26 302 VAL B C 1
ATOM 2299 O O . VAL C 1 66 ? 31.672 24.690 -11.969 1.00 20.98 302 VAL B O 1
ATOM 2303 N N . VAL C 1 67 ? 33.610 25.471 -11.152 1.00 16.98 303 VAL B N 1
ATOM 2304 C CA . VAL C 1 67 ? 33.021 26.027 -9.936 1.00 15.13 303 VAL B CA 1
ATOM 2305 C C . VAL C 1 67 ? 33.360 27.510 -9.680 1.00 14.19 303 VAL B C 1
ATOM 2306 O O . VAL C 1 67 ? 34.470 27.954 -9.938 1.00 16.55 303 VAL B O 1
ATOM 2310 N N . SER C 1 68 ? 32.380 28.279 -9.222 1.00 14.84 304 SER B N 1
ATOM 2311 C CA . SER C 1 68 ? 32.588 29.679 -8.879 1.00 14.20 304 SER B CA 1
ATOM 2312 C C . SER C 1 68 ? 32.202 29.828 -7.417 1.00 15.32 304 SER B C 1
ATOM 2313 O O . SER C 1 68 ? 31.212 29.249 -6.963 1.00 14.83 304 SER B O 1
ATOM 2316 N N . VAL C 1 69 ? 33.001 30.585 -6.679 1.00 17.86 305 VAL B N 1
ATOM 2317 C CA . VAL C 1 69 ? 32.761 30.813 -5.261 1.00 18.68 305 VAL B CA 1
ATOM 2318 C C . VAL C 1 69 ? 32.569 32.304 -4.980 1.00 20.70 305 VAL B C 1
ATOM 2319 O O . VAL C 1 69 ? 33.363 33.141 -5.431 1.00 20.18 305 VAL B O 1
ATOM 2323 N N . LEU C 1 70 ? 31.488 32.631 -4.270 1.00 21.29 306 LEU B N 1
ATOM 2324 C CA . LEU C 1 70 ? 31.194 34.008 -3.895 1.00 21.57 306 LEU B CA 1
ATOM 2325 C C . LEU C 1 70 ? 31.218 34.104 -2.376 1.00 23.79 306 LEU B C 1
ATOM 2326 O O . LEU C 1 70 ? 30.562 33.326 -1.686 1.00 24.67 306 LEU B O 1
ATOM 2331 N N . THR C 1 71 ? 32.023 35.024 -1.864 1.00 24.52 307 THR B N 1
ATOM 2332 C CA . THR C 1 71 ? 32.113 35.252 -0.436 1.00 24.83 307 THR B CA 1
ATOM 2333 C C . THR C 1 71 ? 30.904 36.100 -0.049 1.00 24.68 307 THR B C 1
ATOM 2334 O O . THR C 1 71 ? 30.493 36.987 -0.808 1.00 24.78 307 THR B O 1
ATOM 2338 N N . VAL C 1 72 ? 30.298 35.799 1.092 1.00 23.69 308 VAL B N 1
ATOM 2339 C CA . VAL C 1 72 ? 29.149 36.578 1.524 1.00 24.53 308 VAL B CA 1
ATOM 2340 C C . VAL C 1 72 ? 29.403 37.165 2.906 1.00 25.24 308 VAL B C 1
ATOM 2341 O O . VAL C 1 72 ? 30.339 36.749 3.605 1.00 25.10 308 VAL B O 1
ATOM 2345 N N . LEU C 1 73 ? 28.615 38.176 3.263 1.00 23.48 309 LEU B N 1
ATOM 2346 C CA . LEU C 1 73 ? 28.730 38.825 4.560 1.00 23.20 309 LEU B CA 1
ATOM 2347 C C . LEU C 1 73 ? 27.793 38.110 5.523 1.00 23.15 309 LEU B C 1
ATOM 2348 O O . LEU C 1 73 ? 26.650 37.840 5.178 1.00 24.48 309 LEU B O 1
ATOM 2353 N N . HIS C 1 74 ? 28.273 37.801 6.724 1.00 23.19 310 HIS B N 1
ATOM 2354 C CA . HIS C 1 74 ? 27.463 37.096 7.717 1.00 23.22 310 HIS B CA 1
ATOM 2355 C C . HIS C 1 74 ? 26.064 37.687 7.838 1.00 24.87 310 HIS B C 1
ATOM 2356 O O . HIS C 1 74 ? 25.077 36.969 7.746 1.00 23.93 310 HIS B O 1
ATOM 2363 N N . GLN C 1 75 ? 25.995 39.006 8.002 1.00 26.89 311 GLN B N 1
ATOM 2364 C CA . GLN C 1 75 ? 24.728 39.714 8.149 1.00 27.92 311 GLN B CA 1
ATOM 2365 C C . GLN C 1 75 ? 23.867 39.673 6.876 1.00 28.16 311 GLN B C 1
ATOM 2366 O O . GLN C 1 75 ? 22.644 39.625 6.955 1.00 27.73 311 GLN B O 1
ATOM 2372 N N . ASP C 1 76 ? 24.494 39.685 5.705 1.00 27.64 312 ASP B N 1
ATOM 2373 C CA . ASP C 1 76 ? 23.746 39.631 4.451 1.00 26.71 312 ASP B CA 1
ATOM 2374 C C . ASP C 1 76 ? 23.014 38.310 4.313 1.00 25.32 312 ASP B C 1
ATOM 2375 O O . ASP C 1 76 ? 21.872 38.270 3.856 1.00 26.05 312 ASP B O 1
ATOM 2380 N N . TRP C 1 77 ? 23.690 37.226 4.676 1.00 23.96 313 TRP B N 1
ATOM 2381 C CA . TRP C 1 77 ? 23.103 35.899 4.596 1.00 23.56 313 TRP B CA 1
ATOM 2382 C C . TRP C 1 77 ? 22.010 35.784 5.636 1.00 24.08 313 TRP B C 1
ATOM 2383 O O . TRP C 1 77 ? 20.863 35.496 5.301 1.00 28.20 313 TRP B O 1
ATOM 2394 N N . LEU C 1 78 ? 22.362 36.041 6.891 1.00 23.71 314 LEU B N 1
ATOM 2395 C CA . LEU C 1 78 ? 21.411 35.972 7.995 1.00 24.09 314 LEU B CA 1
ATOM 2396 C C . LEU C 1 78 ? 20.182 36.869 7.803 1.00 26.33 314 LEU B C 1
ATOM 2397 O O . LEU C 1 78 ? 19.113 36.582 8.352 1.00 28.22 314 LEU B O 1
ATOM 2402 N N . ASN C 1 79 ? 20.319 37.929 7.007 1.00 26.06 315 ASN B N 1
ATOM 2403 C CA . ASN C 1 79 ? 19.207 38.834 6.769 1.00 28.03 315 ASN B CA 1
ATOM 2404 C C . ASN C 1 79 ? 18.293 38.404 5.637 1.00 29.17 315 ASN B C 1
ATOM 2405 O O . ASN C 1 79 ? 17.394 39.150 5.249 1.00 31.02 315 ASN B O 1
ATOM 2410 N N . GLY C 1 80 ? 18.529 37.212 5.099 1.00 28.89 316 GLY B N 1
ATOM 2411 C CA . GLY C 1 80 ? 17.686 36.690 4.036 1.00 30.74 316 GLY B CA 1
ATOM 2412 C C . GLY C 1 80 ? 17.859 37.239 2.629 1.00 32.11 316 GLY B C 1
ATOM 2413 O O . GLY C 1 80 ? 16.901 37.243 1.843 1.00 34.51 316 GLY B O 1
ATOM 2414 N N . LYS C 1 81 ? 19.064 37.695 2.299 1.00 31.14 317 LYS B N 1
ATOM 2415 C CA . LYS C 1 81 ? 19.339 38.218 0.968 1.00 30.60 317 LYS B CA 1
ATOM 2416 C C . LYS C 1 81 ? 19.431 37.065 -0.030 1.00 31.20 317 LYS B C 1
ATOM 2417 O O . LYS C 1 81 ? 19.891 35.980 0.318 1.00 30.35 317 LYS B O 1
ATOM 2423 N N . GLU C 1 82 ? 18.966 37.282 -1.256 1.00 32.88 318 GLU B N 1
ATOM 2424 C CA . GLU C 1 82 ? 19.000 36.231 -2.264 1.00 33.30 318 GLU B CA 1
ATOM 2425 C C . GLU C 1 82 ? 20.199 36.311 -3.189 1.00 31.26 318 GLU B C 1
ATOM 2426 O O . GLU C 1 82 ? 20.521 37.372 -3.723 1.00 30.27 318 GLU B O 1
ATOM 2432 N N . TYR C 1 83 ? 20.832 35.162 -3.394 1.00 30.03 319 TYR B N 1
ATOM 2433 C CA . TYR C 1 83 ? 22.002 35.039 -4.254 1.00 25.76 319 TYR B CA 1
ATOM 2434 C C . TYR C 1 83 ? 21.637 34.244 -5.502 1.00 24.83 319 TYR B C 1
ATOM 2435 O O . TYR C 1 83 ? 21.144 33.118 -5.406 1.00 23.40 319 TYR B O 1
ATOM 2444 N N . LYS C 1 84 ? 21.833 34.855 -6.667 1.00 24.51 320 LYS B N 1
ATOM 2445 C CA . LYS C 1 84 ? 21.535 34.207 -7.932 1.00 22.45 320 LYS B CA 1
ATOM 2446 C C . LYS C 1 84 ? 22.812 34.033 -8.732 1.00 23.61 320 LYS B C 1
ATOM 2447 O O . LYS C 1 84 ? 23.623 34.957 -8.830 1.00 23.87 320 LYS B O 1
ATOM 2453 N N . CYS C 1 85 ? 22.976 32.852 -9.315 1.00 23.72 321 CYS B N 1
ATOM 2454 C CA . CYS C 1 85 ? 24.136 32.547 -10.140 1.00 22.13 321 CYS B CA 1
ATOM 2455 C C . CYS C 1 85 ? 23.629 32.241 -11.539 1.00 22.01 321 CYS B C 1
ATOM 2456 O O . CYS C 1 85 ? 22.761 31.380 -11.701 1.00 24.22 321 CYS B O 1
ATOM 2459 N N . LYS C 1 86 ? 24.125 32.972 -12.535 1.00 20.85 322 LYS B N 1
ATOM 2460 C CA . LYS C 1 86 ? 23.730 32.745 -13.923 1.00 19.80 322 LYS B CA 1
ATOM 2461 C C . LYS C 1 86 ? 24.906 32.098 -14.649 1.00 19.02 322 LYS B C 1
ATOM 2462 O O . LYS C 1 86 ? 26.020 32.613 -14.615 1.00 19.83 322 LYS B O 1
ATOM 2468 N N . VAL C 1 87 ? 24.651 30.953 -15.271 1.00 17.51 323 VAL B N 1
ATOM 2469 C CA . VAL C 1 87 ? 25.670 30.205 -15.980 1.00 16.64 323 VAL B CA 1
ATOM 2470 C C . VAL C 1 87 ? 25.434 30.173 -17.495 1.00 17.95 323 VAL B C 1
ATOM 2471 O O . VAL C 1 87 ? 24.401 29.691 -17.955 1.00 16.90 323 VAL B O 1
ATOM 2475 N N . SER C 1 88 ? 26.393 30.703 -18.254 1.00 19.79 324 SER B N 1
ATOM 2476 C CA . SER C 1 88 ? 26.327 30.723 -19.713 1.00 20.48 324 SER B CA 1
ATOM 2477 C C . SER C 1 88 ? 27.493 29.925 -20.298 1.00 22.14 324 SER B C 1
ATOM 2478 O O . SER C 1 88 ? 28.622 29.995 -19.799 1.00 18.66 324 SER B O 1
ATOM 2481 N N . ASN C 1 89 ? 27.203 29.180 -21.362 1.00 25.72 325 ASN B N 1
ATOM 2482 C CA . ASN C 1 89 ? 28.177 28.350 -22.067 1.00 29.92 325 ASN B CA 1
ATOM 2483 C C . ASN C 1 89 ? 27.627 28.150 -23.479 1.00 31.69 325 ASN B C 1
ATOM 2484 O O . ASN C 1 89 ? 26.411 28.115 -23.657 1.00 30.35 325 ASN B O 1
ATOM 2489 N N . LYS C 1 90 ? 28.509 27.992 -24.465 1.00 33.87 326 LYS B N 1
ATOM 2490 C CA . LYS C 1 90 ? 28.090 27.817 -25.858 1.00 36.40 326 LYS B CA 1
ATOM 2491 C C . LYS C 1 90 ? 27.113 26.672 -26.111 1.00 36.98 326 LYS B C 1
ATOM 2492 O O . LYS C 1 90 ? 26.254 26.774 -26.992 1.00 37.54 326 LYS B O 1
ATOM 2498 N N . ALA C 1 91 ? 27.227 25.601 -25.333 1.00 35.42 327 ALA B N 1
ATOM 2499 C CA . ALA C 1 91 ? 26.348 24.446 -25.484 1.00 37.59 327 ALA B CA 1
ATOM 2500 C C . ALA C 1 91 ? 24.987 24.658 -24.803 1.00 40.17 327 ALA B C 1
ATOM 2501 O O . ALA C 1 91 ? 24.136 23.756 -24.757 1.00 43.30 327 ALA B O 1
ATOM 2503 N N . LEU C 1 92 ? 24.774 25.858 -24.287 1.00 39.22 328 LEU B N 1
ATOM 2504 C CA . LEU C 1 92 ? 23.542 26.167 -23.589 1.00 36.09 328 LEU B CA 1
ATOM 2505 C C . LEU C 1 92 ? 22.709 27.147 -24.405 1.00 35.99 328 LEU B C 1
ATOM 2506 O O . LEU C 1 92 ? 23.087 28.315 -24.583 1.00 35.36 328 LEU B O 1
ATOM 2511 N N . PRO C 1 93 ? 21.557 26.680 -24.916 1.00 34.68 329 PRO B N 1
ATOM 2512 C CA . PRO C 1 93 ? 20.661 27.518 -25.715 1.00 33.57 329 PRO B CA 1
ATOM 2513 C C . PRO C 1 93 ? 20.354 28.826 -24.982 1.00 33.53 329 PRO B C 1
ATOM 2514 O O . PRO C 1 93 ? 20.380 29.903 -25.568 1.00 33.03 329 PRO B O 1
ATOM 2518 N N . ALA C 1 94 ? 20.103 28.730 -23.683 1.00 34.76 330 ALA B N 1
ATOM 2519 C CA . ALA C 1 94 ? 19.843 29.918 -22.890 1.00 32.61 330 ALA B CA 1
ATOM 2520 C C . ALA C 1 94 ? 20.520 29.762 -21.532 1.00 31.75 330 ALA B C 1
ATOM 2521 O O . ALA C 1 94 ? 20.670 28.646 -21.030 1.00 32.50 330 ALA B O 1
ATOM 2523 N N . PRO C 1 95 ? 21.014 30.873 -20.960 1.00 30.22 331 PRO B N 1
ATOM 2524 C CA . PRO C 1 95 ? 21.682 30.851 -19.655 1.00 28.42 331 PRO B CA 1
ATOM 2525 C C . PRO C 1 95 ? 20.819 30.187 -18.582 1.00 26.72 331 PRO B C 1
ATOM 2526 O O . PRO C 1 95 ? 19.588 30.293 -18.620 1.00 27.44 331 PRO B O 1
ATOM 2530 N N . ILE C 1 96 ? 21.465 29.470 -17.664 1.00 25.00 332 ILE B N 1
ATOM 2531 C CA . ILE C 1 96 ? 20.778 28.789 -16.565 1.00 23.50 332 ILE B CA 1
ATOM 2532 C C . ILE C 1 96 ? 20.934 29.627 -15.304 1.00 25.02 332 ILE B C 1
ATOM 2533 O O . ILE C 1 96 ? 22.030 30.095 -15.001 1.00 25.90 332 ILE B O 1
ATOM 2538 N N . GLU C 1 97 ? 19.844 29.810 -14.567 1.00 27.65 333 GLU B N 1
ATOM 2539 C CA . GLU C 1 97 ? 19.874 30.600 -13.340 1.00 27.84 333 GLU B CA 1
ATOM 2540 C C . GLU C 1 97 ? 19.335 29.825 -12.155 1.00 28.03 333 GLU B C 1
ATOM 2541 O O . GLU C 1 97 ? 18.258 29.232 -12.237 1.00 28.93 333 GLU B O 1
ATOM 2547 N N . LYS C 1 98 ? 20.100 29.814 -11.066 1.00 28.35 334 LYS B N 1
ATOM 2548 C CA . LYS C 1 98 ? 19.691 29.166 -9.826 1.00 27.77 334 LYS B CA 1
ATOM 2549 C C . LYS C 1 98 ? 19.729 30.255 -8.755 1.00 27.27 334 LYS B C 1
ATOM 2550 O O . LYS C 1 98 ? 20.560 31.155 -8.826 1.00 24.82 334 LYS B O 1
ATOM 2556 N N . THR C 1 99 ? 18.816 30.183 -7.791 1.00 29.34 335 THR B N 1
ATOM 2557 C CA . THR C 1 99 ? 18.755 31.152 -6.702 1.00 29.31 335 THR B CA 1
ATOM 2558 C C . THR C 1 99 ? 18.687 30.406 -5.379 1.00 29.31 335 THR B C 1
ATOM 2559 O O . THR C 1 99 ? 18.028 29.367 -5.285 1.00 30.92 335 THR B O 1
ATOM 2563 N N . ILE C 1 100 ? 19.435 30.878 -4.390 1.00 28.70 336 ILE B N 1
ATOM 2564 C CA . ILE C 1 100 ? 19.396 30.277 -3.058 1.00 31.34 336 ILE B CA 1
ATOM 2565 C C . ILE C 1 100 ? 19.582 31.349 -1.998 1.00 31.13 336 ILE B C 1
ATOM 2566 O O . ILE C 1 100 ? 20.246 32.361 -2.221 1.00 31.70 336 ILE B O 1
ATOM 2571 N N . SER C 1 101 ? 18.970 31.121 -0.848 1.00 31.12 337 SER B N 1
ATOM 2572 C CA . SER C 1 101 ? 19.046 32.044 0.267 1.00 31.25 337 SER B CA 1
ATOM 2573 C C . SER C 1 101 ? 18.611 31.288 1.514 1.00 30.43 337 SER B C 1
ATOM 2574 O O . SER C 1 101 ? 18.216 30.118 1.445 1.00 29.36 337 SER B O 1
ATOM 2577 N N . LYS C 1 102 ? 18.686 31.959 2.653 1.00 27.71 338 LYS B N 1
ATOM 2578 C CA . LYS C 1 102 ? 18.294 31.353 3.911 1.00 26.92 338 LYS B CA 1
ATOM 2579 C C . LYS C 1 102 ? 16.819 30.976 3.831 1.00 25.84 338 LYS B C 1
ATOM 2580 O O . LYS C 1 102 ? 16.087 31.503 2.991 1.00 27.11 338 LYS B O 1
ATOM 2586 N N . ALA C 1 103 ? 16.411 30.023 4.666 1.00 24.54 339 ALA B N 1
ATOM 2587 C CA . ALA C 1 103 ? 15.027 29.580 4.728 1.00 21.77 339 ALA B CA 1
ATOM 2588 C C . ALA C 1 103 ? 14.219 30.723 5.310 1.00 24.21 339 ALA B C 1
ATOM 2589 O O . ALA C 1 103 ? 14.606 31.313 6.323 1.00 24.22 339 ALA B O 1
ATOM 2591 N N . LYS C 1 104 ? 13.099 31.039 4.676 1.00 25.74 340 LYS B N 1
ATOM 2592 C CA . LYS C 1 104 ? 12.251 32.122 5.144 1.00 26.85 340 LYS B CA 1
ATOM 2593 C C . LYS C 1 104 ? 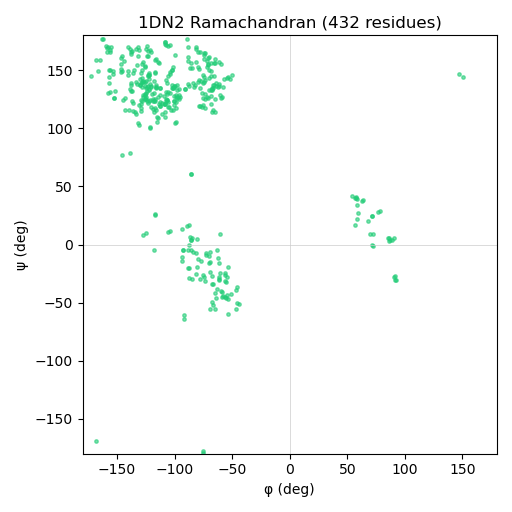11.318 31.650 6.253 1.00 26.54 340 LYS B C 1
ATOM 2594 O O . LYS C 1 104 ? 10.760 30.561 6.188 1.00 27.00 340 LYS B O 1
ATOM 2600 N N . GLY C 1 105 ? 11.208 32.447 7.306 1.00 25.56 341 GLY B N 1
ATOM 2601 C CA . GLY C 1 105 ? 10.344 32.103 8.419 1.00 25.30 341 GLY B CA 1
ATOM 2602 C C . GLY C 1 105 ? 10.955 32.726 9.649 1.00 26.69 341 GLY B C 1
ATOM 2603 O O . GLY C 1 105 ? 12.182 32.775 9.752 1.00 27.27 341 GLY B O 1
ATOM 2604 N N . GLN C 1 106 ? 10.138 33.210 10.578 1.00 27.10 342 GLN B N 1
ATOM 2605 C CA . GLN C 1 106 ? 10.696 33.839 11.765 1.00 27.72 342 GLN B CA 1
ATOM 2606 C C . GLN C 1 106 ? 11.593 32.884 12.533 1.00 27.30 342 GLN B C 1
ATOM 2607 O O . GLN C 1 106 ? 11.209 31.746 12.801 1.00 29.61 342 GLN B O 1
ATOM 2613 N N . PRO C 1 107 ? 12.833 33.308 12.818 1.00 25.91 343 PRO B N 1
ATOM 2614 C CA . PRO C 1 107 ? 13.804 32.501 13.556 1.00 24.85 343 PRO B CA 1
ATOM 2615 C C . PRO C 1 107 ? 13.342 32.304 14.985 1.00 25.87 343 PRO B C 1
ATOM 2616 O O . PRO C 1 107 ? 12.868 33.247 15.619 1.00 29.54 343 PRO B O 1
ATOM 2620 N N . ARG C 1 108 ? 13.483 31.084 15.491 1.00 25.09 344 ARG B N 1
ATOM 2621 C CA . ARG C 1 108 ? 13.093 30.763 16.857 1.00 23.22 344 ARG B CA 1
ATOM 2622 C C . ARG C 1 108 ? 14.259 30.141 17.609 1.00 22.80 344 ARG B C 1
ATOM 2623 O O . ARG C 1 108 ? 14.974 29.299 17.078 1.00 22.54 344 ARG B O 1
ATOM 2631 N N . GLU C 1 109 ? 14.451 30.590 18.841 1.00 23.86 345 GLU B N 1
ATOM 2632 C CA . GLU C 1 109 ? 15.533 30.131 19.699 1.00 24.94 345 GLU B CA 1
ATOM 2633 C C . GLU C 1 109 ? 15.369 28.690 20.149 1.00 24.31 345 GLU B C 1
ATOM 2634 O O . GLU C 1 109 ? 14.328 28.323 20.709 1.00 27.39 345 GLU B O 1
ATOM 2640 N N . PRO C 1 110 ? 16.409 27.862 19.948 1.00 22.62 346 PRO B N 1
ATOM 2641 C CA . PRO C 1 110 ? 16.363 26.453 20.347 1.00 20.95 346 PRO B CA 1
ATOM 2642 C C . PRO C 1 110 ? 16.466 26.317 21.848 1.00 19.43 346 PRO B C 1
ATOM 2643 O O . PRO C 1 110 ? 17.171 27.081 22.495 1.00 20.64 346 PRO B O 1
ATOM 2647 N N . GLN C 1 111 ? 15.717 25.378 22.403 1.00 20.88 347 GLN B N 1
ATOM 2648 C CA . GLN C 1 111 ? 15.746 25.103 23.833 1.00 23.39 347 GLN B CA 1
ATOM 2649 C C . GLN C 1 111 ? 16.631 23.875 23.916 1.00 23.96 347 GLN B C 1
ATOM 2650 O O . GLN C 1 111 ? 16.396 22.894 23.194 1.00 25.39 347 GLN B O 1
ATOM 2656 N N . VAL C 1 112 ? 17.658 23.932 24.758 1.00 20.81 348 VAL B N 1
ATOM 2657 C CA . VAL C 1 112 ? 18.594 22.817 24.882 1.00 18.67 348 VAL B CA 1
ATOM 2658 C C . VAL C 1 112 ? 18.505 22.152 26.254 1.00 19.22 348 VAL B C 1
ATOM 2659 O O . VAL C 1 112 ? 18.712 22.808 27.282 1.00 22.14 348 VAL B O 1
ATOM 2663 N N . TYR C 1 113 ? 18.201 20.860 26.278 1.00 16.97 349 TYR B N 1
ATOM 2664 C CA . TYR C 1 113 ? 18.096 20.143 27.543 1.00 17.34 349 TYR B CA 1
ATOM 2665 C C . TYR C 1 113 ? 18.997 18.911 27.538 1.00 19.37 349 TYR B C 1
ATOM 2666 O O . TYR C 1 113 ? 18.907 18.078 26.640 1.00 22.98 349 TYR B O 1
ATOM 2675 N N . THR C 1 114 ? 19.880 18.800 28.520 1.00 19.49 350 THR B N 1
ATOM 2676 C CA . THR C 1 114 ? 20.758 17.644 28.608 1.00 20.95 350 THR B CA 1
ATOM 2677 C C . THR C 1 114 ? 20.027 16.566 29.406 1.00 22.54 350 THR B C 1
ATOM 2678 O O . THR C 1 114 ? 19.354 16.863 30.399 1.00 24.14 350 THR B O 1
ATOM 2682 N N . LEU C 1 115 ? 20.122 15.322 28.954 1.00 22.04 351 LEU B N 1
ATOM 2683 C CA . LEU C 1 115 ? 19.445 14.221 29.626 1.00 22.11 351 LEU B CA 1
ATOM 2684 C C . LEU C 1 115 ? 20.449 13.119 29.955 1.00 24.74 351 LEU B C 1
ATOM 2685 O O . LEU C 1 115 ? 21.165 12.639 29.072 1.00 27.73 351 LEU B O 1
ATOM 2690 N N . PRO C 1 116 ? 20.527 12.716 31.237 1.00 25.91 352 PRO B N 1
ATOM 2691 C CA . PRO C 1 116 ? 21.447 11.668 31.687 1.00 26.33 352 PRO B CA 1
ATOM 2692 C C . PRO C 1 116 ? 20.973 10.276 31.265 1.00 27.51 352 PRO B C 1
ATOM 2693 O O . PRO C 1 116 ? 19.808 10.097 30.909 1.00 28.05 352 PRO B O 1
ATOM 2697 N N . PRO C 1 117 ? 21.875 9.276 31.298 1.00 29.81 353 PRO B N 1
ATOM 2698 C CA . PRO C 1 117 ? 21.528 7.902 30.926 1.00 29.61 353 PRO B CA 1
ATOM 2699 C C . PRO C 1 117 ? 20.527 7.300 31.904 1.00 31.49 353 PRO B C 1
ATOM 2700 O O . PRO C 1 117 ? 20.427 7.729 33.056 1.00 29.55 353 PRO B O 1
ATOM 2704 N N . SER C 1 118 ? 19.788 6.304 31.432 1.00 34.89 354 SER B N 1
ATOM 2705 C CA . SER C 1 118 ? 18.769 5.635 32.231 1.00 37.47 354 SER B CA 1
ATOM 2706 C C . SER C 1 118 ? 19.410 4.773 33.318 1.00 37.74 354 SER B C 1
ATOM 2707 O O . SER C 1 118 ? 20.554 4.331 33.179 1.00 36.78 354 SER B O 1
ATOM 2710 N N . ARG C 1 119 ? 18.664 4.525 34.390 1.00 38.62 355 ARG B N 1
ATOM 2711 C CA . ARG C 1 119 ? 19.153 3.681 35.469 1.00 39.41 355 ARG B CA 1
ATOM 2712 C C . ARG C 1 119 ? 19.446 2.315 34.860 1.00 38.93 355 ARG B C 1
ATOM 2713 O O . ARG C 1 119 ? 20.460 1.688 35.161 1.00 38.31 355 ARG B O 1
ATOM 2721 N N . GLU C 1 120 ? 18.571 1.879 33.963 1.00 39.12 356 GLU B N 1
ATOM 2722 C CA . GLU C 1 120 ? 18.734 0.583 33.321 1.00 39.65 356 GLU B CA 1
ATOM 2723 C C . GLU C 1 120 ? 20.032 0.475 32.528 1.00 37.91 356 GLU B C 1
ATOM 2724 O O . GLU C 1 120 ? 20.522 -0.631 32.277 1.00 38.37 356 GLU B O 1
ATOM 2730 N N . GLU C 1 121 ? 20.568 1.612 32.096 1.00 35.98 357 GLU B N 1
ATOM 2731 C CA . GLU C 1 121 ? 21.798 1.605 31.310 1.00 32.59 357 GLU B CA 1
ATOM 2732 C C . GLU C 1 121 ? 23.059 1.463 32.158 1.00 34.30 357 GLU B C 1
ATOM 2733 O O . GLU C 1 121 ? 24.086 0.996 31.662 1.00 34.43 357 GLU B O 1
ATOM 2739 N N . MET C 1 122 ? 22.949 1.763 33.453 1.00 36.03 358 MET B N 1
ATOM 2740 C CA . MET C 1 122 ? 24.084 1.685 34.386 1.00 38.74 358 MET B CA 1
ATOM 2741 C C . MET C 1 122 ? 24.748 0.301 34.567 1.00 41.44 358 MET B C 1
ATOM 2742 O O . MET C 1 122 ? 25.608 0.132 35.441 1.00 42.26 358 MET B O 1
ATOM 2747 N N . THR C 1 123 ? 24.376 -0.674 33.743 1.00 43.39 359 THR B N 1
ATOM 2748 C CA . THR C 1 123 ? 24.943 -2.014 33.844 1.00 43.81 359 THR B CA 1
ATOM 2749 C C . THR C 1 123 ? 25.693 -2.420 32.580 1.00 44.49 359 THR B C 1
ATOM 2750 O O . THR C 1 123 ? 26.285 -3.496 32.523 1.00 46.30 359 THR B O 1
ATOM 2754 N N . LYS C 1 124 ? 25.648 -1.567 31.561 1.00 44.23 360 LYS B N 1
ATOM 2755 C CA . LYS C 1 124 ? 26.326 -1.846 30.299 1.00 42.78 360 LYS B CA 1
ATOM 2756 C C . LYS C 1 124 ? 27.779 -1.323 30.327 1.00 42.31 360 LYS B C 1
ATOM 2757 O O . LYS C 1 124 ? 28.220 -0.754 31.334 1.00 39.36 360 LYS B O 1
ATOM 2763 N N . ASN C 1 125 ? 28.532 -1.568 29.252 1.00 43.04 361 ASN B N 1
ATOM 2764 C CA . ASN C 1 125 ? 29.928 -1.110 29.160 1.00 44.67 361 ASN B CA 1
ATOM 2765 C C . ASN C 1 125 ? 30.023 0.412 29.073 1.00 46.32 361 ASN B C 1
ATOM 2766 O O . ASN C 1 125 ? 30.796 1.047 29.806 1.00 47.86 361 ASN B O 1
ATOM 2771 N N . GLN C 1 126 ? 29.241 0.984 28.160 1.00 46.76 362 GLN B N 1
ATOM 2772 C CA . GLN C 1 126 ? 29.222 2.423 27.944 1.00 46.42 362 GLN B CA 1
ATOM 2773 C C . GLN C 1 126 ? 27.817 3.008 28.105 1.00 45.55 362 GLN B C 1
ATOM 2774 O O . GLN C 1 126 ? 26.821 2.361 27.750 1.00 46.68 362 GLN B O 1
ATOM 2780 N N . VAL C 1 127 ? 27.748 4.231 28.633 1.00 42.64 363 VAL B N 1
ATOM 2781 C CA . VAL C 1 127 ? 26.480 4.936 28.826 1.00 40.09 363 VAL B CA 1
ATOM 2782 C C . VAL C 1 127 ? 26.230 5.962 27.717 1.00 37.45 363 VAL B C 1
ATOM 2783 O O . VAL C 1 127 ? 27.155 6.369 27.014 1.00 38.69 363 VAL B O 1
ATOM 2787 N N . SER C 1 128 ? 24.983 6.404 27.600 1.00 35.03 364 SER B N 1
ATOM 2788 C CA . SER C 1 128 ? 24.587 7.365 26.577 1.00 30.87 364 SER B CA 1
ATOM 2789 C C . SER C 1 128 ? 24.199 8.689 27.207 1.00 28.31 364 SER B C 1
ATOM 2790 O O . SER C 1 128 ? 23.403 8.722 28.145 1.00 28.96 364 SER B O 1
ATOM 2793 N N . LEU C 1 129 ? 24.780 9.776 26.715 1.00 24.81 365 LEU B N 1
ATOM 2794 C CA . LEU C 1 129 ? 24.451 11.102 27.224 1.00 23.25 365 LEU B CA 1
ATOM 2795 C C . LEU C 1 129 ? 23.619 11.758 26.139 1.00 18.50 365 LEU B C 1
ATOM 2796 O O . LEU C 1 129 ? 24.039 11.816 24.989 1.00 18.44 365 LEU B O 1
ATOM 2801 N N . THR C 1 130 ? 22.423 12.200 26.492 1.00 17.48 366 THR B N 1
ATOM 2802 C CA . THR C 1 130 ? 21.536 12.812 25.518 1.00 18.22 366 THR B CA 1
ATOM 2803 C C . THR C 1 130 ? 21.467 14.331 25.639 1.00 19.28 366 THR B C 1
ATOM 2804 O O . THR C 1 130 ? 21.624 14.891 26.729 1.00 17.94 366 THR B O 1
ATOM 2808 N N . CYS C 1 131 ? 21.252 14.982 24.496 1.00 20.08 367 CYS B N 1
ATOM 2809 C CA . CYS C 1 131 ? 21.090 16.430 24.416 1.00 19.20 367 CYS B CA 1
ATOM 2810 C C . CYS C 1 131 ? 19.907 16.662 23.477 1.00 17.10 367 CYS B C 1
ATOM 2811 O O . CYS C 1 131 ? 19.939 16.240 22.324 1.00 18.38 367 CYS B O 1
ATOM 2814 N N . LEU C 1 132 ? 18.827 17.223 24.011 1.00 16.18 368 LEU B N 1
ATOM 2815 C CA . LEU C 1 132 ? 17.622 17.526 23.232 1.00 16.27 368 LEU B CA 1
ATOM 2816 C C . LEU C 1 132 ? 17.616 19.000 22.834 1.00 17.00 368 LEU B C 1
ATOM 2817 O O . LEU C 1 132 ? 17.599 19.893 23.691 1.00 18.35 368 LEU B O 1
ATOM 2822 N N . VAL C 1 133 ? 17.642 19.253 21.536 1.00 15.06 369 VAL B N 1
ATOM 2823 C CA . VAL C 1 133 ? 17.653 20.616 21.034 1.00 13.87 369 VAL B CA 1
ATOM 2824 C C . VAL C 1 133 ? 16.341 20.737 20.293 1.00 15.20 369 VAL B C 1
ATOM 2825 O O . VAL C 1 133 ? 16.163 20.098 19.256 1.00 16.90 369 VAL B O 1
ATOM 2829 N N . LYS C 1 134 ? 15.406 21.511 20.837 1.00 16.51 370 LYS B N 1
ATOM 2830 C CA . LYS C 1 134 ? 14.091 21.661 20.208 1.00 17.29 370 LYS B CA 1
ATOM 2831 C C . LYS C 1 134 ? 13.588 23.099 20.095 1.00 17.51 370 LYS B C 1
ATOM 2832 O O . LYS C 1 134 ? 14.146 24.017 20.695 1.00 18.60 370 LYS B O 1
ATOM 2838 N N . GLY C 1 135 ? 12.528 23.276 19.316 1.00 16.00 371 GLY B N 1
ATOM 2839 C CA . GLY C 1 135 ? 11.934 24.586 19.134 1.00 15.32 371 GLY B CA 1
ATOM 2840 C C . GLY C 1 135 ? 12.736 25.571 18.308 1.00 15.41 371 GLY B C 1
ATOM 2841 O O . GLY C 1 135 ? 12.519 26.774 18.427 1.00 15.80 371 GLY B O 1
ATOM 2842 N N . PHE C 1 136 ? 13.610 25.078 17.433 1.00 14.99 372 PHE B N 1
ATOM 2843 C CA . PHE C 1 136 ? 14.425 25.973 16.622 1.00 14.59 372 PHE B CA 1
ATOM 2844 C C . PHE C 1 136 ? 14.006 26.177 15.177 1.00 14.91 372 PHE B C 1
ATOM 2845 O O . PHE C 1 136 ? 13.411 25.304 14.554 1.00 15.54 372 PHE B O 1
ATOM 2853 N N . TYR C 1 137 ? 14.316 27.355 14.655 1.00 15.72 373 TYR B N 1
ATOM 2854 C CA . TYR C 1 137 ? 14.005 27.693 13.275 1.00 16.54 373 TYR B CA 1
ATOM 2855 C C . TYR C 1 137 ? 14.944 28.820 12.836 1.00 17.67 373 TYR B C 1
ATOM 2856 O O . TYR C 1 137 ? 15.125 29.793 13.575 1.00 22.23 373 TYR B O 1
ATOM 2865 N N . PRO C 1 138 ? 15.613 28.680 11.678 1.00 15.52 374 PRO B N 1
ATOM 2866 C CA . PRO C 1 138 ? 15.590 27.568 10.723 1.00 15.74 374 PRO B CA 1
ATOM 2867 C C . PRO C 1 138 ? 16.373 26.342 11.195 1.00 16.67 374 PRO B C 1
ATOM 2868 O O . PRO C 1 138 ? 16.907 26.340 12.290 1.00 16.42 374 PRO B O 1
ATOM 2872 N N . SER C 1 139 ? 16.414 25.299 10.368 1.00 19.61 375 SER B N 1
ATOM 2873 C CA . SER C 1 139 ? 17.115 24.052 10.693 1.00 19.31 375 SER B CA 1
ATOM 2874 C C . SER C 1 139 ? 18.635 24.120 10.650 1.00 19.49 375 SER B C 1
ATOM 2875 O O . SER C 1 139 ? 19.299 23.136 10.978 1.00 21.19 375 SER B O 1
ATOM 2878 N N . ASP C 1 140 ? 19.183 25.242 10.188 1.00 19.03 376 ASP B N 1
ATOM 2879 C CA . ASP C 1 140 ? 20.633 25.424 10.111 1.00 19.68 376 ASP B CA 1
ATOM 2880 C C . ASP C 1 140 ? 21.164 25.490 11.536 1.00 18.81 376 ASP B C 1
ATOM 2881 O O . ASP C 1 140 ? 20.875 26.452 12.255 1.00 18.82 376 ASP B O 1
ATOM 2886 N N . ILE C 1 141 ? 21.967 24.499 11.928 1.00 17.49 377 ILE B N 1
ATOM 2887 C CA . ILE C 1 141 ? 22.488 24.422 13.293 1.00 13.78 377 ILE B CA 1
ATOM 2888 C C . ILE C 1 141 ? 23.786 23.606 13.363 1.00 15.02 377 ILE B C 1
ATOM 2889 O O . ILE C 1 141 ? 24.151 22.933 12.399 1.00 16.36 377 ILE B O 1
ATOM 2894 N N . ALA C 1 142 ? 24.481 23.681 14.498 1.00 14.65 378 ALA B N 1
ATOM 2895 C CA . ALA C 1 142 ? 25.724 22.940 14.719 1.00 14.73 378 ALA B CA 1
ATOM 2896 C C . ALA C 1 142 ? 25.722 22.506 16.176 1.00 16.41 378 ALA B C 1
ATOM 2897 O O . ALA C 1 142 ? 25.531 23.341 17.064 1.00 17.99 378 ALA B O 1
ATOM 2899 N N . VAL C 1 143 ? 25.893 21.204 16.416 1.00 17.61 379 VAL B N 1
ATOM 2900 C CA . VAL C 1 143 ? 25.887 20.639 17.769 1.00 16.71 379 VAL B CA 1
ATOM 2901 C C . VAL C 1 143 ? 27.134 19.798 17.995 1.00 19.58 379 VAL B C 1
ATOM 2902 O O . VAL C 1 143 ? 27.426 18.899 17.208 1.00 21.39 379 VAL B O 1
ATOM 2906 N N . GLU C 1 144 ? 27.859 20.081 19.074 1.00 21.28 380 GLU B N 1
ATOM 2907 C CA . GLU C 1 144 ? 29.089 19.351 19.401 1.00 22.76 380 GLU B CA 1
ATOM 2908 C C . GLU C 1 144 ? 29.160 19.080 20.913 1.00 23.68 380 GLU B C 1
ATOM 2909 O O . GLU C 1 144 ? 28.366 19.631 21.680 1.00 22.40 380 GLU B O 1
ATOM 2915 N N . TRP C 1 145 ? 30.093 18.224 21.335 1.00 24.53 381 TRP B N 1
ATOM 2916 C CA . TRP C 1 145 ? 30.265 17.878 22.758 1.00 25.01 381 TRP B CA 1
ATOM 2917 C C . TRP C 1 145 ? 31.700 18.101 23.235 1.00 26.22 381 TRP B C 1
ATOM 2918 O O . TRP C 1 145 ? 32.644 18.018 22.441 1.00 26.41 381 TRP B O 1
ATOM 2929 N N . GLU C 1 146 ? 31.863 18.345 24.534 1.00 28.14 382 GLU B N 1
ATOM 2930 C CA . GLU C 1 146 ? 33.187 18.564 25.122 1.00 31.75 382 GLU B CA 1
ATOM 2931 C C . GLU C 1 146 ? 33.236 18.244 26.616 1.00 33.69 382 GLU B C 1
ATOM 2932 O O . GLU C 1 146 ? 32.202 18.114 27.267 1.00 34.74 382 GLU B O 1
ATOM 2938 N N . SER C 1 147 ? 34.447 18.126 27.148 1.00 35.89 383 SER B N 1
ATOM 2939 C CA . SER C 1 147 ? 34.673 17.836 28.556 1.00 37.60 383 SER B CA 1
ATOM 2940 C C . SER C 1 147 ? 36.031 18.441 28.921 1.00 40.26 383 SER B C 1
ATOM 2941 O O . SER C 1 147 ? 37.046 18.177 28.256 1.00 39.33 383 SER B O 1
ATOM 2944 N N . ASN C 1 148 ? 36.034 19.271 29.963 1.00 43.65 384 ASN B N 1
ATOM 2945 C CA . ASN C 1 148 ? 37.245 19.943 30.444 1.00 45.81 384 ASN B CA 1
ATOM 2946 C C . ASN C 1 148 ? 37.839 20.757 29.308 1.00 45.40 384 ASN B C 1
ATOM 2947 O O . ASN C 1 148 ? 39.052 20.749 29.101 1.00 46.19 384 ASN B O 1
ATOM 2952 N N . GLY C 1 149 ? 36.973 21.409 28.536 1.00 43.97 385 GLY B N 1
ATOM 2953 C CA . GLY C 1 149 ? 37.444 22.220 27.425 1.00 42.87 385 GLY B CA 1
ATOM 2954 C C . GLY C 1 149 ? 37.982 21.427 26.247 1.00 41.56 385 GLY B C 1
ATOM 2955 O O . GLY C 1 149 ? 38.424 22.003 25.258 1.00 41.51 385 GLY B O 1
ATOM 2956 N N . GLN C 1 150 ? 37.972 20.107 26.358 1.00 41.55 386 GLN B N 1
ATOM 2957 C CA . GLN C 1 150 ? 38.442 19.257 25.284 1.00 42.64 386 GLN B CA 1
ATOM 2958 C C . GLN C 1 150 ? 37.256 18.673 24.531 1.00 41.05 386 GLN B C 1
ATOM 2959 O O . GLN C 1 150 ? 36.268 18.268 25.139 1.00 42.11 386 GLN B O 1
ATOM 2965 N N . PRO C 1 151 ? 37.325 18.648 23.192 1.00 38.19 387 PRO B N 1
ATOM 2966 C CA . PRO C 1 151 ? 36.243 18.107 22.361 1.00 35.70 387 PRO B CA 1
ATOM 2967 C C . PRO C 1 151 ? 36.072 16.594 22.444 1.00 33.89 387 PRO B C 1
ATOM 2968 O O . PRO C 1 151 ? 37.052 15.852 22.366 1.00 33.05 387 PRO B O 1
ATOM 2972 N N . GLU C 1 152 ? 34.826 16.148 22.610 1.00 33.19 388 GLU B N 1
ATOM 2973 C CA . GLU C 1 152 ? 34.496 14.720 22.668 1.00 32.02 388 GLU B CA 1
ATOM 2974 C C . GLU C 1 152 ? 33.934 14.380 21.292 1.00 31.62 388 GLU B C 1
ATOM 2975 O O . GLU C 1 152 ? 32.900 14.911 20.900 1.00 34.44 388 GLU B O 1
ATOM 2981 N N . ASN C 1 153 ? 34.622 13.518 20.553 1.00 32.26 389 ASN B N 1
ATOM 2982 C CA . ASN C 1 153 ? 34.204 13.154 19.193 1.00 34.21 389 ASN B CA 1
ATOM 2983 C C . ASN C 1 153 ? 33.314 11.913 19.041 1.00 34.04 389 ASN B C 1
ATOM 2984 O O . ASN C 1 153 ? 32.865 11.592 17.936 1.00 33.89 389 ASN B O 1
ATOM 2989 N N . ASN C 1 154 ? 33.061 11.210 20.136 1.00 33.66 390 ASN B N 1
ATOM 2990 C CA . ASN C 1 154 ? 32.267 9.985 20.082 1.00 31.75 390 ASN B CA 1
ATOM 2991 C C . ASN C 1 154 ? 30.750 10.215 20.174 1.00 30.75 390 ASN B C 1
ATOM 2992 O O . ASN C 1 154 ? 30.099 9.711 21.091 1.00 31.52 390 ASN B O 1
ATOM 2997 N N . TYR C 1 155 ? 30.186 10.958 19.222 1.00 29.07 391 TYR B N 1
ATOM 2998 C CA . TYR C 1 155 ? 28.746 11.239 19.226 1.00 24.75 391 TYR B CA 1
ATOM 2999 C C . TYR C 1 155 ? 28.105 11.140 17.833 1.00 23.45 391 TYR B C 1
ATOM 3000 O O . TYR C 1 155 ? 28.799 11.127 16.812 1.00 24.00 391 TYR B O 1
ATOM 3009 N N . LYS C 1 156 ? 26.779 11.054 17.812 1.00 21.00 392 LYS B N 1
ATOM 3010 C CA . LYS C 1 156 ? 26.006 10.965 16.575 1.00 19.82 392 LYS B CA 1
ATOM 3011 C C . LYS C 1 156 ? 24.806 11.879 16.781 1.00 19.12 392 LYS B C 1
ATOM 3012 O O . LYS C 1 156 ? 24.211 11.887 17.866 1.00 21.36 392 LYS B O 1
ATOM 3018 N N . THR C 1 157 ? 24.462 12.660 15.764 1.00 15.54 393 THR B N 1
ATOM 3019 C CA . THR C 1 157 ? 23.337 13.569 15.881 1.00 14.52 393 THR B CA 1
ATOM 3020 C C . THR C 1 157 ? 22.306 13.282 14.800 1.00 15.93 393 THR B C 1
ATOM 3021 O O . THR C 1 157 ? 22.651 13.104 13.632 1.00 17.92 393 THR B O 1
ATOM 3025 N N . THR C 1 158 ? 21.040 13.202 15.196 1.00 15.66 394 THR B N 1
ATOM 3026 C CA . THR C 1 158 ? 19.985 12.915 14.246 1.00 14.98 394 THR B CA 1
ATOM 3027 C C . THR C 1 158 ? 19.773 14.117 13.366 1.00 15.47 394 THR B C 1
ATOM 3028 O O . THR C 1 158 ? 20.202 15.212 13.712 1.00 19.02 394 THR B O 1
ATOM 3032 N N . PRO C 1 159 ? 19.286 13.902 12.136 1.00 17.46 395 PRO B N 1
ATOM 3033 C CA . PRO C 1 159 ? 19.067 15.090 11.309 1.00 16.78 395 PRO B CA 1
ATOM 3034 C C . PRO C 1 159 ? 17.858 15.831 11.914 1.00 16.92 395 PRO B C 1
ATOM 3035 O O . PRO C 1 159 ? 17.130 15.267 12.736 1.00 13.92 395 PRO B O 1
ATOM 3039 N N . PRO C 1 160 ? 17.698 17.127 11.601 1.00 17.46 396 PRO B N 1
ATOM 3040 C CA . PRO C 1 160 ? 16.563 17.868 12.153 1.00 14.17 396 PRO B CA 1
ATOM 3041 C C . PRO C 1 160 ? 15.255 17.275 11.690 1.00 13.74 396 PRO B C 1
ATOM 3042 O O . PRO C 1 160 ? 15.103 16.932 10.517 1.00 14.25 396 PRO B O 1
ATOM 3046 N N . VAL C 1 161 ? 14.324 17.127 12.625 1.00 14.78 397 VAL B N 1
ATOM 3047 C CA . VAL C 1 161 ? 12.997 16.584 12.335 1.00 13.82 397 VAL B CA 1
ATOM 3048 C C . VAL C 1 161 ? 12.004 17.736 12.537 1.00 16.14 397 VAL B C 1
ATOM 3049 O O . VAL C 1 161 ? 12.129 18.500 13.500 1.00 17.31 397 VAL B O 1
ATOM 3053 N N . LEU C 1 162 ? 11.071 17.899 11.600 1.00 16.11 398 LEU B N 1
ATOM 3054 C CA . LEU C 1 162 ? 10.080 18.964 11.675 1.00 15.64 398 LEU B CA 1
ATOM 3055 C C . LEU C 1 162 ? 9.003 18.625 12.698 1.00 16.76 398 LEU B C 1
ATOM 3056 O O . LEU C 1 162 ? 8.319 17.613 12.568 1.00 19.93 398 LEU B O 1
ATOM 3061 N N . ASP C 1 163 ? 8.884 19.450 13.735 1.00 18.14 399 ASP B N 1
ATOM 3062 C CA . ASP C 1 163 ? 7.891 19.247 14.799 1.00 17.34 399 ASP B CA 1
ATOM 3063 C C . ASP C 1 163 ? 6.505 19.768 14.379 1.00 17.43 399 ASP B C 1
ATOM 3064 O O . ASP C 1 163 ? 6.370 20.499 13.395 1.00 16.56 399 ASP B O 1
ATOM 3069 N N . SER C 1 164 ? 5.482 19.428 15.153 1.00 17.58 400 SER B N 1
ATOM 3070 C CA . SER C 1 164 ? 4.118 19.829 14.839 1.00 18.28 400 SER B CA 1
ATOM 3071 C C . SER C 1 164 ? 3.805 21.316 14.976 1.00 20.40 400 SER B C 1
ATOM 3072 O O . SER C 1 164 ? 2.709 21.753 14.626 1.00 21.25 400 SER B O 1
ATOM 3075 N N . ASP C 1 165 ? 4.752 22.098 15.486 1.00 20.26 401 ASP B N 1
ATOM 3076 C CA . ASP C 1 165 ? 4.526 23.528 15.660 1.00 19.78 401 ASP B CA 1
ATOM 3077 C C . ASP C 1 165 ? 5.272 24.369 14.635 1.00 19.96 401 ASP B C 1
ATOM 3078 O O . ASP C 1 165 ? 5.388 25.585 14.785 1.00 18.79 401 ASP B O 1
ATOM 3083 N N . GLY C 1 166 ? 5.825 23.707 13.627 1.00 20.13 402 GLY B N 1
ATOM 3084 C CA . GLY C 1 166 ? 6.552 24.414 12.592 1.00 21.12 402 GLY B CA 1
ATOM 3085 C C . GLY C 1 166 ? 8.007 24.675 12.913 1.00 21.41 402 GLY B C 1
ATOM 3086 O O . GLY C 1 166 ? 8.697 25.376 12.162 1.00 23.36 402 GLY B O 1
ATOM 3087 N N . SER C 1 167 ? 8.471 24.138 14.037 1.00 18.99 403 SER B N 1
ATOM 3088 C CA . SER C 1 167 ? 9.859 24.308 14.436 1.00 16.54 403 SER B CA 1
ATOM 3089 C C . SER C 1 167 ? 10.542 22.974 14.251 1.00 15.46 403 SER B C 1
ATOM 3090 O O . SER C 1 167 ? 9.882 21.975 13.986 1.00 15.86 403 SER B O 1
ATOM 3093 N N . PHE C 1 168 ? 11.851 22.949 14.455 1.00 15.85 404 PHE B N 1
ATOM 3094 C CA . PHE C 1 168 ? 12.637 21.731 14.326 1.00 14.77 404 PHE B CA 1
ATOM 3095 C C . PHE C 1 168 ? 13.211 21.315 15.672 1.00 14.23 404 PHE B C 1
ATOM 3096 O O . PHE C 1 168 ? 13.383 22.141 16.569 1.00 15.74 404 PHE B O 1
ATOM 3104 N N . PHE C 1 169 ? 13.525 20.030 15.788 1.00 15.01 405 PHE B N 1
ATOM 3105 C CA . PHE C 1 169 ? 14.133 19.469 16.989 1.00 14.78 405 PHE B CA 1
ATOM 3106 C C . PHE C 1 169 ? 15.061 18.342 16.517 1.00 16.06 405 PHE B C 1
ATOM 3107 O O . PHE C 1 169 ? 14.953 17.856 15.380 1.00 14.70 405 PHE B O 1
ATOM 3115 N N . LEU C 1 170 ? 15.996 17.960 17.375 1.00 14.50 406 LEU B N 1
ATOM 3116 C CA . LEU C 1 170 ? 16.911 16.881 17.069 1.00 11.40 406 LEU B CA 1
ATOM 3117 C C . LEU C 1 170 ? 17.451 16.368 18.391 1.00 13.13 406 LEU B C 1
ATOM 3118 O O . LEU C 1 170 ? 17.231 16.973 19.456 1.00 12.44 406 LEU B O 1
ATOM 3123 N N . TYR C 1 171 ? 18.136 15.239 18.322 1.00 14.19 407 TYR B N 1
ATOM 3124 C CA . TYR C 1 171 ? 18.741 14.633 19.490 1.00 15.62 407 TYR B CA 1
ATOM 3125 C C . TYR C 1 171 ? 20.204 14.304 19.152 1.00 17.14 407 TYR B C 1
ATOM 3126 O O . TYR C 1 171 ? 20.518 13.941 18.010 1.00 16.31 407 TYR B O 1
ATOM 3135 N N . SER C 1 172 ? 21.094 14.480 20.125 1.00 16.43 408 SER B N 1
ATOM 3136 C CA . SER C 1 172 ? 22.504 14.165 19.940 1.00 16.67 408 SER B CA 1
ATOM 3137 C C . SER C 1 172 ? 22.860 13.207 21.055 1.00 17.51 408 SER B C 1
ATOM 3138 O O . SER C 1 172 ? 22.509 13.433 22.216 1.00 19.07 408 SER B O 1
ATOM 3141 N N . LYS C 1 173 ? 23.567 12.146 20.704 1.00 17.35 409 LYS B N 1
ATOM 3142 C CA . LYS C 1 173 ? 23.947 11.148 21.680 1.00 16.89 409 LYS B CA 1
ATOM 3143 C C . LYS C 1 173 ? 25.453 10.957 21.727 1.00 19.09 409 LYS B C 1
ATOM 3144 O O . LYS C 1 173 ? 26.090 10.649 20.707 1.00 19.80 409 LYS B O 1
ATOM 3150 N N . LEU C 1 174 ? 26.014 11.178 22.912 1.00 18.57 410 LEU B N 1
ATOM 3151 C CA . LEU C 1 174 ? 27.438 10.988 23.159 1.00 19.48 410 LEU B CA 1
ATOM 3152 C C . LEU C 1 174 ? 27.534 9.703 23.966 1.00 22.03 410 LEU B C 1
ATOM 3153 O O . LEU C 1 174 ? 26.810 9.538 24.940 1.00 23.08 410 LEU B O 1
ATOM 3158 N N . THR C 1 175 ? 28.414 8.800 23.557 1.00 25.92 411 THR B N 1
ATOM 3159 C CA . THR C 1 175 ? 28.594 7.528 24.241 1.00 31.05 411 THR B CA 1
ATOM 3160 C C . THR C 1 175 ? 29.939 7.526 24.987 1.00 37.12 411 THR B C 1
ATOM 3161 O O . THR C 1 175 ? 31.000 7.691 24.363 1.00 38.28 411 THR B O 1
ATOM 3165 N N . VAL C 1 176 ? 29.896 7.333 26.309 1.00 40.67 412 VAL B N 1
ATOM 3166 C CA . VAL C 1 176 ? 31.108 7.318 27.140 1.00 45.30 412 VAL B CA 1
ATOM 3167 C C . VAL C 1 176 ? 31.209 6.127 28.106 1.00 48.13 412 VAL B C 1
ATOM 3168 O O . VAL C 1 176 ? 30.248 5.378 28.273 1.00 47.34 412 VAL B O 1
ATOM 3172 N N . ASP C 1 177 ? 32.375 5.960 28.735 1.00 50.81 413 ASP B N 1
ATOM 3173 C CA . ASP C 1 177 ? 32.603 4.864 29.679 1.00 52.93 413 ASP B CA 1
ATOM 3174 C C . ASP C 1 177 ? 31.932 5.139 31.011 1.00 53.47 413 ASP B C 1
ATOM 3175 O O . ASP C 1 177 ? 32.121 6.211 31.593 1.00 54.32 413 ASP B O 1
ATOM 3180 N N . LYS C 1 178 ? 31.179 4.157 31.506 1.00 53.47 414 LYS B N 1
ATOM 3181 C CA . LYS C 1 178 ? 30.448 4.299 32.769 1.00 53.75 414 LYS B CA 1
ATOM 3182 C C . LYS C 1 178 ? 31.303 4.914 33.866 1.00 52.71 414 LYS B C 1
ATOM 3183 O O . LYS C 1 178 ? 30.817 5.702 34.679 1.00 51.18 414 LYS B O 1
ATOM 3189 N N . SER C 1 179 ? 32.582 4.556 33.864 1.00 51.84 415 SER B N 1
ATOM 3190 C CA . SER C 1 179 ? 33.528 5.067 34.837 1.00 50.47 415 SER B CA 1
ATOM 3191 C C . SER C 1 179 ? 33.479 6.593 34.840 1.00 50.27 415 SER B C 1
ATOM 3192 O O . SER C 1 179 ? 33.113 7.210 35.846 1.00 47.64 415 SER B O 1
ATOM 3195 N N . ARG C 1 180 ? 33.766 7.179 33.678 1.00 50.86 416 ARG B N 1
ATOM 3196 C CA . ARG C 1 180 ? 33.787 8.630 33.500 1.00 50.30 416 ARG B CA 1
ATOM 3197 C C . ARG C 1 180 ? 32.554 9.299 34.098 1.00 49.84 416 ARG B C 1
ATOM 3198 O O . ARG C 1 180 ? 32.664 10.173 34.965 1.00 50.29 416 ARG B O 1
ATOM 3206 N N . TRP C 1 181 ? 31.380 8.854 33.671 1.00 49.68 417 TRP B N 1
ATOM 3207 C CA . TRP C 1 181 ? 30.129 9.423 34.165 1.00 50.84 417 TRP B CA 1
ATOM 3208 C C . TRP C 1 181 ? 29.995 9.282 35.687 1.00 51.35 417 TRP B C 1
ATOM 3209 O O . TRP C 1 181 ? 29.640 10.240 36.387 1.00 50.63 417 TRP B O 1
ATOM 3220 N N . GLN C 1 182 ? 30.315 8.089 36.182 1.00 53.16 418 GLN B N 1
ATOM 3221 C CA . GLN C 1 182 ? 30.241 7.747 37.606 1.00 53.96 418 GLN B CA 1
ATOM 3222 C C . GLN C 1 182 ? 31.113 8.683 38.466 1.00 54.22 418 GLN B C 1
ATOM 3223 O O . GLN C 1 182 ? 30.668 9.188 39.505 1.00 52.98 418 GLN B O 1
ATOM 3229 N N . GLN C 1 183 ? 32.336 8.935 37.989 1.00 54.45 419 GLN B N 1
ATOM 3230 C CA . GLN C 1 183 ? 33.329 9.779 38.666 1.00 53.71 419 GLN B CA 1
ATOM 3231 C C . GLN C 1 183 ? 32.971 11.259 38.859 1.00 52.47 419 GLN B C 1
ATOM 3232 O O . GLN C 1 183 ? 33.729 12.007 39.488 1.00 53.41 419 GLN B O 1
ATOM 3238 N N . GLY C 1 184 ? 31.836 11.685 38.311 1.00 49.64 420 GLY B N 1
ATOM 3239 C CA . GLY C 1 184 ? 31.420 13.067 38.454 1.00 44.33 420 GLY B CA 1
ATOM 3240 C C . GLY C 1 184 ? 31.936 14.003 37.380 1.00 42.59 420 GLY B C 1
ATOM 3241 O O . GLY C 1 184 ? 31.707 15.211 37.473 1.00 40.52 420 GLY B O 1
ATOM 3242 N N . ASN C 1 185 ? 32.637 13.465 36.378 1.00 41.59 421 ASN B N 1
ATOM 3243 C CA . ASN C 1 185 ? 33.166 14.273 35.270 1.00 43.11 421 ASN B CA 1
ATOM 3244 C C . ASN C 1 185 ? 32.099 15.183 34.646 1.00 44.34 421 ASN B C 1
ATOM 3245 O O . ASN C 1 185 ? 30.919 14.799 34.544 1.00 46.93 421 ASN B O 1
ATOM 3250 N N . VAL C 1 186 ? 32.511 16.370 34.199 1.00 41.66 422 VAL B N 1
ATOM 3251 C CA . VAL C 1 186 ? 31.572 17.298 33.568 1.00 38.99 422 VAL B CA 1
ATOM 3252 C C . VAL C 1 186 ? 31.660 17.286 32.033 1.00 37.18 422 VAL B C 1
ATOM 3253 O O . VAL C 1 186 ? 32.742 17.471 31.447 1.00 34.93 422 VAL B O 1
ATOM 3257 N N . PHE C 1 187 ? 30.515 17.013 31.404 1.00 35.38 423 PHE B N 1
ATOM 3258 C CA . PHE C 1 187 ? 30.380 16.960 29.946 1.00 32.53 423 PHE B CA 1
ATOM 3259 C C . PHE C 1 187 ? 29.410 18.057 29.484 1.00 30.95 423 PHE B C 1
ATOM 3260 O O . PHE C 1 187 ? 28.457 18.400 30.198 1.00 29.72 423 PHE B O 1
ATOM 3268 N N . SER C 1 188 ? 29.631 18.584 28.282 1.00 29.51 424 SER B N 1
ATOM 3269 C CA . SER C 1 188 ? 28.792 19.653 27.758 1.00 27.78 424 SER B CA 1
ATOM 3270 C C . SER C 1 188 ? 28.333 19.530 26.302 1.00 27.56 424 SER B C 1
ATOM 3271 O O . SER C 1 188 ? 29.028 18.959 25.451 1.00 25.80 424 SER B O 1
ATOM 3274 N N . CYS C 1 189 ? 27.150 20.093 26.049 1.00 27.67 425 CYS B N 1
ATOM 3275 C CA . CYS C 1 189 ? 26.508 20.125 24.739 1.00 23.91 425 CYS B CA 1
ATOM 3276 C C . CYS C 1 189 ? 26.582 21.560 24.222 1.00 22.85 425 CYS B C 1
ATOM 3277 O O . CYS C 1 189 ? 25.965 22.464 24.780 1.00 21.10 425 CYS B O 1
ATOM 3280 N N . SER C 1 190 ? 27.394 21.772 23.198 1.00 24.30 426 SER B N 1
ATOM 3281 C CA . SER C 1 190 ? 27.569 23.091 22.604 1.00 24.41 426 SER B CA 1
ATOM 3282 C C . SER C 1 190 ? 26.662 23.203 21.391 1.00 22.91 426 SER B C 1
ATOM 3283 O O . SER C 1 190 ? 26.741 22.377 20.471 1.00 21.17 426 SER B O 1
ATOM 3286 N N . VAL C 1 191 ? 25.826 24.236 21.379 1.00 20.09 427 VAL B N 1
ATOM 3287 C CA . VAL C 1 191 ? 24.911 24.464 20.271 1.00 18.13 427 VAL B CA 1
ATOM 3288 C C . VAL C 1 191 ? 25.109 25.866 19.689 1.00 19.82 427 VAL B C 1
ATOM 3289 O O . VAL C 1 191 ? 25.244 26.856 20.430 1.00 17.19 427 VAL B O 1
ATOM 3293 N N . MET C 1 192 ? 25.143 25.935 18.360 1.00 19.68 428 MET B N 1
ATOM 3294 C CA . MET C 1 192 ? 25.294 27.192 17.633 1.00 18.44 428 MET B CA 1
ATOM 3295 C C . MET C 1 192 ? 24.099 27.379 16.708 1.00 16.07 428 MET B C 1
ATOM 3296 O O . MET C 1 192 ? 23.823 26.529 15.858 1.00 14.85 428 MET B O 1
ATOM 3301 N N . HIS C 1 193 ? 23.419 28.508 16.853 1.00 13.12 429 HIS B N 1
ATOM 3302 C CA . HIS C 1 193 ? 22.247 28.809 16.048 1.00 14.48 429 HIS B CA 1
ATOM 3303 C C . HIS C 1 193 ? 22.079 30.327 16.056 1.00 15.26 429 HIS B C 1
ATOM 3304 O O . HIS C 1 193 ? 22.308 30.975 17.076 1.00 16.17 429 HIS B O 1
ATOM 3311 N N . GLU C 1 194 ? 21.640 30.893 14.939 1.00 15.96 430 GLU B N 1
ATOM 3312 C CA . GLU C 1 194 ? 21.482 32.343 14.837 1.00 16.83 430 GLU B CA 1
ATOM 3313 C C . GLU C 1 194 ? 20.580 33.002 15.882 1.00 17.49 430 GLU B C 1
ATOM 3314 O O . GLU C 1 194 ? 20.808 34.155 16.254 1.00 16.39 430 GLU B O 1
ATOM 3320 N N . ALA C 1 195 ? 19.564 32.273 16.343 1.00 16.87 431 ALA B N 1
ATOM 3321 C CA . ALA C 1 195 ? 18.598 32.793 17.306 1.00 17.47 431 ALA B CA 1
ATOM 3322 C C . ALA C 1 195 ? 19.015 32.786 18.770 1.00 18.82 431 ALA B C 1
ATOM 3323 O O . ALA C 1 195 ? 18.273 33.282 19.631 1.00 19.27 431 ALA B O 1
ATOM 3325 N N . LEU C 1 196 ? 20.158 32.165 19.054 1.00 19.02 432 LEU B N 1
ATOM 3326 C CA . LEU C 1 196 ? 20.696 32.092 20.412 1.00 17.81 432 LEU B CA 1
ATOM 3327 C C . LEU C 1 196 ? 21.410 33.407 20.693 1.00 20.18 432 LEU B C 1
ATOM 3328 O O . LEU C 1 196 ? 21.801 34.118 19.754 1.00 21.08 432 LEU B O 1
ATOM 3333 N N . HIS C 1 197 ? 21.559 33.764 21.968 1.00 19.77 433 HIS B N 1
ATOM 3334 C CA . HIS C 1 197 ? 22.280 34.996 22.278 1.00 18.30 433 HIS B CA 1
ATOM 3335 C C . HIS C 1 197 ? 23.717 34.699 21.888 1.00 17.74 433 HIS B C 1
ATOM 3336 O O . HIS C 1 197 ? 24.301 33.731 22.381 1.00 17.19 433 HIS B O 1
ATOM 3343 N N . ASN C 1 198 ? 24.255 35.489 20.967 1.00 16.58 434 ASN B N 1
ATOM 3344 C CA . ASN C 1 198 ? 25.621 35.300 20.489 1.00 16.67 434 ASN B CA 1
ATOM 3345 C C . ASN C 1 198 ? 25.765 34.004 19.682 1.00 15.91 434 ASN B C 1
ATOM 3346 O O . ASN C 1 198 ? 26.881 33.500 19.487 1.00 12.49 434 ASN B O 1
ATOM 3351 N N . HIS C 1 199 ? 24.637 33.489 19.192 1.00 14.58 435 HIS B N 1
ATOM 3352 C CA . HIS C 1 199 ? 24.630 32.263 18.401 1.00 15.75 435 HIS B CA 1
ATOM 3353 C C . HIS C 1 199 ? 25.235 31.111 19.194 1.00 16.92 435 HIS B C 1
ATOM 3354 O O . HIS C 1 199 ? 25.654 30.115 18.604 1.00 18.53 435 HIS B O 1
ATOM 3361 N N . TYR C 1 200 ? 25.249 31.210 20.520 1.00 17.92 436 TYR B N 1
ATOM 3362 C CA . TYR C 1 200 ? 25.863 30.161 21.331 1.00 19.32 436 TYR B CA 1
ATOM 3363 C C . TYR C 1 200 ? 25.198 29.910 22.694 1.00 21.37 436 TYR B C 1
ATOM 3364 O O . TYR C 1 200 ? 24.517 30.772 23.263 1.00 24.74 436 TYR B O 1
ATOM 3373 N N . THR C 1 201 ? 25.392 28.696 23.190 1.00 22.47 437 THR B N 1
ATOM 3374 C CA . THR C 1 201 ? 24.870 28.263 24.472 1.00 23.25 437 THR B CA 1
ATOM 3375 C C . THR C 1 201 ? 25.475 26.880 24.733 1.00 25.32 437 THR B C 1
ATOM 3376 O O . THR C 1 201 ? 25.757 26.110 23.794 1.00 24.84 437 THR B O 1
ATOM 3380 N N . GLN C 1 202 ? 25.756 26.615 26.003 1.00 25.01 438 GLN B N 1
ATOM 3381 C CA . GLN C 1 202 ? 26.313 25.344 26.424 1.00 23.58 438 GLN B CA 1
ATOM 3382 C C . GLN C 1 202 ? 25.444 24.829 27.547 1.00 23.47 438 GLN B C 1
ATOM 3383 O O . GLN C 1 202 ? 24.931 25.611 28.357 1.00 22.92 438 GLN B O 1
ATOM 3389 N N . LYS C 1 203 ? 25.247 23.520 27.571 1.00 23.16 439 LYS B N 1
ATOM 3390 C CA . LYS C 1 203 ? 24.469 22.904 28.623 1.00 26.73 439 LYS B CA 1
ATOM 3391 C C . LYS C 1 203 ? 25.318 21.788 29.183 1.00 28.34 439 LYS B C 1
ATOM 3392 O O . LYS C 1 203 ? 25.812 20.932 28.446 1.00 25.24 439 LYS B O 1
ATOM 3398 N N . SER C 1 204 ? 25.546 21.866 30.488 1.00 33.46 440 SER B N 1
ATOM 3399 C CA . SER C 1 204 ? 26.365 20.910 31.224 1.00 38.12 440 SER B CA 1
ATOM 3400 C C . SER C 1 204 ? 25.593 19.681 31.715 1.00 38.64 440 SER B C 1
ATOM 3401 O O . SER C 1 204 ? 24.392 19.764 31.985 1.00 38.39 440 SER B O 1
ATOM 3404 N N . LEU C 1 205 ? 26.301 18.561 31.857 1.00 38.86 441 LEU B N 1
ATOM 3405 C CA . LEU C 1 205 ? 25.699 17.313 32.318 1.00 39.97 441 LEU B CA 1
ATOM 3406 C C . LEU C 1 205 ? 26.642 16.506 33.229 1.00 41.00 441 LEU B C 1
ATOM 3407 O O . LEU C 1 205 ? 27.721 16.073 32.798 1.00 40.28 441 LEU B O 1
ATOM 3412 N N . SER C 1 206 ? 26.238 16.337 34.491 1.00 41.87 442 SER B N 1
ATOM 3413 C CA . SER C 1 206 ? 27.001 15.565 35.479 1.00 42.78 442 SER B CA 1
ATOM 3414 C C . SER C 1 206 ? 26.151 15.323 36.727 1.00 42.83 442 SER B C 1
ATOM 3415 O O . SER C 1 206 ? 24.953 15.616 36.740 1.00 44.10 442 SER B O 1
ATOM 3418 N N . LEU C 1 207 ? 26.787 14.834 37.785 1.00 43.25 443 LEU B N 1
ATOM 3419 C CA . LEU C 1 207 ? 26.108 14.528 39.043 1.00 41.46 443 LEU B CA 1
ATOM 3420 C C . LEU C 1 207 ? 26.420 15.570 40.131 1.00 40.57 443 LEU B C 1
ATOM 3421 O O . LEU C 1 207 ? 27.507 15.578 40.721 1.00 36.57 443 LEU B O 1
ATOM 3426 N N . ASP D 2 1 ? 28.847 41.426 24.951 1.00 34.85 1 ASP F N 1
ATOM 3427 C CA . ASP D 2 1 ? 29.773 40.372 25.482 1.00 34.05 1 ASP F CA 1
ATOM 3428 C C . ASP D 2 1 ? 30.000 39.378 24.352 1.00 33.05 1 ASP F C 1
ATOM 3429 O O . ASP D 2 1 ? 29.348 39.478 23.319 1.00 35.27 1 ASP F O 1
ATOM 3434 N N . CYS D 2 2 ? 30.891 38.414 24.550 1.00 31.11 2 CYS F N 1
ATOM 3435 C CA . CYS D 2 2 ? 31.197 37.448 23.503 1.00 28.39 2 CYS F CA 1
ATOM 3436 C C . CYS D 2 2 ? 31.028 36.004 23.926 1.00 28.75 2 CYS F C 1
ATOM 3437 O O . CYS D 2 2 ? 30.893 35.707 25.115 1.00 30.10 2 CYS F O 1
ATOM 3440 N N . ALA D 2 3 ? 31.058 35.113 22.935 1.00 29.17 3 ALA F N 1
ATOM 3441 C CA . ALA D 2 3 ? 30.931 33.670 23.139 1.00 30.01 3 ALA F CA 1
ATOM 3442 C C . ALA D 2 3 ? 32.111 33.026 22.437 1.00 30.25 3 ALA F C 1
ATOM 3443 O O . ALA D 2 3 ? 32.504 33.462 21.354 1.00 30.98 3 ALA F O 1
ATOM 3445 N N . TRP D 2 4 ? 32.678 31.996 23.048 1.00 31.67 4 TRP F N 1
ATOM 3446 C CA . TRP D 2 4 ? 33.834 31.325 22.474 1.00 32.06 4 TRP F CA 1
ATOM 3447 C C . TRP D 2 4 ? 33.608 29.818 22.440 1.00 32.05 4 TRP F C 1
ATOM 3448 O O . TRP D 2 4 ? 33.087 29.237 23.390 1.00 32.14 4 TRP F O 1
ATOM 3459 N N . HIS D 2 5 ? 33.979 29.200 21.325 1.00 32.99 5 HIS F N 1
ATOM 3460 C CA . HIS D 2 5 ? 33.846 27.763 21.136 1.00 32.73 5 HIS F CA 1
ATOM 3461 C C . HIS D 2 5 ? 35.259 27.206 21.000 1.00 34.20 5 HIS F C 1
ATOM 3462 O O . HIS D 2 5 ? 35.922 27.419 19.978 1.00 34.53 5 HIS F O 1
ATOM 3469 N N . LEU D 2 6 ? 35.731 26.537 22.050 1.00 34.57 6 LEU F N 1
ATOM 3470 C CA . LEU D 2 6 ? 37.067 25.944 22.052 1.00 35.43 6 LEU F CA 1
ATOM 3471 C C . LEU D 2 6 ? 38.148 26.986 21.761 1.00 36.60 6 LEU F C 1
ATOM 3472 O O . LEU D 2 6 ? 39.099 26.723 21.015 1.00 35.70 6 LEU F O 1
ATOM 3477 N N . GLY D 2 7 ? 37.991 28.175 22.334 1.00 37.43 7 GLY F N 1
ATOM 3478 C CA . GLY D 2 7 ? 38.969 29.223 22.114 1.00 38.95 7 GLY F CA 1
ATOM 3479 C C . GLY D 2 7 ? 38.664 30.140 20.942 1.00 39.28 7 GLY F C 1
ATOM 3480 O O . GLY D 2 7 ? 39.090 31.292 20.945 1.00 42.00 7 GLY F O 1
ATOM 3481 N N . GLU D 2 8 ? 37.936 29.648 19.943 1.00 38.59 8 GLU F N 1
ATOM 3482 C CA . GLU D 2 8 ? 37.590 30.458 18.773 1.00 37.57 8 GLU F CA 1
ATOM 3483 C C . GLU D 2 8 ? 36.463 31.440 19.058 1.00 34.89 8 GLU F C 1
ATOM 3484 O O . GLU D 2 8 ? 35.497 31.099 19.742 1.00 34.71 8 GLU F O 1
ATOM 3490 N N . LEU D 2 9 ? 36.569 32.648 18.511 1.00 32.00 9 LEU F N 1
ATOM 3491 C CA . LEU D 2 9 ? 35.535 33.658 18.721 1.00 27.85 9 LEU F CA 1
ATOM 3492 C C . LEU D 2 9 ? 34.328 33.315 17.880 1.00 25.43 9 LEU F C 1
ATOM 3493 O O . LEU D 2 9 ? 34.435 33.119 16.671 1.00 26.38 9 LEU F O 1
ATOM 3498 N N . VAL D 2 10 ? 33.179 33.227 18.532 1.00 22.45 10 VAL F N 1
ATOM 3499 C CA . VAL D 2 10 ? 31.948 32.911 17.844 1.00 18.45 10 VAL F CA 1
ATOM 3500 C C . VAL D 2 10 ? 31.253 34.185 17.426 1.00 18.93 10 VAL F C 1
ATOM 3501 O O . VAL D 2 10 ? 31.153 34.473 16.238 1.00 19.89 10 VAL F O 1
ATOM 3505 N N . TRP D 2 11 ? 30.844 34.989 18.399 1.00 18.72 11 TRP F N 1
ATOM 3506 C CA . TRP D 2 11 ? 30.109 36.207 18.093 1.00 19.89 11 TRP F CA 1
ATOM 3507 C C . TRP D 2 11 ? 30.086 37.109 19.310 1.00 22.86 11 TRP F C 1
ATOM 3508 O O . TRP D 2 11 ? 30.247 36.626 20.437 1.00 23.85 11 TRP F O 1
ATOM 3519 N N . CYS D 2 12 ? 29.859 38.403 19.088 1.00 24.42 12 CYS F N 1
ATOM 3520 C CA . CYS D 2 12 ? 29.775 39.365 20.181 1.00 26.86 12 CYS F CA 1
ATOM 3521 C C . CYS D 2 12 ? 28.615 40.322 19.943 1.00 29.15 12 CYS F C 1
ATOM 3522 O O . CYS D 2 12 ? 28.449 40.828 18.830 1.00 27.79 12 CYS F O 1
ATOM 3525 N N . THR D 2 13 ? 27.789 40.533 20.963 1.00 32.63 13 THR F N 1
ATOM 3526 C CA . THR D 2 13 ? 26.689 41.481 20.838 1.00 38.91 13 THR F CA 1
ATOM 3527 C C . THR D 2 13 ? 27.201 42.868 21.245 1.00 41.56 13 THR F C 1
ATOM 3528 O O . THR D 2 13 ? 27.732 43.056 22.363 1.00 42.26 13 THR F O 1
#

Foldseek 3Di:
DKDKDKAWFALCQLLDPVHWTKIKIKIKFAAPVWNDKDKWKDKQNHTDDPKDKDDWADPPPRIIMTMIMGIDDSCSQVVWIKMKIWMDIPVDPDIDIDIDGFDDDDWWAWDKDKDFFDPVCLVDFKTKIKIKTWDGPDQRKDKFKDFPPHGQPQKDKDRWDQDPVRITMIMMIHIGGSVCQVVFTKMKMWMADPNDVSRIDIDIDGD/DFDDDPNHTDDDD/DKDKDKAFFALCQLLDPVHWTKIKIKIKQQAPVWNDKDKWKDKQNHTDDPKDKDDWADPPPRIIMTMIMGIDDSCSQVVWIKMKIWIDIPVDPDIDIDIDGFDDDDWWAWDKDKDFFDPVQLVDFKTKIKIKTWDGPDQRKDKFKDFPPHGQDQKDKDRWDQDPVRITMIMMIHIGGSVCQVVFTKMKMWMADPNDVSSIDIDIDHD/DWDDDPNHTDDDD

InterPro domains:
  IPR003006 Immunoglobulin/major histocompatibility complex, conserved site [PS00290] (81-87)
  IPR003006 Immunoglobulin/major histocompatibility complex, conserved site [PS00290] (306-312)
  IPR003597 Immunoglobulin C1-set [PF07654] (8-88)
  IPR003597 Immunoglobulin C1-set [PF07654] (123-211)
  IPR003597 Immunoglobulin C1-set [PF07654] (231-315)
  IPR003597 Immunoglobulin C1-set [SM00407] (22-93)
  IPR003597 Immunoglobulin C1-set [SM00407] (139-214)
  IPR003597 Immunoglobulin C1-set [SM00407] (245-318)
  IPR007110 Immunoglobulin-like domain [PS50835] (6-99)
  IPR007110 Immunoglobulin-like domain [PS50835] (121-220)
  IPR007110 Immunoglobulin-like domain [PS50835] (229-325)
  IPR013783 Immunoglobulin-like fold [G3DSA:2.60.40.10] (1-108)
  IPR013783 Immunoglobulin-like fold [G3DSA:2.60.40.10] (109-220)
  IPR013783 Immunoglobulin-like fold [G3DSA:2.60.40.10] (221-328)
  IPR036179 Immunoglobulin-like domain superfamily [SSF48726] (6-112)
  IPR036179 Immunoglobulin-like domain superfamily [SSF48726] (116-222)
  IPR036179 Immunoglobulin-like domain superfamily [SSF48726] (229-322)
  IPR050380 Immune Recognition and Response Modulators [PTHR23411] (2-369)

Nearest PDB structures (foldseek):
  1dn2-assembly1_B  TM=1.002E+00  e=7.486E-40  Homo sapiens
  5nsc-assembly1_A  TM=1.002E+00  e=2.291E-39  Homo sapiens
  5nsc-assembly1_B  TM=1.001E+00  e=1.194E-38  Homo sapiens
  6bz4-assembly1_A  TM=9.954E-01  e=7.392E-39  Homo sapiens
  4q74-assembly1_B  TM=9.853E-01  e=5.092E-39  Homo sapiens

B-factor: mean 26.59, std 9.98, range [2.0, 74.9]

Radius of gyration: 26.62 Å; Cα contacts (8 Å, |Δi|>4): 1064; chains: 4; bounding box: 48×64×66 Å

Organism: Homo sapiens (NCBI:txid9606)

GO terms:
  GO:0001788 antibody-dependent cellular cytotoxicity (P, IDA)
  GO:0034988 Fc-gamma receptor I complex binding (F, IDA)
  GO:0097278 complement-dependent cytotoxicity (P, IDA)
  GO:0005576 extracellular region (C, TAS)
  GO:0005515 protein binding (F, IPI)
  GO:0002250 adaptive immune response (P, IDA)
  GO:0005576 extracellular region (C, IDA)
  GO:0003823 antigen binding (F, TAS)
  GO:0070062 extracellular exosome (C, HDA)
  GO:0072562 blood microparticle (C, HDA)
  GO:0005576 extracellular region (C, HDA)